Protein AF-Q0EWQ1-F1 (afdb_monomer_lite)

Organism: NCBI:txid314345

Radius of gyration: 35.32 Å; chains: 1; bounding box: 94×59×125 Å

Structure (mmCIF, N/CA/C/O backbone):
data_AF-Q0EWQ1-F1
#
_entry.id   AF-Q0EWQ1-F1
#
loop_
_atom_site.group_PDB
_atom_site.id
_atom_site.type_symbol
_atom_site.label_atom_id
_atom_site.label_alt_id
_atom_site.label_comp_id
_atom_site.label_asym_id
_atom_site.label_entity_id
_atom_site.label_seq_id
_atom_site.pdbx_PDB_ins_code
_atom_site.Cartn_x
_atom_site.Cartn_y
_atom_site.Cartn_z
_atom_site.occupancy
_atom_site.B_iso_or_equiv
_atom_site.auth_seq_id
_atom_site.auth_comp_id
_atom_site.auth_asym_id
_atom_site.auth_atom_id
_atom_site.pdbx_PDB_model_num
ATOM 1 N N . MET A 1 1 ? -8.647 29.874 -1.546 1.00 51.56 1 MET A N 1
ATOM 2 C CA . MET A 1 1 ? -9.288 28.537 -1.439 1.00 51.56 1 MET A CA 1
ATOM 3 C C . MET A 1 1 ? -9.323 27.710 -2.740 1.00 51.56 1 MET A C 1
ATOM 5 O O . MET A 1 1 ? -9.540 26.511 -2.640 1.00 51.56 1 MET A O 1
ATOM 9 N N . SER A 1 2 ? -9.053 28.265 -3.934 1.00 53.97 2 SER A N 1
ATOM 10 C CA . SER A 1 2 ? -9.123 27.515 -5.213 1.00 53.97 2 SER A CA 1
ATOM 11 C C . SER A 1 2 ? -8.018 26.447 -5.413 1.00 53.97 2 SER A C 1
ATOM 13 O O . SER A 1 2 ? -8.308 25.341 -5.858 1.00 53.97 2 SER A O 1
ATOM 15 N N . LYS A 1 3 ? -6.770 26.693 -4.974 1.00 54.12 3 LYS A N 1
ATOM 16 C CA . LYS A 1 3 ? -5.647 25.747 -5.179 1.00 54.12 3 LYS A CA 1
ATOM 17 C C . LYS A 1 3 ? -5.751 24.430 -4.383 1.00 54.12 3 LYS A C 1
ATOM 19 O O . LYS A 1 3 ? -5.321 23.396 -4.878 1.00 54.12 3 LYS A O 1
ATOM 24 N N . LYS A 1 4 ? -6.373 24.427 -3.194 1.00 54.06 4 LYS A N 1
ATOM 25 C CA . LYS A 1 4 ? -6.494 23.217 -2.344 1.00 54.06 4 LYS A CA 1
ATOM 26 C C . LYS A 1 4 ? -7.443 22.160 -2.939 1.00 54.06 4 LYS A C 1
ATOM 28 O O . LYS A 1 4 ? -7.196 20.972 -2.786 1.00 54.06 4 LYS A O 1
ATOM 33 N N . LYS A 1 5 ? 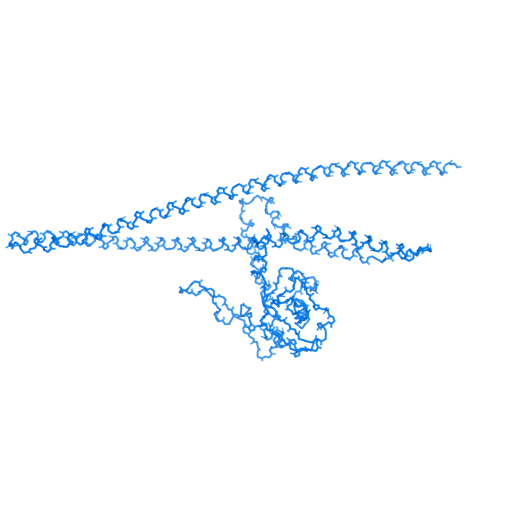-8.479 22.582 -3.682 1.00 57.12 5 LYS A N 1
ATOM 34 C CA . LYS A 1 5 ? -9.373 21.665 -4.421 1.00 57.12 5 LYS A CA 1
ATOM 35 C C . LYS A 1 5 ? -8.690 21.002 -5.630 1.00 57.12 5 LYS A C 1
ATOM 37 O O . LYS A 1 5 ? -9.175 19.977 -6.091 1.00 57.12 5 LYS A O 1
ATOM 42 N N . SER A 1 6 ? -7.586 21.570 -6.124 1.00 60.56 6 SER A N 1
ATOM 43 C CA . SER A 1 6 ? -6.833 21.045 -7.273 1.00 60.56 6 SER A CA 1
ATOM 44 C C . SER A 1 6 ? -6.014 19.805 -6.903 1.00 60.56 6 SER A C 1
ATOM 46 O O . SER A 1 6 ? -6.101 18.785 -7.577 1.00 60.56 6 SER A O 1
ATOM 48 N N . LEU A 1 7 ? -5.286 19.856 -5.782 1.00 60.41 7 LEU A N 1
ATOM 49 C CA . LEU A 1 7 ? -4.412 18.760 -5.339 1.00 60.41 7 LEU A CA 1
ATOM 50 C C . LEU A 1 7 ? -5.196 17.512 -4.918 1.00 60.41 7 LEU A C 1
ATOM 52 O O . LEU A 1 7 ? -4.836 16.410 -5.303 1.00 60.41 7 LEU A O 1
ATOM 56 N N . ILE A 1 8 ? -6.324 17.683 -4.222 1.00 63.31 8 ILE A N 1
ATOM 57 C CA . ILE A 1 8 ? -7.174 16.548 -3.826 1.00 63.31 8 ILE A CA 1
ATOM 58 C C . ILE A 1 8 ? -7.717 15.807 -5.060 1.00 63.31 8 ILE A C 1
ATOM 60 O O . ILE A 1 8 ? -7.848 14.590 -5.028 1.00 63.31 8 ILE A O 1
ATOM 64 N N . LYS A 1 9 ? -7.994 16.508 -6.170 1.00 65.06 9 LYS A N 1
ATOM 65 C CA . LYS A 1 9 ? -8.432 15.863 -7.419 1.00 65.06 9 LYS A CA 1
ATOM 66 C C . LYS A 1 9 ? -7.323 15.073 -8.116 1.00 65.06 9 LYS A C 1
ATOM 68 O O . LYS A 1 9 ? -7.643 14.094 -8.777 1.00 65.06 9 LYS A O 1
ATOM 73 N N . LEU A 1 10 ? -6.061 15.476 -7.963 1.00 64.94 10 LEU A N 1
ATOM 74 C CA . LEU A 1 10 ? -4.904 14.761 -8.517 1.00 64.94 10 LEU A CA 1
ATOM 75 C C . LEU A 1 10 ? -4.614 13.443 -7.781 1.00 64.94 10 LEU A C 1
ATOM 77 O O . LEU A 1 10 ? -4.033 12.547 -8.374 1.00 64.94 10 LEU A O 1
ATOM 81 N N . ILE A 1 11 ? -5.053 13.315 -6.525 1.00 73.62 11 ILE A N 1
ATOM 82 C CA . ILE A 1 11 ? -4.798 12.141 -5.669 1.00 73.62 11 ILE A CA 1
ATOM 83 C C . ILE A 1 11 ? -5.947 11.111 -5.749 1.00 73.62 11 ILE A C 1
ATOM 85 O O . ILE A 1 11 ? -5.833 9.988 -5.265 1.00 73.62 11 ILE A O 1
ATOM 89 N N . ARG A 1 12 ? -7.077 11.457 -6.383 1.00 82.75 12 ARG A N 1
ATOM 90 C CA . ARG A 1 12 ? -8.229 10.551 -6.501 1.00 82.75 12 ARG A CA 1
ATOM 91 C C . ARG A 1 12 ? -7.918 9.385 -7.434 1.00 82.75 12 ARG A C 1
ATOM 93 O O . ARG A 1 12 ? -7.840 9.553 -8.650 1.00 82.75 12 ARG A O 1
ATOM 100 N N . GLN A 1 13 ? -7.820 8.195 -6.855 1.00 90.25 13 GLN A N 1
ATOM 101 C CA . GLN A 1 13 ? -7.680 6.952 -7.602 1.00 90.25 13 GLN A CA 1
ATOM 102 C C . GLN A 1 13 ? -8.983 6.611 -8.327 1.00 90.25 13 GLN A C 1
ATOM 104 O O . GLN A 1 13 ? -10.076 6.775 -7.776 1.00 90.25 13 GLN A O 1
ATOM 109 N N . LYS A 1 14 ? -8.849 6.138 -9.568 1.00 94.56 14 LYS A N 1
ATOM 110 C CA . LYS A 1 14 ? -9.951 5.597 -10.369 1.00 94.56 14 LYS A CA 1
ATOM 111 C C . LYS A 1 14 ? -10.021 4.078 -10.196 1.00 94.56 14 LYS A C 1
ATOM 113 O O . LYS A 1 14 ? -8.981 3.458 -9.974 1.00 94.56 14 LYS A O 1
ATOM 118 N N . PRO A 1 15 ? -11.209 3.476 -10.329 1.00 97.12 15 PRO A N 1
ATOM 119 C CA . PRO A 1 15 ? -11.342 2.032 -10.271 1.00 97.12 15 PRO A CA 1
ATOM 120 C C . PRO A 1 15 ? -10.702 1.387 -11.504 1.00 97.12 15 PRO A C 1
ATOM 122 O O . PRO A 1 15 ? -10.788 1.923 -12.612 1.00 97.12 15 PRO A O 1
ATOM 125 N N . ILE A 1 16 ? -10.093 0.221 -11.308 1.00 97.25 16 ILE A N 1
ATOM 126 C CA . ILE A 1 16 ? -9.464 -0.587 -12.365 1.00 97.25 16 ILE A CA 1
ATOM 127 C C . ILE A 1 16 ? -10.444 -1.554 -13.021 1.00 97.25 16 ILE A C 1
ATOM 129 O O . ILE A 1 16 ? -10.228 -1.992 -14.148 1.00 97.25 16 ILE A O 1
ATOM 133 N N . GLY A 1 17 ? -11.539 -1.864 -12.331 1.00 97.00 17 GLY A N 1
ATOM 134 C CA . GLY A 1 17 ? -12.584 -2.747 -12.820 1.00 97.00 17 GLY A CA 1
ATOM 135 C C . GLY A 1 17 ? -13.820 -2.709 -11.932 1.00 97.00 17 GLY A C 1
ATOM 136 O O . GLY A 1 17 ? -13.807 -2.139 -10.837 1.00 97.00 17 GLY A O 1
ATOM 137 N N . SER A 1 18 ? -14.893 -3.320 -12.421 1.00 97.62 18 SER A N 1
ATOM 138 C CA . SER A 1 18 ? -16.099 -3.588 -11.642 1.00 97.62 18 SER A CA 1
ATOM 139 C C . SER A 1 18 ? -16.541 -5.023 -11.865 1.00 97.62 18 SER A C 1
ATOM 141 O O . SER A 1 18 ? -16.505 -5.473 -13.009 1.00 97.62 18 SER A O 1
ATOM 143 N N . ILE A 1 19 ? -16.986 -5.690 -10.807 1.00 98.25 19 ILE A N 1
ATOM 144 C CA . ILE A 1 19 ? -17.424 -7.088 -10.822 1.00 98.25 19 ILE A CA 1
ATOM 145 C C . ILE A 1 19 ? -18.820 -7.147 -10.198 1.00 98.25 19 ILE A C 1
ATOM 147 O O . ILE A 1 19 ? -19.089 -6.473 -9.198 1.00 98.25 19 ILE A O 1
ATOM 151 N N . ASP A 1 20 ? -19.721 -7.902 -10.820 1.00 98.50 20 ASP A N 1
ATOM 152 C CA . ASP A 1 20 ? -21.061 -8.145 -10.290 1.00 98.50 20 ASP A CA 1
ATOM 153 C C . ASP A 1 20 ? -20.993 -9.335 -9.325 1.00 98.50 20 ASP A C 1
ATOM 155 O O . ASP A 1 20 ? -20.603 -10.428 -9.719 1.00 98.50 20 ASP A O 1
ATOM 159 N N . THR A 1 21 ? -21.341 -9.110 -8.057 1.00 98.25 21 THR A N 1
ATOM 160 C CA . THR A 1 21 ? -21.242 -10.117 -6.985 1.00 98.25 21 THR A CA 1
ATOM 161 C C . THR A 1 21 ? -22.573 -10.292 -6.251 1.00 98.25 21 THR A C 1
ATOM 163 O O . THR A 1 21 ? -23.506 -9.502 -6.430 1.00 98.25 21 THR A O 1
ATOM 166 N N . ALA A 1 22 ? -22.653 -11.269 -5.350 1.00 97.50 22 ALA A N 1
ATOM 167 C CA . ALA A 1 22 ? -23.784 -11.526 -4.466 1.00 97.50 22 ALA A CA 1
ATOM 168 C C . ALA A 1 22 ? -24.154 -10.310 -3.598 1.00 97.50 22 ALA A C 1
ATOM 170 O O . ALA A 1 22 ? -25.318 -10.129 -3.238 1.00 97.50 22 ALA A O 1
ATOM 171 N N . ILE A 1 23 ? -23.186 -9.434 -3.306 1.00 97.75 23 ILE A N 1
ATOM 172 C CA . ILE A 1 23 ? -23.389 -8.191 -2.548 1.00 97.75 23 ILE A CA 1
ATOM 173 C C . ILE A 1 23 ? -23.643 -6.960 -3.435 1.00 97.75 23 ILE A C 1
ATOM 175 O O . ILE A 1 23 ? -23.589 -5.821 -2.950 1.00 97.75 23 ILE A O 1
ATOM 179 N N . GLY A 1 24 ? -23.915 -7.185 -4.722 1.00 97.94 24 GLY A N 1
ATOM 180 C CA . GLY A 1 24 ? -24.105 -6.170 -5.751 1.00 97.94 24 GLY A CA 1
ATOM 181 C C . GLY A 1 24 ? -22.832 -5.873 -6.542 1.00 97.94 24 GLY A C 1
ATOM 182 O O . GLY A 1 24 ? -21.837 -6.596 -6.486 1.00 97.94 24 GLY A O 1
ATOM 183 N N . LYS A 1 25 ? -22.862 -4.780 -7.305 1.00 98.31 25 LYS A N 1
ATOM 184 C CA . LYS A 1 25 ? -21.727 -4.354 -8.122 1.00 98.31 25 LYS A CA 1
ATOM 185 C C . LYS A 1 25 ? -20.640 -3.709 -7.265 1.00 98.31 25 LYS A C 1
ATOM 187 O O . LYS A 1 25 ? -20.869 -2.669 -6.634 1.00 98.31 25 LYS A O 1
ATOM 192 N N . VAL A 1 26 ? -19.454 -4.309 -7.271 1.00 98.44 26 VAL A N 1
ATOM 193 C CA . VAL A 1 26 ? -18.268 -3.821 -6.559 1.00 98.44 26 VAL A CA 1
ATOM 194 C C . VAL A 1 26 ? -17.242 -3.264 -7.538 1.00 98.44 26 VAL A C 1
ATOM 196 O O . VAL A 1 26 ? -17.013 -3.815 -8.610 1.00 98.44 26 VAL A O 1
ATOM 199 N N . PHE A 1 27 ? -16.635 -2.141 -7.172 1.00 98.44 27 PHE A N 1
ATOM 200 C CA . PHE A 1 27 ? -15.555 -1.483 -7.897 1.00 98.44 27 PHE A CA 1
ATOM 201 C C . PHE A 1 27 ? -14.236 -1.744 -7.182 1.00 98.44 27 PHE A C 1
ATOM 203 O O . PHE A 1 27 ? -14.143 -1.538 -5.972 1.00 98.44 27 PHE A O 1
ATOM 210 N N . LEU A 1 28 ? -13.232 -2.167 -7.944 1.00 98.31 28 LEU A N 1
ATOM 211 C CA . LEU A 1 28 ? -11.899 -2.496 -7.454 1.00 98.31 28 LEU A CA 1
ATOM 212 C C . LEU A 1 28 ? -10.933 -1.345 -7.739 1.00 98.31 28 LEU A C 1
ATOM 214 O O . LEU A 1 28 ? -10.933 -0.801 -8.845 1.00 98.31 28 LEU A O 1
ATOM 218 N N . PHE A 1 29 ? -10.095 -0.998 -6.767 1.00 97.69 29 PHE A N 1
ATOM 219 C CA . PHE A 1 29 ? -9.086 0.058 -6.879 1.00 97.69 29 PHE A CA 1
ATOM 220 C C . PHE A 1 29 ? -7.662 -0.519 -6.913 1.00 97.69 29 PHE A C 1
ATOM 222 O O . PHE A 1 29 ? -7.441 -1.614 -6.395 1.00 97.69 29 PHE A O 1
ATOM 229 N N . PRO A 1 30 ? -6.705 0.180 -7.557 1.00 92.94 30 PRO A N 1
ATOM 230 C CA . PRO A 1 30 ? -5.382 -0.375 -7.842 1.00 92.94 30 PRO A CA 1
ATOM 231 C C . PRO A 1 30 ? -4.503 -0.498 -6.602 1.00 92.94 30 PRO A C 1
ATOM 233 O O . PRO A 1 30 ? -3.767 -1.471 -6.478 1.00 92.94 30 PRO A O 1
ATOM 236 N N . ASP A 1 31 ? -4.591 0.478 -5.699 1.00 90.06 31 ASP A N 1
ATOM 237 C CA . ASP A 1 31 ? -3.613 0.667 -4.639 1.00 90.06 31 ASP A CA 1
ATOM 238 C C . ASP A 1 31 ? -4.257 0.661 -3.255 1.00 90.06 31 ASP A C 1
ATOM 240 O O . ASP A 1 31 ? -5.392 1.103 -3.041 1.00 90.06 31 ASP A O 1
ATOM 244 N N . VAL A 1 32 ? -3.467 0.204 -2.291 1.00 89.94 32 VAL A N 1
ATOM 245 C CA . VAL A 1 32 ? -3.754 0.251 -0.859 1.00 89.94 32 VAL A CA 1
ATOM 246 C C . VAL A 1 32 ? -3.089 1.512 -0.304 1.00 89.94 32 VAL A C 1
ATOM 248 O O . VAL A 1 32 ? -1.883 1.687 -0.473 1.00 89.94 32 VAL A O 1
ATOM 251 N N . SER A 1 33 ? -3.850 2.415 0.322 1.00 86.81 33 SER A N 1
ATOM 252 C CA . SER A 1 33 ? -3.253 3.597 0.960 1.00 86.81 33 SER A CA 1
ATOM 253 C C . SER A 1 33 ? -2.526 3.214 2.257 1.00 86.81 33 SER A C 1
ATOM 255 O O . SER A 1 33 ? -2.712 2.121 2.790 1.00 86.81 33 SER A O 1
ATOM 257 N N . VAL A 1 34 ? -1.730 4.125 2.825 1.00 77.19 34 VAL A N 1
ATOM 258 C CA . VAL A 1 34 ? -1.089 3.908 4.139 1.00 77.19 34 VAL A CA 1
ATOM 259 C C . VAL A 1 34 ? -2.132 3.678 5.243 1.00 77.19 34 VAL A C 1
ATOM 261 O O . VAL A 1 34 ? -1.977 2.779 6.076 1.00 77.19 34 VAL A O 1
ATOM 264 N N . SER A 1 35 ? -3.243 4.424 5.212 1.00 82.12 35 SER A N 1
ATOM 265 C CA . SER A 1 35 ? -4.357 4.221 6.144 1.00 82.12 35 SER A CA 1
ATOM 266 C C . SER A 1 35 ? -4.991 2.837 5.987 1.00 82.12 35 SER A C 1
ATOM 268 O O . SER A 1 35 ? -5.333 2.198 6.982 1.00 82.12 35 SER A O 1
ATOM 270 N N . ASP A 1 36 ? -5.118 2.349 4.750 1.00 91.62 36 ASP A N 1
ATOM 271 C CA . ASP A 1 36 ? -5.643 1.013 4.477 1.00 91.62 36 ASP A CA 1
ATOM 272 C C . ASP A 1 36 ? -4.673 -0.071 4.951 1.00 91.62 36 ASP A C 1
ATOM 274 O O . ASP A 1 36 ? -5.105 -1.025 5.585 1.00 91.62 36 ASP A O 1
ATOM 278 N N . LEU A 1 37 ? -3.364 0.086 4.716 1.00 87.38 37 LEU A N 1
ATOM 279 C CA . LEU A 1 37 ? -2.338 -0.838 5.218 1.00 87.38 37 LEU A CA 1
ATOM 280 C C . LEU A 1 37 ? -2.385 -0.956 6.743 1.00 87.38 37 LEU A C 1
ATOM 282 O O . LEU A 1 37 ? -2.246 -2.056 7.279 1.00 87.38 37 LEU A O 1
ATOM 286 N N . THR A 1 38 ? -2.613 0.162 7.434 1.00 83.69 38 THR A N 1
ATOM 287 C CA . THR A 1 38 ? -2.768 0.180 8.893 1.00 83.69 38 THR A CA 1
ATOM 288 C C . THR A 1 38 ? -4.006 -0.611 9.308 1.00 83.69 38 THR A C 1
ATOM 290 O O . THR A 1 38 ? -3.903 -1.508 10.140 1.00 83.69 38 THR A O 1
ATOM 293 N N . GLY A 1 39 ? -5.150 -0.367 8.660 1.00 90.00 39 GLY A N 1
ATOM 294 C CA . GLY A 1 39 ? -6.378 -1.121 8.914 1.00 90.00 39 GLY A CA 1
ATOM 295 C C . GLY A 1 39 ? -6.245 -2.620 8.617 1.00 90.00 39 GLY A C 1
ATOM 296 O O . GLY A 1 39 ? -6.660 -3.441 9.427 1.00 90.00 39 GLY A O 1
ATOM 297 N N . ILE A 1 40 ? -5.602 -2.988 7.507 1.00 93.75 40 ILE A N 1
ATOM 298 C CA . ILE A 1 40 ? -5.303 -4.385 7.162 1.00 93.75 40 ILE A CA 1
ATOM 299 C C . ILE A 1 40 ? -4.429 -5.017 8.250 1.00 93.75 40 ILE A C 1
ATOM 301 O O . ILE A 1 40 ? -4.700 -6.126 8.689 1.00 93.75 40 ILE A O 1
ATOM 305 N N . SER A 1 41 ? -3.401 -4.311 8.722 1.00 88.56 41 SER A N 1
ATOM 306 C CA . SER A 1 41 ? -2.509 -4.789 9.785 1.00 88.56 41 SER A CA 1
ATOM 307 C C . SER A 1 41 ? -3.226 -4.972 11.130 1.00 88.56 41 SER A C 1
ATOM 309 O O . SER A 1 41 ? -2.856 -5.853 11.907 1.00 88.56 41 SER A O 1
ATOM 311 N N . GLU A 1 42 ? -4.233 -4.149 11.428 1.00 88.62 42 GLU A N 1
ATOM 312 C CA . GLU A 1 42 ? -5.097 -4.294 12.609 1.00 88.62 42 GLU A CA 1
ATOM 313 C C . GLU A 1 42 ? -6.048 -5.493 12.482 1.00 88.62 42 GLU A C 1
ATOM 315 O O . GLU A 1 42 ? -6.209 -6.253 13.438 1.00 88.62 42 GLU A O 1
ATOM 320 N N . ASP A 1 43 ? -6.639 -5.694 11.302 1.00 93.31 43 ASP A N 1
ATOM 321 C CA . ASP A 1 43 ? -7.527 -6.826 11.020 1.00 93.31 43 ASP A CA 1
ATOM 322 C C . ASP A 1 43 ? -6.758 -8.169 10.954 1.00 93.31 43 ASP A C 1
ATOM 324 O O . ASP A 1 43 ? -7.315 -9.216 11.290 1.00 93.31 43 ASP A O 1
ATOM 328 N N . LEU A 1 44 ? -5.471 -8.149 10.579 1.00 92.69 44 LEU A N 1
ATOM 329 C CA . LEU A 1 44 ? -4.552 -9.298 10.541 1.00 92.69 44 LEU A CA 1
ATOM 330 C C . LEU A 1 44 ? -3.770 -9.452 11.859 1.00 92.69 44 LEU A C 1
ATOM 332 O O . LEU A 1 44 ? -2.545 -9.311 11.888 1.00 92.69 44 LEU A O 1
ATOM 336 N N . ALA A 1 45 ? -4.470 -9.736 12.960 1.00 85.25 45 ALA A N 1
ATOM 337 C CA . ALA A 1 45 ? -3.891 -9.780 14.310 1.00 85.25 45 ALA A CA 1
ATOM 338 C C . ALA A 1 45 ? -2.600 -10.626 14.444 1.00 85.25 45 ALA A C 1
ATOM 340 O O . ALA A 1 45 ? -1.698 -10.229 15.183 1.00 85.25 45 ALA A O 1
ATOM 341 N N . ASP A 1 46 ? -2.491 -11.736 13.706 1.00 86.69 46 ASP A N 1
ATOM 342 C CA . ASP A 1 46 ? -1.371 -12.693 13.777 1.00 86.69 46 ASP A CA 1
ATOM 343 C C . ASP A 1 46 ? -0.284 -12.470 12.703 1.00 86.69 46 ASP A C 1
ATOM 345 O O . ASP A 1 46 ? 0.655 -13.262 12.570 1.00 86.69 46 ASP A O 1
ATOM 349 N N . GLY A 1 47 ? -0.388 -11.374 11.944 1.00 89.25 47 GLY A N 1
ATOM 350 C CA . GLY A 1 47 ? 0.493 -11.062 10.822 1.00 89.25 47 GLY A CA 1
ATOM 351 C C . GLY A 1 47 ? 0.118 -11.796 9.531 1.00 89.25 47 GLY A C 1
ATOM 352 O O . GLY A 1 47 ? -0.669 -12.741 9.522 1.00 89.25 47 GLY A O 1
ATOM 353 N N . ILE A 1 48 ? 0.687 -11.338 8.413 1.00 93.69 48 ILE A N 1
ATOM 354 C CA . ILE A 1 48 ? 0.388 -11.893 7.084 1.00 93.69 48 ILE A CA 1
ATOM 355 C C . ILE A 1 48 ? 0.926 -13.317 6.898 1.00 93.69 48 ILE A C 1
ATOM 357 O O . ILE A 1 48 ? 0.380 -14.060 6.106 1.00 93.69 48 ILE A O 1
ATOM 361 N N . GLU A 1 49 ? 1.967 -13.717 7.625 1.00 92.81 49 GLU A N 1
ATOM 362 C CA . GLU A 1 49 ? 2.641 -15.012 7.438 1.00 92.81 49 GLU A CA 1
ATOM 363 C C . GLU A 1 49 ? 1.860 -16.196 8.038 1.00 92.81 49 GLU A C 1
ATOM 365 O O . GLU A 1 49 ? 2.071 -17.340 7.640 1.00 92.81 49 GLU A O 1
ATOM 370 N N . ASN A 1 50 ? 0.952 -15.927 8.984 1.00 93.62 50 ASN A N 1
ATOM 371 C CA . ASN A 1 50 ? 0.259 -16.948 9.779 1.00 93.62 50 ASN A CA 1
ATOM 372 C C . ASN A 1 50 ? -1.240 -17.066 9.459 1.00 93.62 50 ASN A C 1
ATOM 374 O O . ASN A 1 50 ? -1.981 -17.678 10.227 1.00 93.62 50 ASN A O 1
ATOM 378 N N . ILE A 1 51 ? -1.705 -16.466 8.361 1.00 96.62 51 ILE A N 1
ATOM 379 C CA . ILE A 1 51 ? -3.118 -16.466 7.972 1.00 96.62 51 ILE A CA 1
ATOM 380 C C . ILE A 1 51 ? -3.347 -17.302 6.708 1.00 96.62 51 ILE A C 1
ATOM 382 O O . ILE A 1 51 ? -2.502 -17.377 5.820 1.00 96.62 51 ILE A O 1
ATOM 386 N N . GLU A 1 52 ? -4.513 -17.937 6.606 1.00 97.69 52 GLU A N 1
ATOM 387 C CA . GLU A 1 52 ? -4.913 -18.627 5.380 1.00 97.69 52 GLU A CA 1
ATOM 388 C C . GLU A 1 52 ? -5.130 -17.640 4.222 1.00 97.69 52 GLU A C 1
ATOM 390 O O . GLU A 1 52 ? -5.640 -16.532 4.411 1.00 97.69 52 GLU A O 1
ATOM 395 N N . SER A 1 53 ? -4.788 -18.064 2.999 1.00 97.88 53 SER A N 1
ATOM 396 C CA . SER A 1 53 ? -4.840 -17.199 1.809 1.00 97.88 53 SER A CA 1
ATOM 397 C C . SER A 1 53 ? -6.217 -16.571 1.558 1.00 97.88 53 SER A C 1
ATOM 399 O O . SER A 1 53 ? -6.302 -15.384 1.247 1.00 97.88 53 SER A O 1
ATOM 401 N N . GLU A 1 54 ? -7.300 -17.327 1.758 1.00 98.06 54 GLU A N 1
ATOM 402 C CA . GLU A 1 54 ? -8.665 -16.819 1.605 1.00 98.06 54 GLU A CA 1
ATOM 403 C C . GLU A 1 54 ? -8.986 -15.738 2.644 1.00 98.06 54 GLU A C 1
ATOM 405 O O . GLU A 1 54 ? -9.481 -14.665 2.296 1.00 98.06 54 GLU A O 1
ATOM 410 N N . ALA A 1 55 ? -8.657 -15.986 3.913 1.00 97.62 55 ALA A N 1
ATOM 411 C CA . ALA A 1 55 ? -8.892 -15.033 4.990 1.00 97.62 55 ALA A CA 1
ATOM 412 C C . ALA A 1 55 ? -8.090 -13.737 4.778 1.00 97.62 55 ALA A C 1
ATOM 414 O O . ALA A 1 55 ? -8.629 -12.645 4.972 1.00 97.62 55 ALA A O 1
ATOM 415 N N . TYR A 1 56 ? -6.847 -13.837 4.295 1.00 97.94 56 TYR A N 1
ATOM 416 C CA . TYR A 1 56 ? -6.057 -12.673 3.897 1.00 97.94 56 TYR A CA 1
ATOM 417 C C . TYR A 1 56 ? -6.731 -11.867 2.782 1.00 97.94 56 TYR A C 1
ATOM 419 O O . TYR A 1 56 ? -6.905 -10.655 2.912 1.00 97.94 56 TYR A O 1
ATOM 427 N N . VAL A 1 57 ? -7.130 -12.526 1.690 1.00 98.19 57 VAL A N 1
ATOM 428 C CA . VAL A 1 57 ? -7.724 -11.844 0.532 1.00 98.19 57 VAL A CA 1
ATOM 429 C C . VAL A 1 57 ? -9.068 -11.205 0.886 1.00 98.19 57 VAL A C 1
ATOM 431 O O . VAL A 1 57 ? -9.345 -10.091 0.445 1.00 98.19 57 VAL A O 1
ATOM 434 N N . ARG A 1 58 ? -9.865 -11.837 1.752 1.00 98.25 58 ARG A N 1
ATOM 435 C CA . ARG A 1 58 ? -11.089 -11.246 2.312 1.00 98.25 58 ARG A CA 1
ATOM 436 C C . ARG A 1 58 ? -10.797 -9.937 3.053 1.00 98.25 58 ARG A C 1
ATOM 438 O O . ARG A 1 58 ? -11.449 -8.926 2.786 1.00 98.25 58 ARG A O 1
AT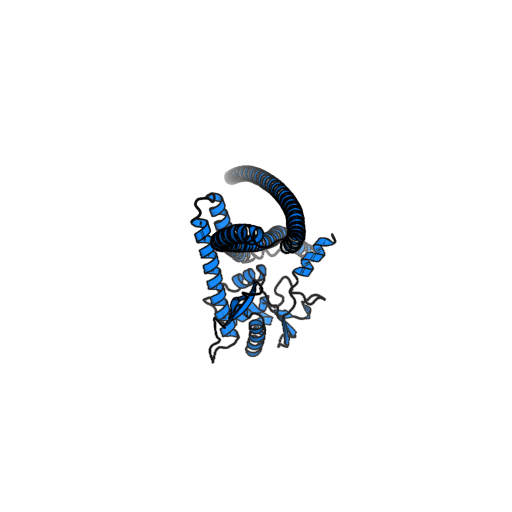OM 445 N N . VAL A 1 59 ? -9.789 -9.922 3.932 1.00 97.94 59 VAL A N 1
ATOM 446 C CA . VAL A 1 59 ? -9.361 -8.687 4.611 1.00 97.94 59 VAL A CA 1
ATOM 447 C C . VAL A 1 59 ? -8.888 -7.656 3.590 1.00 97.94 59 VAL A C 1
ATOM 449 O O . VAL A 1 59 ? -9.363 -6.528 3.614 1.00 97.94 59 VAL A O 1
ATOM 452 N N . LEU A 1 60 ? -8.027 -8.033 2.644 1.00 97.88 60 LEU A N 1
ATOM 453 C CA . LEU A 1 60 ? -7.504 -7.127 1.621 1.00 97.88 60 LEU A CA 1
ATOM 454 C C . LEU A 1 60 ? -8.625 -6.484 0.780 1.00 97.88 60 LEU A C 1
ATOM 456 O O . LEU A 1 60 ? -8.652 -5.266 0.589 1.00 97.88 60 LEU A O 1
ATOM 460 N N . PHE A 1 61 ? -9.590 -7.274 0.307 1.00 98.31 61 PHE A N 1
ATOM 461 C CA . PHE A 1 61 ? -10.685 -6.783 -0.533 1.00 98.31 61 PHE A CA 1
ATOM 462 C C . PHE A 1 61 ? -11.669 -5.890 0.203 1.00 98.31 61 PHE A C 1
ATOM 464 O O . PHE A 1 61 ? -12.289 -5.040 -0.431 1.00 98.31 61 PHE A O 1
ATOM 471 N N . ARG A 1 62 ? -11.740 -5.969 1.532 1.00 98.12 62 ARG A N 1
ATOM 472 C CA . ARG A 1 62 ? -12.477 -4.991 2.338 1.00 98.12 62 ARG A CA 1
ATOM 473 C C . ARG A 1 62 ? -11.996 -3.551 2.110 1.00 98.12 62 ARG A C 1
ATOM 475 O O . ARG A 1 62 ? -12.804 -2.625 2.184 1.00 98.12 62 ARG A O 1
ATOM 482 N N . TYR A 1 63 ? -10.702 -3.374 1.837 1.00 97.75 63 TYR A N 1
ATOM 483 C CA . TYR A 1 63 ? -10.059 -2.069 1.637 1.00 97.75 63 TYR A CA 1
ATOM 484 C C . TYR A 1 63 ? -9.897 -1.686 0.162 1.00 97.75 63 TYR A C 1
ATOM 486 O O . TYR A 1 63 ? -9.755 -0.507 -0.155 1.00 97.75 63 TYR A O 1
ATOM 494 N N . LEU A 1 64 ? -9.915 -2.666 -0.744 1.00 97.75 64 LEU A N 1
ATOM 495 C CA . LEU A 1 64 ? -9.762 -2.430 -2.182 1.00 97.75 64 LEU A CA 1
ATOM 496 C C . LEU A 1 64 ? -11.087 -2.350 -2.943 1.00 97.75 64 LEU A C 1
ATOM 498 O O . LEU A 1 64 ? -11.138 -1.728 -4.006 1.00 97.75 64 LEU A O 1
ATOM 502 N N . CYS A 1 65 ? -12.137 -2.997 -2.435 1.00 98.38 65 CYS A N 1
ATOM 503 C CA . CYS A 1 65 ? -13.433 -3.075 -3.093 1.00 98.38 65 CYS A CA 1
ATOM 504 C C . CYS A 1 65 ? -14.453 -2.158 -2.421 1.00 98.38 65 CYS A C 1
ATOM 506 O O . CYS A 1 65 ? -14.585 -2.114 -1.198 1.00 98.38 65 CYS A O 1
ATOM 508 N N . HIS A 1 66 ? -15.232 -1.460 -3.244 1.00 98.19 66 HIS A N 1
ATOM 509 C CA . HIS A 1 66 ? -16.270 -0.542 -2.787 1.00 98.19 66 HIS A CA 1
ATOM 510 C C . HIS A 1 66 ? -17.553 -0.733 -3.593 1.00 98.19 66 HIS A C 1
ATOM 512 O O . HIS A 1 66 ? -17.509 -0.944 -4.805 1.00 98.19 66 HIS A O 1
ATOM 518 N N . ARG A 1 67 ? -18.718 -0.644 -2.941 1.00 97.94 67 ARG A N 1
ATOM 519 C CA . ARG A 1 67 ? -20.012 -0.722 -3.639 1.00 97.94 67 ARG A CA 1
ATOM 520 C C . ARG A 1 67 ? -20.231 0.521 -4.491 1.00 97.94 67 ARG A C 1
ATOM 522 O O . ARG A 1 67 ? -19.843 1.616 -4.086 1.00 97.94 67 ARG A O 1
ATOM 529 N N . GLU A 1 68 ? -20.934 0.376 -5.612 1.00 97.12 68 GLU A N 1
ATOM 530 C CA . GLU A 1 68 ? -21.241 1.498 -6.515 1.00 97.12 68 GLU A CA 1
ATOM 531 C C . GLU A 1 68 ? -21.872 2.700 -5.794 1.00 97.12 68 GLU A C 1
ATOM 533 O O . GLU A 1 68 ? -21.466 3.840 -6.003 1.00 97.12 68 GLU A O 1
ATOM 538 N N . ASN A 1 69 ? -22.817 2.441 -4.888 1.00 96.75 69 ASN A N 1
ATOM 539 C CA . ASN A 1 69 ? -23.536 3.472 -4.135 1.00 96.75 69 ASN A CA 1
ATOM 540 C C . ASN A 1 69 ? -22.696 4.186 -3.061 1.00 96.75 69 ASN A C 1
ATOM 542 O O . ASN A 1 69 ? -23.170 5.150 -2.464 1.00 96.75 69 ASN A O 1
ATOM 546 N N . SER A 1 70 ? -21.486 3.699 -2.787 1.00 96.81 70 SER A N 1
ATOM 547 C CA . SER A 1 70 ? -20.565 4.278 -1.806 1.00 96.81 70 SER A CA 1
ATOM 548 C C . SER A 1 70 ? -19.511 5.194 -2.432 1.00 96.81 70 SER A C 1
ATOM 550 O O . SER A 1 70 ? -18.779 5.873 -1.711 1.00 96.81 70 SER A O 1
ATOM 552 N N . LEU A 1 71 ? -19.441 5.223 -3.766 1.00 95.94 71 LEU A N 1
ATOM 553 C CA . LEU A 1 71 ? -18.535 6.084 -4.511 1.00 95.94 71 LEU A CA 1
ATOM 554 C C . LEU A 1 71 ? -19.134 7.480 -4.699 1.00 95.94 71 LEU A C 1
ATOM 556 O O . LEU A 1 71 ? -20.351 7.658 -4.737 1.00 95.94 71 LEU A O 1
ATOM 560 N N . ASP A 1 72 ? -18.271 8.484 -4.851 1.00 93.69 72 ASP A N 1
ATOM 561 C CA . ASP A 1 72 ? -18.720 9.816 -5.246 1.00 93.69 72 ASP A CA 1
ATOM 562 C C . ASP A 1 72 ? -19.043 9.894 -6.751 1.00 93.69 72 ASP A C 1
ATOM 564 O O . ASP A 1 72 ? -18.836 8.944 -7.508 1.00 93.69 72 ASP A O 1
ATOM 568 N N . ASN A 1 73 ? -19.546 11.045 -7.210 1.00 91.81 73 ASN A N 1
ATOM 569 C CA . ASN A 1 73 ? -19.940 11.244 -8.614 1.00 91.81 73 ASN A CA 1
ATOM 570 C C . ASN A 1 73 ? -18.796 10.993 -9.619 1.00 91.81 73 ASN A C 1
ATOM 572 O O . ASN A 1 73 ? -19.062 10.664 -10.773 1.00 91.81 73 ASN A O 1
ATOM 576 N N . ASP A 1 74 ? -17.540 11.134 -9.185 1.00 91.88 74 ASP A N 1
ATOM 577 C CA . ASP A 1 74 ? -16.347 10.902 -10.007 1.00 91.88 74 ASP A CA 1
ATOM 578 C C . ASP A 1 74 ? -15.868 9.435 -9.945 1.00 91.88 74 ASP A C 1
ATOM 580 O O . ASP A 1 74 ? -14.833 9.100 -10.526 1.00 91.88 74 ASP A O 1
ATOM 584 N N . LYS A 1 75 ? -16.603 8.559 -9.243 1.00 94.19 75 LYS A N 1
ATOM 585 C CA . LYS A 1 75 ? -16.234 7.171 -8.932 1.00 94.19 75 LYS A CA 1
ATOM 586 C C . LYS A 1 75 ? -14.881 7.054 -8.223 1.00 94.19 75 LYS A C 1
ATOM 588 O O . LYS A 1 75 ? -14.136 6.110 -8.468 1.00 94.19 75 LYS A O 1
ATOM 593 N N . SER A 1 76 ? -14.535 8.019 -7.376 1.00 93.88 76 SER A N 1
ATOM 594 C CA . SER A 1 76 ? -13.252 8.015 -6.672 1.00 93.88 76 SER A CA 1
ATOM 595 C C . SER A 1 76 ? -13.265 7.127 -5.429 1.00 93.88 76 SER A C 1
ATOM 597 O O . SER A 1 76 ? -14.312 6.920 -4.810 1.00 93.88 76 SER A O 1
ATOM 599 N N . LYS A 1 77 ? -12.084 6.605 -5.074 1.00 95.00 77 LYS A N 1
ATOM 600 C CA . LYS A 1 77 ? -11.896 5.744 -3.902 1.00 95.00 77 LYS A CA 1
ATOM 601 C C . LYS A 1 77 ? -12.308 6.473 -2.611 1.00 95.00 77 LYS A C 1
ATOM 603 O O . LYS A 1 77 ? -11.790 7.562 -2.348 1.00 95.00 77 LYS A O 1
ATOM 608 N N . PRO A 1 78 ? -13.204 5.902 -1.789 1.00 94.62 78 PRO A N 1
ATOM 609 C CA . PRO A 1 78 ? -13.503 6.424 -0.461 1.00 94.62 78 PRO A CA 1
ATOM 610 C C . PRO A 1 78 ? -12.283 6.356 0.471 1.00 94.62 78 PRO A C 1
ATOM 612 O O . PRO A 1 78 ? -11.508 5.410 0.422 1.00 94.62 78 PRO A O 1
ATOM 615 N N . ASN A 1 79 ? -12.154 7.312 1.397 1.00 90.38 79 ASN A N 1
ATOM 616 C CA . ASN A 1 79 ? -11.046 7.339 2.373 1.00 90.38 79 ASN A CA 1
ATOM 617 C C . ASN A 1 79 ? -11.126 6.236 3.448 1.00 90.38 79 ASN A C 1
ATOM 619 O O . ASN A 1 79 ? -10.266 6.162 4.320 1.00 90.38 79 ASN A O 1
ATOM 623 N N . LYS A 1 80 ? -12.216 5.466 3.483 1.00 93.62 80 LYS A N 1
ATOM 624 C CA . LYS A 1 80 ? -12.452 4.402 4.460 1.00 93.62 80 LYS A CA 1
ATOM 625 C C . LYS A 1 80 ? -13.058 3.192 3.754 1.00 93.62 80 LYS A C 1
ATOM 627 O O . LYS A 1 80 ? -13.838 3.393 2.819 1.00 93.62 80 LYS A O 1
ATOM 632 N N . PRO A 1 81 ? -12.784 1.965 4.228 1.00 96.62 81 PRO A N 1
ATOM 633 C CA . PRO A 1 81 ? -13.428 0.770 3.704 1.00 96.62 81 PRO A CA 1
ATOM 634 C C . PRO A 1 81 ? -14.945 0.883 3.864 1.00 96.62 81 PRO A C 1
ATOM 636 O O . PRO A 1 81 ? -15.454 1.240 4.929 1.00 96.62 81 PRO A O 1
ATOM 639 N N . THR A 1 82 ? -15.668 0.597 2.787 1.00 97.44 82 THR A N 1
ATOM 640 C CA . THR A 1 82 ? -17.138 0.679 2.755 1.00 97.44 82 THR A CA 1
ATOM 641 C C . THR A 1 82 ? -17.794 -0.683 2.926 1.00 97.44 82 THR A C 1
ATOM 643 O O . THR A 1 82 ? -18.975 -0.748 3.252 1.00 97.44 82 THR A O 1
ATOM 646 N N . LEU A 1 83 ? -17.044 -1.762 2.689 1.00 97.88 83 LEU A N 1
ATOM 647 C CA . LEU A 1 83 ? -17.506 -3.128 2.894 1.00 97.88 83 LEU A CA 1
ATOM 648 C C . LEU A 1 83 ? -17.340 -3.519 4.365 1.00 97.88 83 LEU A C 1
ATOM 650 O O . LEU A 1 83 ? -16.290 -3.312 4.986 1.00 97.88 83 LEU A O 1
ATOM 654 N N . THR A 1 84 ? -18.400 -4.076 4.941 1.00 97.56 84 THR A N 1
ATOM 655 C CA . THR A 1 84 ? -18.361 -4.663 6.281 1.00 97.56 84 THR A CA 1
ATOM 656 C C . THR A 1 84 ? -17.796 -6.081 6.223 1.00 97.56 84 THR A C 1
ATOM 658 O O . THR A 1 84 ? -17.742 -6.698 5.160 1.00 97.56 84 THR A O 1
ATOM 661 N N . LYS A 1 85 ? -17.408 -6.637 7.377 1.00 96.56 85 LYS A N 1
ATOM 662 C CA . LYS A 1 85 ? -16.968 -8.037 7.460 1.00 96.56 85 LYS A CA 1
ATOM 663 C C . LYS A 1 85 ? -18.047 -9.002 6.949 1.00 96.56 85 LYS A C 1
ATOM 665 O O . LYS A 1 85 ? -17.746 -9.887 6.165 1.00 96.56 85 LYS A O 1
ATOM 670 N N . SER A 1 86 ? -19.309 -8.742 7.299 1.00 97.75 86 SER A N 1
ATOM 671 C CA . SER A 1 86 ? -20.441 -9.539 6.817 1.00 97.75 86 SER A CA 1
ATOM 672 C C . SER A 1 86 ? -20.615 -9.471 5.301 1.00 97.75 86 SER A C 1
ATOM 674 O O . SER A 1 86 ? -21.028 -10.464 4.719 1.00 97.75 86 SER A O 1
ATOM 676 N N . ASP A 1 87 ? -20.338 -8.327 4.666 1.00 98.06 87 ASP A N 1
ATOM 677 C CA . ASP A 1 87 ? -20.428 -8.218 3.205 1.00 98.06 87 ASP A CA 1
ATOM 678 C C . ASP A 1 87 ? -19.341 -9.064 2.537 1.00 98.06 87 ASP A C 1
ATOM 680 O O . ASP A 1 87 ? -19.599 -9.758 1.561 1.00 98.06 87 ASP A O 1
ATOM 684 N N . ILE A 1 88 ? -18.125 -9.026 3.083 1.00 97.62 88 ILE A N 1
ATOM 685 C CA . ILE A 1 88 ? -17.009 -9.822 2.579 1.00 97.62 88 ILE A CA 1
ATOM 686 C C . ILE A 1 88 ? -17.258 -11.315 2.786 1.00 97.62 88 ILE A C 1
ATOM 688 O O . ILE A 1 88 ? -16.979 -12.083 1.875 1.00 97.62 88 ILE A O 1
ATOM 692 N N . ASP A 1 89 ? -17.809 -11.735 3.925 1.00 97.69 89 ASP A N 1
ATOM 693 C CA . ASP A 1 89 ? -18.121 -13.143 4.211 1.00 97.69 89 ASP A CA 1
ATOM 694 C C . ASP A 1 89 ? -19.217 -13.709 3.281 1.00 97.69 89 ASP A C 1
ATOM 696 O O . ASP A 1 89 ? -19.298 -14.920 3.092 1.00 97.69 89 ASP A O 1
ATOM 700 N N . MET A 1 90 ? -20.042 -12.847 2.667 1.00 98.12 90 MET A N 1
ATOM 701 C CA . MET A 1 90 ? -21.036 -13.245 1.658 1.00 98.12 90 MET A CA 1
ATOM 702 C C . MET A 1 90 ? -20.433 -13.516 0.274 1.00 98.12 90 MET A C 1
ATOM 704 O O . MET A 1 90 ? -21.118 -14.107 -0.559 1.00 98.12 90 MET A O 1
ATOM 708 N N . LEU A 1 91 ? -19.193 -13.088 0.012 1.00 98.06 91 LEU A N 1
ATOM 709 C CA . LEU A 1 91 ? -18.524 -13.366 -1.258 1.00 98.06 91 LEU A CA 1
ATOM 710 C C . LEU A 1 91 ? -18.156 -14.849 -1.349 1.00 98.06 91 LEU A C 1
ATOM 712 O O . LEU A 1 91 ? -17.489 -15.400 -0.464 1.00 98.06 91 LEU A O 1
ATOM 716 N N . SER A 1 92 ? -18.578 -15.473 -2.441 1.00 98.31 92 SER A N 1
ATOM 717 C CA . SER A 1 92 ? -18.199 -16.831 -2.825 1.00 98.31 92 SER A CA 1
ATOM 718 C C . SER A 1 92 ? -16.720 -16.918 -3.210 1.00 98.31 92 SER A C 1
ATOM 720 O O . SER A 1 92 ? -16.066 -15.913 -3.497 1.00 98.31 92 SER A O 1
ATOM 722 N N . VAL A 1 93 ? -16.178 -18.136 -3.220 1.00 98.06 93 VAL A N 1
ATOM 723 C CA . VAL A 1 93 ? -14.773 -18.376 -3.585 1.00 98.06 93 VAL A CA 1
ATOM 724 C C . VAL A 1 93 ? -14.527 -17.983 -5.043 1.00 98.06 93 VAL A C 1
ATOM 726 O O . VAL A 1 93 ? -13.506 -17.377 -5.356 1.00 98.06 93 VAL A O 1
ATOM 729 N N . GLU A 1 94 ? -15.485 -18.253 -5.927 1.00 98.56 94 GLU A N 1
ATOM 730 C CA . GLU A 1 94 ? -15.425 -17.904 -7.346 1.00 98.56 94 GLU A CA 1
ATOM 731 C C . GLU A 1 94 ? -15.367 -16.383 -7.562 1.00 98.56 94 GLU A C 1
ATOM 733 O O . GLU A 1 94 ? -14.593 -15.902 -8.391 1.00 98.56 94 GLU A O 1
ATOM 738 N N . GLU A 1 95 ? -16.125 -15.610 -6.779 1.00 98.56 95 GLU A N 1
ATOM 739 C CA . GLU A 1 95 ? -16.079 -14.143 -6.824 1.00 98.56 95 GLU A CA 1
ATOM 740 C C . GLU A 1 95 ? -14.740 -13.605 -6.311 1.00 98.56 95 GLU A C 1
ATOM 742 O O . GLU A 1 95 ? -14.174 -12.687 -6.907 1.00 98.56 95 GLU A O 1
ATOM 747 N N . LEU A 1 96 ? -14.191 -14.185 -5.236 1.00 98.56 96 LEU A N 1
ATOM 748 C CA . LEU A 1 96 ? -12.856 -13.820 -4.750 1.00 98.56 96 LEU A CA 1
ATOM 749 C C . LEU A 1 96 ? -11.775 -14.109 -5.800 1.00 98.56 96 LEU A C 1
ATOM 751 O O . LEU A 1 96 ? -10.871 -13.294 -5.992 1.00 98.56 96 LEU A O 1
ATOM 755 N N . GLU A 1 97 ? -11.881 -15.233 -6.507 1.00 98.56 97 GLU A N 1
ATOM 756 C CA . GLU A 1 97 ? -10.986 -15.608 -7.604 1.00 98.56 97 GLU A CA 1
ATOM 757 C C . GLU A 1 97 ? -11.046 -14.624 -8.778 1.00 98.56 97 GLU A C 1
ATOM 759 O O . GLU A 1 97 ? -10.005 -14.267 -9.346 1.00 98.56 97 GLU A O 1
ATOM 764 N N . GLU A 1 98 ? -12.243 -14.152 -9.128 1.00 98.56 98 GLU A N 1
ATOM 765 C CA . GLU A 1 98 ? -12.437 -13.152 -10.176 1.00 98.56 98 GLU A CA 1
ATOM 766 C C . GLU A 1 98 ? -11.842 -11.797 -9.774 1.00 98.56 98 GLU A C 1
ATOM 768 O O . GLU A 1 98 ? -11.058 -11.215 -10.534 1.00 98.56 98 GLU A O 1
ATOM 773 N N . ILE A 1 99 ? -12.130 -11.326 -8.554 1.00 98.50 99 ILE A N 1
ATOM 774 C CA . ILE A 1 99 ? -11.575 -10.072 -8.024 1.00 98.50 99 ILE A CA 1
ATOM 775 C C . ILE A 1 99 ? -10.043 -10.147 -7.974 1.00 98.50 99 ILE A C 1
ATOM 777 O O . ILE A 1 99 ? -9.366 -9.228 -8.447 1.00 98.50 99 ILE A O 1
ATOM 781 N N . ALA A 1 100 ? -9.480 -11.258 -7.486 1.00 98.50 100 ALA A N 1
ATOM 782 C CA . ALA A 1 100 ? -8.035 -11.477 -7.452 1.00 98.50 100 ALA A CA 1
ATOM 783 C C . ALA A 1 100 ? -7.425 -11.470 -8.859 1.00 98.50 100 ALA A C 1
ATOM 785 O O . ALA A 1 100 ? -6.378 -10.858 -9.072 1.00 98.50 100 ALA A O 1
ATOM 786 N N . SER A 1 101 ? -8.094 -12.083 -9.842 1.00 98.44 101 SER A N 1
ATOM 787 C CA . SER A 1 101 ? -7.642 -12.081 -11.237 1.00 98.44 101 SER A CA 1
ATOM 788 C C . SER A 1 101 ? -7.543 -10.668 -11.814 1.00 98.44 101 SER A C 1
ATOM 790 O O . SER A 1 101 ? -6.535 -10.323 -12.436 1.00 98.44 101 SER A O 1
ATOM 792 N N . VAL A 1 102 ? -8.570 -9.834 -11.604 1.00 98.25 102 VAL A N 1
ATOM 793 C CA . VAL A 1 102 ? -8.575 -8.441 -12.081 1.00 98.25 102 VAL A CA 1
ATOM 794 C C . VAL A 1 102 ? -7.487 -7.630 -11.380 1.00 98.25 102 VAL A C 1
ATOM 796 O O . VAL A 1 102 ? -6.764 -6.881 -12.040 1.00 98.25 102 VAL A O 1
ATOM 799 N N . TYR A 1 103 ? -7.320 -7.821 -10.069 1.00 98.00 103 TYR A N 1
ATOM 800 C CA . TYR A 1 103 ? -6.292 -7.131 -9.296 1.00 98.00 103 TYR A CA 1
ATOM 801 C C . TYR A 1 103 ? -4.877 -7.467 -9.778 1.00 98.00 103 TYR A C 1
ATOM 803 O O . TYR A 1 103 ? -4.076 -6.560 -10.013 1.00 98.00 103 TYR A O 1
ATOM 811 N N . LEU A 1 104 ? -4.582 -8.756 -9.974 1.00 97.75 104 LEU A N 1
ATOM 812 C CA . LEU A 1 104 ? -3.281 -9.236 -10.439 1.00 97.75 104 LEU A CA 1
ATOM 813 C C . LEU A 1 104 ? -2.952 -8.715 -11.838 1.00 97.75 104 LEU A C 1
ATOM 815 O O . LEU A 1 104 ? -1.853 -8.219 -12.052 1.00 97.75 104 LEU A O 1
ATOM 819 N N . LYS A 1 105 ? -3.908 -8.755 -12.776 1.00 96.94 105 LYS A N 1
ATOM 820 C CA . LYS A 1 105 ? -3.704 -8.240 -14.143 1.00 96.94 105 LYS A CA 1
ATOM 821 C C . LYS A 1 105 ? -3.328 -6.761 -14.173 1.00 96.94 105 LYS A C 1
ATOM 823 O O . LYS A 1 105 ? -2.593 -6.344 -15.059 1.00 96.94 105 LYS A O 1
ATOM 828 N N . HIS A 1 106 ? -3.858 -5.969 -13.244 1.00 96.88 106 HIS A N 1
ATOM 829 C CA . HIS A 1 106 ? -3.523 -4.553 -13.157 1.00 96.88 106 HIS A CA 1
ATOM 830 C C . HIS A 1 106 ? -2.186 -4.314 -12.445 1.00 96.88 106 HIS A C 1
ATOM 832 O O . HIS A 1 106 ? -1.405 -3.456 -12.849 1.00 96.88 106 HIS A O 1
ATOM 838 N N . ASN A 1 107 ? -1.907 -5.080 -11.391 1.00 95.31 107 ASN A N 1
ATOM 839 C CA . ASN A 1 107 ? -0.742 -4.899 -10.533 1.00 95.31 107 ASN A CA 1
ATOM 840 C C . ASN A 1 107 ? 0.430 -5.795 -10.952 1.00 95.31 107 ASN A C 1
ATOM 842 O O . ASN A 1 107 ? 0.936 -6.592 -10.160 1.00 95.31 107 ASN A O 1
ATOM 846 N N . GLU A 1 108 ? 0.906 -5.626 -12.190 1.00 96.00 108 GLU A N 1
ATOM 847 C CA . GLU A 1 108 ? 2.000 -6.442 -12.740 1.00 96.00 108 GLU A CA 1
ATOM 848 C C . GLU A 1 108 ? 3.285 -6.379 -11.901 1.00 96.00 108 GLU A C 1
ATOM 850 O O . GLU A 1 108 ? 4.022 -7.362 -11.827 1.00 96.00 108 GLU A O 1
ATOM 855 N N . ARG A 1 109 ? 3.511 -5.257 -11.202 1.00 94.06 109 ARG A N 1
ATOM 856 C CA . ARG A 1 109 ? 4.632 -5.043 -10.271 1.00 94.06 109 ARG A CA 1
ATOM 857 C C . ARG A 1 109 ? 4.782 -6.116 -9.194 1.00 94.06 109 ARG A C 1
ATOM 859 O O . ARG A 1 109 ? 5.864 -6.268 -8.642 1.00 94.06 109 ARG A O 1
ATOM 866 N N . LEU A 1 110 ? 3.701 -6.825 -8.861 1.00 94.69 110 LEU A N 1
ATOM 867 C CA . LEU A 1 110 ? 3.732 -7.857 -7.827 1.00 94.69 110 LEU A CA 1
ATOM 868 C C . LEU A 1 110 ? 4.504 -9.098 -8.283 1.00 94.69 110 LEU A C 1
ATOM 870 O O . LEU A 1 110 ? 5.128 -9.759 -7.459 1.00 94.69 110 LEU A O 1
ATOM 874 N N . TYR A 1 111 ? 4.479 -9.413 -9.581 1.00 97.06 111 TYR A N 1
ATOM 875 C CA . TYR A 1 111 ? 5.065 -10.647 -10.112 1.00 97.06 111 TYR A CA 1
ATOM 876 C C . TYR A 1 111 ? 6.040 -10.447 -11.270 1.00 97.06 111 TYR A C 1
ATOM 878 O O . TYR A 1 111 ? 6.752 -11.389 -11.612 1.00 97.06 111 TYR A O 1
ATOM 886 N N . LYS A 1 112 ? 6.095 -9.267 -11.889 1.00 96.56 112 LYS A N 1
ATOM 887 C CA . LYS A 1 112 ? 7.111 -8.917 -12.884 1.00 96.56 112 LYS A CA 1
ATOM 888 C C . LYS A 1 112 ? 8.209 -8.089 -12.247 1.00 96.56 112 LYS A C 1
ATOM 890 O O . LYS A 1 112 ? 7.955 -7.235 -11.400 1.00 96.56 112 LYS A O 1
ATOM 895 N N . LYS A 1 113 ? 9.432 -8.311 -12.715 1.00 94.19 113 LYS A N 1
ATOM 896 C CA . LYS A 1 113 ? 10.576 -7.505 -12.317 1.00 94.19 113 LYS A CA 1
ATOM 897 C C . LYS A 1 113 ? 10.438 -6.095 -12.891 1.00 94.19 113 LYS A C 1
ATOM 899 O O . LYS A 1 113 ? 10.200 -5.928 -14.087 1.00 94.19 113 LYS A O 1
ATOM 904 N N . GLU A 1 114 ? 10.606 -5.092 -12.040 1.00 90.94 114 GLU A N 1
ATOM 905 C CA . GLU A 1 114 ? 10.722 -3.703 -12.472 1.00 90.94 114 GLU A CA 1
ATOM 906 C C . GLU A 1 114 ? 12.109 -3.487 -13.092 1.00 90.94 114 GLU A C 1
ATOM 908 O O . GLU A 1 114 ? 13.140 -3.781 -12.478 1.00 90.94 114 GLU A O 1
ATOM 913 N N . GLU A 1 115 ? 12.135 -3.018 -14.333 1.00 93.12 115 GLU A N 1
ATOM 914 C CA . GLU A 1 115 ? 13.347 -2.721 -15.087 1.00 93.12 115 GLU A CA 1
ATOM 915 C C . GLU A 1 115 ? 13.292 -1.268 -15.561 1.00 93.12 115 GLU A C 1
ATOM 917 O O . GLU A 1 115 ? 12.227 -0.728 -15.852 1.00 93.12 115 GLU A O 1
ATOM 922 N N . THR A 1 116 ? 14.440 -0.601 -15.610 1.00 90.62 116 THR A N 1
ATOM 923 C CA . THR A 1 116 ? 14.534 0.726 -16.219 1.00 90.62 116 THR A CA 1
ATOM 924 C C . THR A 1 116 ? 14.817 0.537 -17.697 1.00 90.62 116 THR A C 1
ATOM 926 O O . THR A 1 116 ? 15.846 -0.033 -18.065 1.00 90.62 116 THR A O 1
ATOM 929 N N . ASP A 1 117 ? 13.902 1.003 -18.538 1.00 89.44 117 ASP A N 1
ATOM 930 C CA . ASP A 1 117 ? 14.088 1.035 -19.979 1.00 89.44 117 ASP A CA 1
ATOM 931 C C . ASP A 1 117 ? 15.308 1.907 -20.307 1.00 89.44 117 ASP A C 1
ATOM 933 O O . ASP A 1 117 ? 15.399 3.065 -19.893 1.00 89.44 117 ASP A O 1
ATOM 937 N N . ALA A 1 118 ? 16.281 1.329 -21.012 1.00 91.06 118 ALA A N 1
ATOM 938 C CA . ALA A 1 118 ? 17.565 1.976 -21.256 1.00 91.06 118 ALA A CA 1
ATOM 939 C C . ALA A 1 118 ? 17.468 3.180 -22.210 1.00 91.06 118 ALA A C 1
ATOM 941 O O . ALA A 1 118 ? 18.350 4.037 -22.187 1.00 91.06 118 ALA A O 1
ATOM 942 N N . GLU A 1 119 ? 16.431 3.246 -23.049 1.00 89.12 119 GLU A N 1
ATOM 943 C CA . GLU A 1 119 ? 16.248 4.320 -24.028 1.00 89.12 119 GLU A CA 1
ATOM 944 C C . GLU A 1 119 ? 15.469 5.495 -23.433 1.00 89.12 119 GLU A C 1
ATOM 946 O O . GLU A 1 119 ? 15.813 6.656 -23.652 1.00 89.12 119 GLU A O 1
ATOM 951 N N . THR A 1 120 ? 14.415 5.197 -22.675 1.00 90.00 120 THR A N 1
ATOM 952 C CA . THR A 1 120 ? 13.487 6.203 -22.141 1.00 90.00 120 THR A CA 1
ATOM 953 C C . THR A 1 120 ? 13.775 6.587 -20.694 1.00 90.00 120 THR A C 1
ATOM 955 O O . THR A 1 120 ? 13.283 7.615 -20.230 1.00 90.00 120 THR A O 1
ATOM 958 N N . GLY A 1 121 ? 14.527 5.763 -19.957 1.00 86.12 121 GLY A N 1
ATOM 959 C CA . GLY A 1 121 ? 14.692 5.889 -18.509 1.00 86.12 121 GLY A CA 1
ATOM 960 C C . GLY A 1 121 ? 13.415 5.586 -17.715 1.00 86.12 121 GLY A C 1
ATOM 961 O O . GLY A 1 121 ? 13.401 5.748 -16.495 1.00 86.12 121 GLY A O 1
ATOM 962 N N . MET A 1 122 ? 12.329 5.163 -18.374 1.00 82.75 122 MET A N 1
ATOM 963 C CA . MET A 1 122 ? 11.061 4.860 -17.713 1.00 82.75 122 MET A CA 1
ATOM 964 C C . MET A 1 122 ? 11.086 3.468 -17.082 1.00 82.75 122 MET A C 1
ATOM 966 O O . MET A 1 122 ? 11.724 2.543 -17.579 1.00 82.75 122 MET A O 1
ATOM 970 N N . ARG A 1 123 ? 10.356 3.308 -15.976 1.00 81.19 123 ARG A N 1
ATOM 971 C CA . ARG A 1 123 ? 10.128 2.001 -15.353 1.00 81.19 123 ARG A CA 1
ATOM 972 C C . ARG A 1 123 ? 9.194 1.183 -16.245 1.00 81.19 123 ARG A C 1
ATOM 974 O O . ARG A 1 123 ? 8.069 1.599 -16.514 1.00 81.19 123 ARG A O 1
ATOM 981 N N . VAL A 1 124 ? 9.669 0.030 -16.695 1.00 90.12 124 VAL A N 1
ATOM 982 C CA . VAL A 1 124 ? 8.923 -0.965 -17.468 1.00 90.12 124 VAL A CA 1
ATOM 983 C C . VAL A 1 124 ? 8.907 -2.289 -16.710 1.00 90.12 124 VAL A C 1
ATOM 985 O O . VAL A 1 124 ? 9.817 -2.599 -15.941 1.00 90.12 124 VAL A O 1
ATOM 988 N N . PHE A 1 125 ? 7.858 -3.085 -16.903 1.00 90.62 125 PHE A N 1
ATOM 989 C CA . PHE A 1 125 ? 7.762 -4.409 -16.291 1.00 90.62 125 PHE A CA 1
ATOM 990 C C . PHE A 1 125 ? 8.316 -5.462 -17.248 1.00 90.62 125 PHE A C 1
ATOM 992 O O . PHE A 1 125 ? 7.733 -5.718 -18.303 1.00 90.62 125 PHE A O 1
ATOM 999 N N . GLY A 1 126 ? 9.455 -6.045 -16.875 1.00 91.69 126 GLY A N 1
ATOM 1000 C CA . GLY A 1 126 ? 10.181 -7.030 -17.668 1.00 91.69 126 GLY A CA 1
ATOM 1001 C C . GLY A 1 126 ? 9.660 -8.455 -17.468 1.00 91.69 126 GLY A C 1
ATOM 1002 O O . GLY A 1 126 ? 8.457 -8.725 -17.468 1.00 91.69 126 GLY A O 1
ATOM 1003 N N . ASN A 1 127 ? 10.589 -9.397 -17.306 1.00 95.62 127 ASN A N 1
ATOM 1004 C CA . ASN A 1 127 ? 10.260 -10.812 -17.143 1.00 95.62 127 ASN A CA 1
ATOM 1005 C C . ASN A 1 127 ? 9.482 -11.092 -15.844 1.00 95.62 127 ASN A C 1
ATOM 1007 O O . ASN A 1 127 ? 9.631 -10.398 -14.835 1.00 95.62 127 ASN A O 1
ATOM 1011 N N . VAL A 1 128 ? 8.672 -12.156 -15.871 1.00 96.94 128 VAL A N 1
ATOM 1012 C CA . VAL A 1 128 ? 7.969 -12.676 -14.690 1.00 96.94 128 VAL A CA 1
ATOM 1013 C C . VAL A 1 128 ? 9.002 -13.196 -13.684 1.00 96.94 128 VAL A C 1
ATOM 1015 O O . VAL A 1 128 ? 9.738 -14.134 -13.977 1.00 96.94 128 VAL A O 1
ATOM 1018 N N . GLU A 1 129 ? 9.065 -12.564 -12.513 1.00 96.75 129 GLU A N 1
ATOM 1019 C CA . GLU A 1 129 ? 9.948 -12.916 -11.393 1.00 96.75 129 GLU A CA 1
ATOM 1020 C C . GLU A 1 129 ? 9.334 -14.032 -10.539 1.00 96.75 129 GLU A C 1
ATOM 1022 O O . GLU A 1 129 ? 10.033 -14.955 -10.128 1.00 96.75 129 GLU A O 1
ATOM 1027 N N . HIS A 1 130 ? 8.018 -13.968 -10.314 1.00 97.38 130 HIS A N 1
ATOM 1028 C CA . HIS A 1 130 ? 7.283 -14.890 -9.447 1.00 97.38 130 HIS A CA 1
ATOM 1029 C C . HIS A 1 130 ? 6.165 -15.564 -10.239 1.00 97.38 130 HIS A C 1
ATOM 1031 O O . HIS A 1 130 ? 5.036 -15.102 -10.155 1.00 97.38 130 HIS A O 1
ATOM 1037 N N . PRO A 1 131 ? 6.431 -16.607 -11.045 1.00 97.69 131 PRO A N 1
ATOM 1038 C CA . PRO A 1 131 ? 5.389 -17.247 -11.844 1.00 97.69 131 PRO A CA 1
ATOM 1039 C C . PRO A 1 131 ? 4.325 -17.914 -10.963 1.00 97.69 131 PRO A C 1
ATOM 1041 O O . PRO A 1 131 ? 4.612 -18.362 -9.850 1.00 97.69 131 PRO A O 1
ATOM 1044 N N . LYS A 1 132 ? 3.096 -17.979 -11.481 1.00 98.19 132 LYS A N 1
ATOM 1045 C CA . LYS A 1 132 ? 1.976 -18.710 -10.879 1.00 98.19 132 LYS A CA 1
ATOM 1046 C C . LYS A 1 132 ? 2.177 -20.218 -11.060 1.00 98.19 132 LYS A C 1
ATOM 1048 O O . LYS A 1 132 ? 2.548 -20.636 -12.156 1.00 98.19 132 LYS A O 1
ATOM 1053 N N . GLU A 1 133 ? 1.925 -21.018 -10.027 1.00 98.19 133 GLU A N 1
ATOM 1054 C CA . GLU A 1 133 ? 2.029 -22.482 -10.134 1.00 98.19 133 GLU A CA 1
ATOM 1055 C C . GLU A 1 133 ? 0.790 -23.087 -10.827 1.00 98.19 133 GLU A C 1
ATOM 1057 O O . GLU A 1 133 ? -0.306 -22.526 -10.758 1.00 98.19 133 GLU A O 1
ATOM 1062 N N . ASP A 1 134 ? 0.940 -24.246 -11.483 1.00 96.50 134 ASP A N 1
ATOM 1063 C CA . ASP A 1 134 ? -0.077 -24.824 -12.387 1.00 96.50 134 ASP A CA 1
ATOM 1064 C C . ASP A 1 134 ? -1.453 -25.075 -11.736 1.00 96.50 134 ASP A C 1
ATOM 1066 O O . ASP A 1 134 ? -2.475 -25.026 -12.416 1.00 96.50 134 ASP A O 1
ATOM 1070 N N . ASN A 1 135 ? -1.494 -25.310 -10.421 1.00 96.94 135 ASN A N 1
ATOM 1071 C CA . ASN A 1 135 ? -2.727 -25.551 -9.657 1.00 96.94 135 ASN A CA 1
ATOM 1072 C C . ASN A 1 135 ? -2.989 -24.476 -8.593 1.00 96.94 135 ASN A C 1
ATOM 1074 O O . ASN A 1 135 ? -3.816 -24.664 -7.703 1.00 96.94 135 ASN A O 1
ATOM 1078 N N . GLU A 1 136 ? -2.264 -23.361 -8.653 1.00 98.19 136 GLU A N 1
ATOM 1079 C CA . GLU A 1 136 ? -2.449 -22.263 -7.718 1.00 98.19 136 GLU A CA 1
ATOM 1080 C C . GLU A 1 136 ? -3.730 -21.502 -8.076 1.00 98.19 136 GLU A C 1
ATOM 1082 O O . GLU A 1 136 ? -4.004 -21.192 -9.239 1.00 98.19 136 GLU A O 1
ATOM 1087 N N . SER A 1 137 ? -4.543 -21.174 -7.080 1.00 98.56 137 SER A N 1
ATOM 1088 C CA . SER A 1 137 ? -5.684 -20.283 -7.283 1.00 98.56 137 SER A CA 1
ATOM 1089 C C . SER A 1 137 ? -5.192 -18.825 -7.381 1.00 98.56 137 SER A C 1
ATOM 1091 O O . SER A 1 137 ? -4.071 -18.515 -6.974 1.00 98.56 137 SER A O 1
ATOM 1093 N N . ASN A 1 138 ? -5.959 -17.896 -7.958 1.00 98.62 138 ASN A N 1
ATOM 1094 C CA . ASN A 1 138 ? -5.562 -16.479 -7.975 1.00 98.62 138 ASN A CA 1
ATOM 1095 C C . ASN A 1 138 ? -5.537 -15.888 -6.561 1.00 98.62 138 ASN A C 1
ATOM 1097 O O . ASN A 1 138 ? -4.702 -15.029 -6.289 1.00 98.62 138 ASN A O 1
ATOM 1101 N N . VAL A 1 139 ? -6.409 -16.362 -5.666 1.00 98.56 139 VAL A N 1
ATOM 1102 C CA . VAL A 1 139 ? -6.406 -16.003 -4.240 1.00 98.56 139 VAL A CA 1
ATOM 1103 C C . VAL A 1 139 ? -5.100 -16.445 -3.575 1.00 98.56 139 VAL A C 1
ATOM 1105 O O . VAL A 1 139 ? -4.416 -15.620 -2.967 1.00 98.56 139 VAL A O 1
ATOM 1108 N N . SER A 1 140 ? -4.707 -17.714 -3.736 1.00 98.56 140 SER A N 1
ATOM 1109 C CA . SER A 1 140 ? -3.448 -18.229 -3.181 1.00 98.56 140 SER A CA 1
ATOM 1110 C C . SER A 1 140 ? -2.225 -17.539 -3.786 1.00 98.56 140 SER A C 1
ATOM 1112 O O . SER A 1 140 ? -1.314 -17.159 -3.050 1.00 98.56 140 SER A O 1
ATOM 1114 N N . TYR A 1 141 ? -2.245 -17.289 -5.097 1.00 98.62 141 TYR A N 1
ATOM 1115 C CA . TYR A 1 141 ? -1.169 -16.589 -5.791 1.00 98.62 141 TYR A CA 1
ATOM 1116 C C . TYR A 1 141 ? -1.017 -15.145 -5.310 1.00 98.62 141 TYR A C 1
ATOM 1118 O O . TYR A 1 141 ? 0.087 -14.722 -4.973 1.00 98.62 141 TYR A O 1
ATOM 1126 N N . LEU A 1 142 ? -2.120 -14.398 -5.191 1.00 98.44 142 LEU A N 1
ATOM 1127 C CA . LEU A 1 142 ? -2.102 -13.038 -4.653 1.00 98.44 142 LEU A CA 1
ATOM 1128 C C . LEU A 1 142 ? -1.571 -13.010 -3.216 1.00 98.44 142 LEU A C 1
ATOM 1130 O O . LEU A 1 142 ? -0.726 -12.175 -2.903 1.00 98.44 142 LEU A O 1
ATOM 1134 N N . TYR A 1 143 ? -2.010 -13.938 -2.363 1.00 98.38 143 TYR A N 1
ATOM 1135 C CA . TYR A 1 143 ? -1.489 -14.068 -1.002 1.00 98.38 143 TYR A CA 1
ATOM 1136 C C . TYR A 1 143 ? 0.028 -14.302 -0.987 1.00 98.38 143 TYR A C 1
ATOM 1138 O O . TYR A 1 143 ? 0.753 -13.563 -0.319 1.00 98.38 143 TYR A O 1
ATOM 1146 N N . ARG A 1 144 ? 0.528 -15.269 -1.768 1.00 98.31 144 ARG A N 1
ATOM 1147 C CA . ARG A 1 144 ? 1.965 -15.565 -1.860 1.00 98.31 144 ARG A CA 1
ATOM 1148 C C . ARG A 1 144 ? 2.769 -14.348 -2.318 1.00 98.31 144 ARG A C 1
ATOM 1150 O O . ARG A 1 144 ? 3.799 -14.040 -1.719 1.00 98.31 144 ARG A O 1
ATOM 1157 N N . LEU A 1 145 ? 2.295 -13.629 -3.338 1.00 97.75 145 LEU A N 1
ATOM 1158 C CA . LEU A 1 145 ? 2.936 -12.395 -3.801 1.00 97.75 145 LEU A CA 1
ATOM 1159 C C . LEU A 1 145 ? 2.933 -11.306 -2.723 1.00 97.75 145 LEU A C 1
ATOM 1161 O O . LEU A 1 145 ? 3.942 -10.626 -2.547 1.00 97.75 145 LEU A O 1
ATOM 1165 N N . SER A 1 146 ? 1.843 -11.161 -1.969 1.00 96.19 146 SER A N 1
ATOM 1166 C CA . SER A 1 146 ? 1.764 -10.204 -0.865 1.00 96.19 146 SER A CA 1
ATOM 1167 C C . SER A 1 146 ? 2.731 -10.522 0.276 1.00 96.19 146 SER A C 1
ATOM 1169 O O . SER A 1 146 ? 3.313 -9.597 0.842 1.00 96.19 146 SER A O 1
ATOM 1171 N N . VAL A 1 147 ? 2.941 -11.802 0.602 1.00 96.38 147 VAL A N 1
ATOM 1172 C CA . VAL A 1 147 ? 3.956 -12.227 1.585 1.00 96.38 147 VAL A CA 1
ATOM 1173 C C . VAL A 1 147 ? 5.358 -11.860 1.092 1.00 96.38 147 VAL A C 1
ATOM 1175 O O . VAL A 1 147 ? 6.125 -11.234 1.823 1.00 96.38 147 VAL A O 1
ATOM 1178 N N . ILE A 1 148 ? 5.673 -12.156 -0.174 1.00 95.94 148 ILE A N 1
ATOM 1179 C CA . ILE A 1 148 ? 6.966 -11.807 -0.788 1.00 95.94 148 ILE A CA 1
ATOM 1180 C C . ILE A 1 148 ? 7.189 -10.288 -0.784 1.00 95.94 148 ILE A C 1
ATOM 1182 O O . ILE A 1 148 ? 8.276 -9.821 -0.439 1.00 95.94 148 ILE A O 1
ATOM 1186 N N . ASP A 1 149 ? 6.178 -9.505 -1.161 1.00 92.38 149 ASP A N 1
ATOM 1187 C CA . ASP A 1 149 ? 6.249 -8.042 -1.163 1.00 92.38 149 ASP A CA 1
ATOM 1188 C C . ASP A 1 149 ? 6.443 -7.474 0.252 1.00 92.38 149 ASP A C 1
ATOM 1190 O O . ASP A 1 149 ? 7.275 -6.588 0.464 1.00 92.38 149 ASP A O 1
ATOM 1194 N N . HIS A 1 150 ? 5.736 -8.024 1.241 1.00 88.62 150 HIS A N 1
ATOM 1195 C CA . HIS A 1 150 ? 5.898 -7.659 2.646 1.00 88.62 150 HIS A CA 1
ATOM 1196 C C . HIS A 1 150 ? 7.328 -7.931 3.142 1.00 88.62 150 HIS A C 1
ATOM 1198 O O . HIS A 1 150 ? 7.964 -7.050 3.724 1.00 88.62 150 HIS A O 1
ATOM 1204 N N . GLU A 1 151 ? 7.891 -9.103 2.837 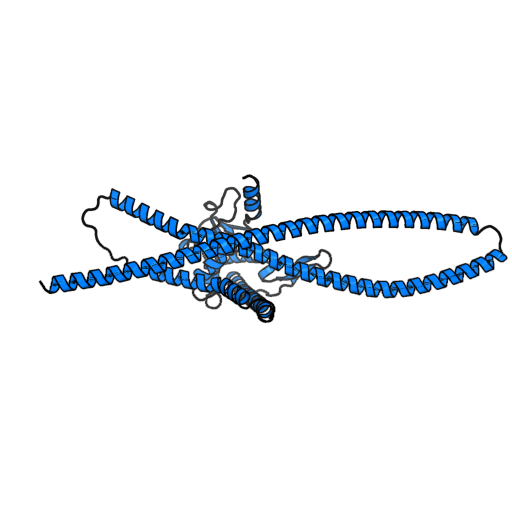1.00 92.06 151 GLU A N 1
ATOM 1205 C CA . GLU A 1 151 ? 9.285 -9.413 3.162 1.00 92.06 151 GLU A CA 1
ATOM 1206 C C . GLU A 1 151 ? 10.281 -8.479 2.462 1.00 92.06 151 GLU A C 1
ATOM 1208 O O . GLU A 1 151 ? 11.258 -8.040 3.078 1.00 92.06 151 GLU A O 1
ATOM 1213 N N . LYS A 1 152 ? 10.065 -8.177 1.173 1.00 89.44 152 LYS A N 1
ATOM 1214 C CA . LYS A 1 152 ? 10.912 -7.249 0.407 1.00 89.44 152 LYS A CA 1
ATOM 1215 C C . LYS A 1 152 ? 10.913 -5.867 1.058 1.00 89.44 152 LYS A C 1
ATOM 1217 O O . LYS A 1 152 ? 11.991 -5.305 1.263 1.00 89.44 152 LYS A O 1
ATOM 1222 N N . ARG A 1 153 ? 9.741 -5.350 1.443 1.00 82.62 153 ARG A N 1
ATOM 1223 C CA . ARG A 1 153 ? 9.612 -4.072 2.161 1.00 82.62 153 ARG A CA 1
ATOM 1224 C C . ARG A 1 153 ? 10.327 -4.099 3.508 1.00 82.62 153 ARG A C 1
ATOM 1226 O O . ARG A 1 153 ? 11.103 -3.189 3.790 1.00 82.62 153 ARG A O 1
ATOM 1233 N N . ASN A 1 154 ? 10.172 -5.165 4.289 1.00 82.56 154 ASN A N 1
ATOM 1234 C CA . ASN A 1 154 ? 10.867 -5.299 5.572 1.00 82.56 154 ASN A CA 1
ATOM 1235 C C . ASN A 1 154 ? 12.392 -5.323 5.402 1.00 82.56 154 ASN A C 1
ATOM 1237 O O . ASN A 1 154 ? 13.100 -4.609 6.109 1.00 82.56 154 ASN A O 1
ATOM 1241 N N . LYS A 1 155 ? 12.908 -6.053 4.404 1.00 86.62 155 LYS A N 1
ATOM 1242 C CA . LYS A 1 155 ? 14.343 -6.066 4.063 1.00 86.62 155 LYS A CA 1
ATOM 1243 C C . LYS A 1 155 ? 14.843 -4.690 3.615 1.00 86.62 155 LYS A C 1
ATOM 1245 O O . LYS A 1 155 ? 15.955 -4.301 3.971 1.00 86.62 155 LYS A O 1
ATOM 1250 N N . GLN A 1 156 ? 14.050 -3.940 2.848 1.00 80.06 156 GLN A N 1
ATOM 1251 C CA . GLN A 1 156 ? 14.392 -2.573 2.440 1.00 80.06 156 GLN A CA 1
ATOM 1252 C C . GLN A 1 156 ? 14.435 -1.619 3.636 1.00 80.06 156 GLN A C 1
ATOM 1254 O O . GLN A 1 156 ? 15.411 -0.883 3.776 1.00 80.06 156 GLN A O 1
ATOM 1259 N N . ILE A 1 157 ? 13.435 -1.670 4.519 1.00 75.75 157 ILE A N 1
ATOM 1260 C CA . ILE A 1 157 ? 13.399 -0.884 5.759 1.00 75.75 157 ILE A CA 1
ATOM 1261 C C . ILE A 1 157 ? 14.611 -1.224 6.631 1.00 75.75 157 ILE A C 1
ATOM 1263 O O . ILE A 1 157 ? 15.309 -0.321 7.087 1.00 75.75 157 ILE A O 1
ATOM 1267 N N . GLU A 1 158 ? 14.935 -2.508 6.796 1.00 79.06 158 GLU A N 1
ATOM 1268 C CA . GLU A 1 158 ? 16.107 -2.951 7.554 1.00 79.06 158 GLU A CA 1
ATOM 1269 C C . GLU A 1 158 ? 17.422 -2.472 6.912 1.00 79.06 158 GLU A C 1
ATOM 1271 O O . GLU A 1 158 ? 18.335 -2.029 7.608 1.00 79.06 158 GLU A O 1
ATOM 1276 N N . ALA A 1 159 ? 17.538 -2.516 5.582 1.00 79.06 159 ALA A N 1
ATOM 1277 C CA . ALA A 1 159 ? 18.718 -2.036 4.864 1.00 79.06 159 ALA A CA 1
ATOM 1278 C C . ALA A 1 159 ? 18.888 -0.515 4.979 1.00 79.06 159 ALA A C 1
ATOM 1280 O O . ALA A 1 159 ? 20.007 -0.034 5.176 1.00 79.06 159 ALA A O 1
ATOM 1281 N N . ILE A 1 160 ? 17.790 0.241 4.883 1.00 72.56 160 ILE A N 1
ATOM 1282 C CA . ILE A 1 160 ? 17.763 1.680 5.154 1.00 72.56 160 ILE A CA 1
ATOM 1283 C C . ILE A 1 160 ? 18.226 1.916 6.593 1.00 72.56 160 ILE A C 1
ATOM 1285 O O . ILE A 1 160 ? 19.159 2.683 6.820 1.00 72.56 160 ILE A O 1
ATOM 1289 N N . TRP A 1 161 ? 17.671 1.179 7.554 1.00 68.75 161 TRP A N 1
ATOM 1290 C CA . TRP A 1 161 ? 18.022 1.308 8.963 1.00 68.75 161 TRP A CA 1
ATOM 1291 C C . TRP A 1 161 ? 19.494 0.994 9.240 1.00 68.75 161 TRP A C 1
ATOM 1293 O O . TRP A 1 161 ? 20.150 1.755 9.941 1.00 68.75 161 TRP A O 1
ATOM 1303 N N . LYS A 1 162 ? 20.062 -0.055 8.633 1.00 78.00 162 LYS A N 1
ATOM 1304 C CA . LYS A 1 162 ? 21.500 -0.377 8.723 1.00 78.00 162 LYS A CA 1
ATOM 1305 C C . LYS A 1 162 ? 22.384 0.742 8.172 1.00 78.00 162 LYS A C 1
ATOM 1307 O O . LYS A 1 162 ? 23.430 1.036 8.746 1.00 78.00 162 LYS A O 1
ATOM 1312 N N . LYS A 1 163 ? 21.972 1.387 7.076 1.00 75.44 163 LYS A N 1
ATOM 1313 C CA . LYS A 1 163 ? 22.684 2.554 6.529 1.00 75.44 163 LYS A CA 1
ATOM 1314 C C . LYS A 1 163 ? 22.604 3.756 7.472 1.00 75.44 163 LYS A C 1
ATOM 1316 O O . LYS A 1 163 ? 23.597 4.459 7.629 1.00 75.44 163 LYS A O 1
ATOM 1321 N N . PHE A 1 164 ? 21.458 3.966 8.121 1.00 66.38 164 PHE A N 1
ATOM 1322 C CA . PHE A 1 164 ? 21.275 5.040 9.099 1.00 66.38 164 PHE A CA 1
ATOM 1323 C C . PHE A 1 164 ? 22.020 4.785 10.418 1.00 66.38 164 PHE A C 1
ATOM 1325 O O . PHE A 1 164 ? 22.662 5.697 10.929 1.00 66.38 164 PHE A O 1
ATOM 1332 N N . SER A 1 165 ? 21.997 3.564 10.954 1.00 64.50 165 SER A N 1
ATOM 1333 C CA . SER A 1 165 ? 22.671 3.212 12.212 1.00 64.50 165 SER A CA 1
ATOM 1334 C C . SER A 1 165 ? 24.195 3.138 12.075 1.00 64.50 165 SER A C 1
ATOM 1336 O O . SER A 1 165 ? 24.909 3.439 13.029 1.00 64.50 165 SER A O 1
ATOM 1338 N N . GLY A 1 166 ? 24.707 2.809 10.883 1.00 62.22 166 GLY A N 1
ATOM 1339 C CA . GLY A 1 166 ? 26.136 2.878 10.558 1.00 62.22 166 GLY A CA 1
ATOM 1340 C C . GLY A 1 166 ? 26.662 4.298 10.316 1.00 62.22 166 GLY A C 1
ATOM 1341 O O . GLY A 1 166 ? 27.873 4.519 10.340 1.00 62.22 166 GLY A O 1
ATOM 1342 N N . ALA A 1 167 ? 25.780 5.278 10.106 1.00 54.34 167 ALA A N 1
ATOM 1343 C CA . ALA A 1 167 ? 26.164 6.673 9.973 1.00 54.34 167 ALA A CA 1
ATOM 1344 C C . ALA A 1 167 ? 26.354 7.291 11.367 1.00 54.34 167 ALA A C 1
ATOM 1346 O O . ALA A 1 167 ? 25.458 7.932 11.914 1.00 54.34 167 ALA A O 1
ATOM 1347 N N . SER A 1 168 ? 27.571 7.180 11.908 1.00 49.44 168 SER A N 1
ATOM 1348 C CA . SER A 1 168 ? 28.046 7.850 13.138 1.00 49.44 168 SER A CA 1
ATOM 1349 C C . SER A 1 168 ? 27.902 9.385 13.145 1.00 49.44 168 SER A C 1
ATOM 1351 O O . SER A 1 168 ? 28.323 10.042 14.092 1.00 49.44 168 SER A O 1
ATOM 1353 N N . ASN A 1 169 ? 27.347 9.961 12.077 1.00 50.19 169 ASN A N 1
ATOM 1354 C CA . ASN A 1 169 ? 27.193 11.390 11.840 1.00 50.19 169 ASN A CA 1
ATOM 1355 C C . ASN A 1 169 ? 25.780 11.907 12.155 1.00 50.19 169 ASN A C 1
ATOM 1357 O O . ASN A 1 169 ? 25.578 13.120 12.180 1.00 50.19 169 ASN A O 1
ATOM 1361 N N . PHE A 1 170 ? 24.800 11.032 12.403 1.00 54.34 170 PHE A N 1
ATOM 1362 C CA . PHE A 1 170 ? 23.516 11.464 12.951 1.00 54.34 170 PHE A CA 1
ATOM 1363 C C . PHE A 1 170 ? 23.609 11.535 14.474 1.00 54.34 170 PHE A C 1
ATOM 1365 O O . PHE A 1 170 ? 24.187 10.658 15.115 1.00 54.34 170 PHE A O 1
ATOM 1372 N N . SER A 1 171 ? 23.058 12.600 15.070 1.00 58.12 171 SER A N 1
ATOM 1373 C CA . SER A 1 171 ? 23.011 12.686 16.532 1.00 58.12 171 SER A CA 1
ATOM 1374 C C . SER A 1 171 ? 22.257 11.473 17.075 1.00 58.12 171 SER A C 1
ATOM 1376 O O . SER A 1 171 ? 21.220 11.104 16.519 1.00 58.12 171 SER A O 1
ATOM 1378 N N . SER A 1 172 ? 22.745 10.887 18.170 1.00 58.66 172 SER A N 1
ATOM 1379 C CA . SER A 1 172 ? 22.098 9.746 18.833 1.00 58.66 172 SER A CA 1
ATOM 1380 C C . SER A 1 172 ? 20.602 9.980 19.052 1.00 58.66 172 SER A C 1
ATOM 1382 O O . SER A 1 172 ? 19.812 9.062 18.891 1.00 58.66 172 SER A O 1
ATOM 1384 N N . LYS A 1 173 ? 20.214 11.234 19.305 1.00 57.34 173 LYS A N 1
ATOM 1385 C CA . LYS A 1 173 ? 18.834 11.670 19.502 1.00 57.34 173 LYS A CA 1
ATOM 1386 C C . LYS A 1 173 ? 17.980 11.658 18.232 1.00 57.34 173 LYS A C 1
ATOM 1388 O O . LYS A 1 173 ? 16.811 11.324 18.307 1.00 57.34 173 LYS A O 1
ATOM 1393 N N . LEU A 1 174 ? 18.537 11.997 17.068 1.00 50.12 174 LEU A N 1
ATOM 1394 C CA . LEU A 1 174 ? 17.817 11.902 15.791 1.00 50.12 174 LEU A CA 1
ATOM 1395 C C . LEU A 1 174 ? 17.659 10.440 15.368 1.00 50.12 174 LEU A C 1
ATOM 1397 O O . LEU A 1 174 ? 16.591 10.064 14.901 1.00 50.12 174 LEU A O 1
ATOM 1401 N N . THR A 1 175 ? 18.686 9.615 15.583 1.00 57.16 175 THR A N 1
ATOM 1402 C CA . THR A 1 175 ? 18.602 8.162 15.381 1.00 57.16 175 THR A CA 1
ATOM 1403 C C . THR A 1 175 ? 17.564 7.540 16.313 1.00 57.16 175 THR A C 1
ATOM 1405 O O . THR A 1 175 ? 16.758 6.734 15.863 1.00 57.16 175 THR A O 1
ATOM 1408 N N . GLU A 1 176 ? 17.525 7.962 17.579 1.00 55.75 176 GLU A N 1
ATOM 1409 C CA . GLU A 1 176 ? 16.517 7.555 18.562 1.00 55.75 176 GLU A CA 1
ATOM 1410 C C . GLU A 1 176 ? 15.118 8.016 18.142 1.00 55.75 176 GLU A C 1
ATOM 1412 O O . GLU A 1 176 ? 14.223 7.193 18.089 1.00 55.75 176 GLU A O 1
ATOM 1417 N N . THR A 1 177 ? 14.931 9.268 17.711 1.00 53.88 177 THR A N 1
ATOM 1418 C CA . THR A 1 177 ? 13.627 9.777 17.247 1.00 53.88 177 THR A CA 1
ATOM 1419 C C . THR A 1 177 ? 13.165 9.142 15.930 1.00 53.88 177 THR A C 1
ATOM 1421 O O . THR A 1 177 ? 11.979 8.880 15.778 1.00 53.88 177 THR A O 1
ATOM 1424 N N . LEU A 1 178 ? 14.054 8.853 14.972 1.00 53.00 178 LEU A N 1
ATOM 1425 C CA . LEU A 1 178 ? 13.717 8.098 13.753 1.00 53.00 178 LEU A CA 1
ATOM 1426 C C . LEU A 1 178 ? 13.351 6.653 14.089 1.00 53.00 178 LEU A C 1
ATOM 1428 O O . LEU A 1 178 ? 12.361 6.140 13.576 1.00 53.00 178 LEU A O 1
ATOM 1432 N N . SER A 1 179 ? 14.116 6.027 14.984 1.00 55.66 179 SER A N 1
ATOM 1433 C CA . SER A 1 179 ? 13.823 4.696 15.512 1.00 55.66 179 SER A CA 1
ATOM 1434 C C . SER A 1 179 ? 12.481 4.682 16.244 1.00 55.66 179 SER A C 1
ATOM 1436 O O . SER A 1 179 ? 11.670 3.803 15.993 1.00 55.66 179 SER A O 1
ATOM 1438 N N . GLU A 1 180 ? 12.206 5.672 17.092 1.00 53.34 180 GLU A N 1
ATOM 1439 C CA . GLU A 1 180 ? 10.946 5.846 17.814 1.00 53.34 180 GLU A CA 1
ATOM 1440 C C . GLU A 1 180 ? 9.789 6.200 16.886 1.00 53.34 180 GLU A C 1
ATOM 1442 O O . GLU A 1 180 ? 8.696 5.740 17.149 1.00 53.34 180 GLU A O 1
ATOM 1447 N N . THR A 1 181 ? 9.991 6.960 15.805 1.00 53.09 181 THR A N 1
ATOM 1448 C CA . THR A 1 181 ? 8.929 7.327 14.846 1.00 53.09 181 THR A CA 1
ATOM 1449 C C . THR A 1 181 ? 8.561 6.142 13.952 1.00 53.09 181 THR A C 1
ATOM 1451 O O . THR A 1 181 ? 7.387 5.907 13.677 1.00 53.09 181 THR A O 1
ATOM 1454 N N . LEU A 1 182 ? 9.551 5.348 13.539 1.00 54.12 182 LEU A N 1
ATOM 1455 C CA . LEU A 1 182 ? 9.333 4.127 12.762 1.00 54.12 182 LEU A CA 1
ATOM 1456 C C . LEU A 1 182 ? 8.757 3.007 13.641 1.00 54.12 182 LEU A C 1
ATOM 1458 O O . LEU A 1 182 ? 7.756 2.401 13.269 1.00 54.12 182 LEU A O 1
ATOM 1462 N N . HIS A 1 183 ? 9.287 2.807 14.853 1.00 51.50 183 HIS A N 1
ATOM 1463 C CA . HIS A 1 183 ? 8.669 1.928 15.852 1.00 51.50 183 HIS A CA 1
ATOM 1464 C C . HIS A 1 183 ? 7.396 2.515 16.466 1.00 51.50 183 HIS A C 1
ATOM 1466 O O . HIS A 1 183 ? 6.651 1.783 17.107 1.00 51.50 183 HIS A O 1
ATOM 1472 N N . MET A 1 184 ? 7.092 3.803 16.287 1.00 47.97 184 MET A N 1
ATOM 1473 C CA . MET A 1 184 ? 5.788 4.375 16.625 1.00 47.97 184 MET A CA 1
ATOM 1474 C C . MET A 1 184 ? 4.712 3.795 15.728 1.00 47.97 184 MET A C 1
ATOM 1476 O O . MET A 1 184 ? 3.606 3.657 16.214 1.00 47.97 184 MET A O 1
ATOM 1480 N N . GLY A 1 185 ? 5.006 3.340 14.508 1.00 54.19 185 GLY A N 1
ATOM 1481 C CA . GLY A 1 185 ? 4.052 2.515 13.759 1.00 54.19 185 GLY A CA 1
ATOM 1482 C C . GLY A 1 185 ? 3.583 1.306 14.583 1.00 54.19 185 GLY A C 1
ATOM 1483 O O . GLY A 1 185 ? 2.386 1.108 14.787 1.00 54.19 185 GLY A O 1
ATOM 1484 N N . ASP A 1 186 ? 4.528 0.576 15.179 1.00 45.97 186 ASP A N 1
ATOM 1485 C CA . ASP A 1 186 ? 4.252 -0.620 15.987 1.00 45.97 186 ASP A CA 1
ATOM 1486 C C . ASP A 1 186 ? 3.771 -0.302 17.414 1.00 45.97 186 ASP A C 1
ATOM 1488 O O . ASP A 1 186 ? 2.931 -1.008 17.975 1.00 45.97 186 ASP A O 1
ATOM 1492 N N . SER A 1 187 ? 4.281 0.765 18.035 1.00 39.56 187 SER A N 1
ATOM 1493 C CA . SER A 1 187 ? 3.967 1.145 19.417 1.00 39.56 187 SER A CA 1
ATOM 1494 C C . SER A 1 187 ? 2.689 1.974 19.530 1.00 39.56 187 SER A C 1
ATOM 1496 O O . SER A 1 187 ? 1.991 1.865 20.541 1.00 39.56 187 SER A O 1
ATOM 1498 N N . LEU A 1 188 ? 2.324 2.732 18.490 1.00 39.38 188 LEU A N 1
ATOM 1499 C CA . LEU A 1 188 ? 1.009 3.352 18.338 1.00 39.38 188 LEU A CA 1
ATOM 1500 C C . LEU A 1 188 ? -0.029 2.258 18.084 1.00 39.38 188 LEU A C 1
ATOM 1502 O O . LEU A 1 188 ? -1.031 2.246 18.791 1.00 39.38 188 LEU A O 1
ATOM 1506 N N . LYS A 1 189 ? 0.258 1.268 17.220 1.00 43.47 189 LYS A N 1
ATOM 1507 C CA . LYS A 1 189 ? -0.563 0.051 17.075 1.00 43.47 189 LYS A CA 1
ATOM 1508 C C . LYS A 1 189 ? -0.744 -0.659 18.422 1.00 43.47 189 LYS A C 1
ATOM 1510 O O . LYS A 1 189 ? -1.868 -0.886 18.861 1.00 43.47 189 LYS A O 1
ATOM 1515 N N . ALA A 1 190 ? 0.338 -0.918 19.159 1.00 45.69 190 ALA A N 1
ATOM 1516 C CA . ALA A 1 190 ? 0.267 -1.559 20.474 1.00 45.69 190 ALA A CA 1
ATOM 1517 C C . ALA A 1 190 ? -0.451 -0.705 21.541 1.00 45.69 190 ALA A C 1
ATOM 1519 O O . ALA A 1 190 ? -1.118 -1.254 22.420 1.00 45.69 190 ALA A O 1
ATOM 1520 N N . SER A 1 191 ? -0.329 0.624 21.494 1.00 39.00 191 SER A N 1
ATOM 1521 C CA . SER A 1 191 ? -0.987 1.541 22.437 1.00 39.00 191 SER A CA 1
ATOM 1522 C C . SER A 1 191 ? -2.474 1.702 22.134 1.00 39.00 191 SER A C 1
ATOM 1524 O O . SER A 1 191 ? -3.281 1.691 23.062 1.00 39.00 191 SER A O 1
ATOM 1526 N N . VAL A 1 192 ? -2.854 1.768 20.857 1.00 43.94 192 VAL A N 1
ATOM 1527 C CA . VAL A 1 192 ? -4.249 1.733 20.402 1.00 43.94 192 VAL A CA 1
ATOM 1528 C C . VAL A 1 192 ? -4.890 0.402 20.793 1.00 43.94 192 VAL A C 1
ATOM 1530 O O . VAL A 1 192 ? -5.974 0.413 21.371 1.00 43.94 192 VAL A O 1
ATOM 1533 N N . GLU A 1 193 ? -4.194 -0.728 20.635 1.00 47.59 193 GLU A N 1
ATOM 1534 C CA . GLU A 1 193 ? -4.715 -2.040 21.037 1.00 47.59 193 GLU A CA 1
ATOM 1535 C C . GLU A 1 193 ? -4.873 -2.164 22.563 1.00 47.59 193 GLU A C 1
ATOM 1537 O O . GLU A 1 193 ? -5.846 -2.742 23.052 1.00 47.59 193 GLU A O 1
ATOM 1542 N N . ARG A 1 194 ? -3.966 -1.565 23.351 1.00 45.03 194 ARG A N 1
ATOM 1543 C CA . ARG A 1 194 ? -4.105 -1.479 24.818 1.00 45.03 194 ARG A CA 1
ATOM 1544 C C . ARG A 1 194 ? -5.278 -0.592 25.235 1.00 45.03 194 ARG A C 1
ATOM 1546 O O . ARG A 1 194 ? -6.013 -0.970 26.145 1.00 45.03 194 ARG A O 1
ATOM 1553 N N . ILE A 1 195 ? -5.489 0.545 24.569 1.00 45.84 195 ILE A N 1
ATOM 1554 C CA . ILE A 1 195 ? -6.629 1.439 24.826 1.00 45.84 195 ILE A CA 1
ATOM 1555 C C . ILE A 1 195 ? -7.945 0.764 24.417 1.00 45.84 195 ILE A C 1
ATOM 1557 O O . ILE A 1 195 ? -8.923 0.855 25.154 1.00 45.84 195 ILE A O 1
ATOM 1561 N N . ARG A 1 196 ? -7.962 0.017 23.307 1.00 44.28 196 ARG A N 1
ATOM 1562 C CA . ARG A 1 196 ? -9.119 -0.760 22.837 1.00 44.28 196 ARG A CA 1
ATOM 1563 C C . ARG A 1 196 ? -9.489 -1.889 23.798 1.00 44.28 196 ARG A C 1
ATOM 1565 O O . ARG A 1 196 ? -10.664 -2.108 24.070 1.00 44.28 196 ARG A O 1
ATOM 1572 N N . ARG A 1 197 ? -8.498 -2.577 24.373 1.00 49.56 197 ARG A N 1
ATOM 1573 C CA . ARG A 1 197 ? -8.726 -3.568 25.441 1.00 49.56 197 ARG A CA 1
ATOM 1574 C C . ARG A 1 197 ? -9.213 -2.912 26.735 1.00 49.56 197 ARG A C 1
ATOM 1576 O O . ARG A 1 197 ? -10.072 -3.469 27.409 1.00 49.56 197 ARG A O 1
ATOM 1583 N N . ALA A 1 198 ? -8.717 -1.719 27.064 1.00 46.22 198 ALA A N 1
ATOM 1584 C CA . ALA A 1 198 ? -9.168 -0.965 28.234 1.00 46.22 198 ALA A CA 1
ATOM 1585 C C . ALA A 1 198 ? -10.587 -0.383 28.068 1.00 46.22 198 ALA A C 1
ATOM 1587 O O . ALA A 1 198 ? -11.323 -0.284 29.046 1.00 46.22 198 ALA A O 1
ATOM 1588 N N . SER A 1 199 ? -11.014 -0.043 26.847 1.00 42.00 199 SER A N 1
ATOM 1589 C CA . SER A 1 199 ? -12.375 0.437 26.560 1.00 42.00 199 SER A CA 1
ATOM 1590 C C . SER A 1 199 ? -13.421 -0.682 26.450 1.00 42.00 199 SER A C 1
ATOM 1592 O O . SER A 1 199 ? -14.617 -0.403 26.490 1.00 42.00 199 SER A O 1
ATOM 1594 N N . GLN A 1 200 ? -12.990 -1.947 26.390 1.00 42.62 200 GLN A N 1
ATOM 1595 C CA . GLN A 1 200 ? -13.844 -3.140 26.489 1.00 42.62 200 GLN A CA 1
ATOM 1596 C C . GLN A 1 200 ? -14.132 -3.574 27.937 1.00 42.62 200 GLN A C 1
ATOM 1598 O O . GLN A 1 200 ? -14.720 -4.636 28.154 1.00 42.62 200 GLN A O 1
ATOM 1603 N N . LEU A 1 201 ? -13.752 -2.774 28.942 1.00 42.75 201 LEU A N 1
ATOM 1604 C CA . LEU A 1 201 ? -14.160 -3.033 30.320 1.00 42.75 201 LEU A CA 1
ATOM 1605 C C . LEU A 1 201 ? -15.697 -3.111 30.408 1.00 42.75 201 LEU A C 1
ATOM 1607 O O . LEU A 1 201 ? -16.391 -2.283 29.807 1.00 42.75 201 LEU A O 1
ATOM 1611 N N . PRO A 1 202 ? -16.249 -4.098 31.141 1.00 39.94 202 PRO A N 1
ATOM 1612 C CA . PRO A 1 202 ? -17.688 -4.280 31.250 1.00 39.94 202 PRO A CA 1
ATOM 1613 C C . PRO A 1 202 ? -18.313 -2.991 31.779 1.00 39.94 202 PRO A C 1
ATOM 1615 O O . PRO A 1 202 ? -17.980 -2.534 32.873 1.00 39.94 202 PRO A O 1
ATOM 1618 N N . LYS A 1 203 ? -19.209 -2.392 30.981 1.00 43.28 203 LYS A N 1
ATOM 1619 C CA . LYS A 1 203 ? -20.004 -1.233 31.390 1.00 43.28 203 LYS A CA 1
ATOM 1620 C C . LYS A 1 203 ? -20.704 -1.593 32.696 1.00 43.28 203 LYS A C 1
ATOM 1622 O O . LYS A 1 203 ? -21.634 -2.398 32.699 1.00 43.28 203 LYS A O 1
ATOM 1627 N N . ILE A 1 204 ? -20.243 -1.012 33.801 1.00 43.66 204 ILE A N 1
ATOM 1628 C CA . ILE A 1 204 ? -20.921 -1.104 35.089 1.00 43.66 204 ILE A CA 1
ATOM 1629 C C . ILE A 1 204 ? -22.264 -0.409 34.886 1.00 43.66 204 ILE A C 1
ATOM 1631 O O . ILE A 1 204 ? -22.341 0.815 34.790 1.00 43.66 204 ILE A O 1
ATOM 1635 N N . ALA A 1 205 ? -23.311 -1.214 34.723 1.00 39.25 205 ALA A N 1
ATOM 1636 C CA . ALA A 1 205 ? -24.672 -0.752 34.546 1.00 39.25 205 ALA A CA 1
ATOM 1637 C C . ALA A 1 205 ? -25.160 -0.150 35.866 1.00 39.25 205 ALA A C 1
ATOM 1639 O O . ALA A 1 205 ? -25.781 -0.817 36.690 1.00 39.25 205 ALA A O 1
ATOM 1640 N N . VAL A 1 206 ? -24.859 1.127 36.084 1.00 49.03 206 VAL A N 1
ATOM 1641 C CA . VAL A 1 206 ? -25.557 1.922 37.088 1.00 49.03 206 VAL A CA 1
ATOM 1642 C C . VAL A 1 206 ? -26.921 2.228 36.486 1.00 49.03 206 VAL A C 1
ATOM 1644 O O . VAL A 1 206 ? -27.018 3.072 35.603 1.00 49.03 206 VAL A O 1
ATOM 1647 N N . GLN A 1 207 ? -27.960 1.494 36.895 1.00 42.22 207 GLN A N 1
ATOM 1648 C CA . GLN A 1 207 ? -29.336 1.827 36.528 1.00 42.22 207 GLN A CA 1
ATOM 1649 C C . GLN A 1 207 ? -29.719 3.152 37.202 1.00 42.22 207 GLN A C 1
ATOM 1651 O O . GLN A 1 207 ? -29.857 3.177 38.430 1.00 42.22 207 GLN A O 1
ATOM 1656 N N . PRO A 1 208 ? -29.920 4.251 36.455 1.00 47.75 208 PRO A N 1
ATOM 1657 C CA . PRO A 1 208 ? -30.498 5.453 37.018 1.00 47.75 208 PRO A CA 1
ATOM 1658 C C . PRO A 1 208 ? -32.011 5.234 37.069 1.00 47.75 208 PRO A C 1
ATOM 1660 O O . PRO A 1 208 ? -32.679 5.160 36.038 1.00 47.75 208 PRO A O 1
ATOM 1663 N N . LYS A 1 209 ? -32.558 5.094 38.277 1.00 50.72 209 LYS A N 1
ATOM 1664 C CA . LYS A 1 209 ? -34.001 5.217 38.494 1.00 50.72 209 LYS A CA 1
ATOM 1665 C C . LYS A 1 209 ? -34.398 6.673 38.211 1.00 50.72 209 LYS A C 1
ATOM 1667 O O . LYS A 1 209 ? -33.846 7.577 38.829 1.00 50.72 209 LYS A O 1
ATOM 1672 N N . ASP A 1 210 ? -35.337 6.851 37.284 1.00 54.19 210 ASP A N 1
ATOM 1673 C CA . ASP A 1 210 ? -36.045 8.098 36.957 1.00 54.19 210 ASP A CA 1
ATOM 1674 C C . ASP A 1 210 ? -35.216 9.275 36.413 1.00 54.19 210 ASP A C 1
ATOM 1676 O O . ASP A 1 210 ? -35.284 10.393 36.921 1.00 54.19 210 ASP A O 1
ATOM 1680 N N . LEU A 1 211 ? -34.506 9.069 35.297 1.00 56.25 211 LEU A N 1
ATOM 1681 C CA . LEU A 1 211 ? -34.156 10.181 34.402 1.00 56.25 211 LEU A CA 1
ATOM 1682 C C . LEU A 1 211 ? -35.077 10.173 33.177 1.00 56.25 211 LEU A C 1
ATOM 1684 O O . LEU A 1 211 ? -35.211 9.158 32.497 1.00 56.25 211 LEU A O 1
ATOM 1688 N N . SER A 1 212 ? -35.709 11.317 32.898 1.00 63.34 212 SER A N 1
ATOM 1689 C CA . SER A 1 212 ? -36.553 11.516 31.718 1.00 63.34 212 SER A CA 1
ATOM 1690 C C . SER A 1 212 ? -35.780 11.193 30.431 1.00 63.34 212 SER A C 1
ATOM 1692 O O . SER A 1 212 ? -34.591 11.492 30.316 1.00 63.34 212 SER A O 1
ATOM 1694 N N . ASN A 1 213 ? -36.461 10.607 29.439 1.00 65.94 213 ASN A N 1
ATOM 1695 C CA . ASN A 1 213 ? -35.869 10.190 28.156 1.00 65.94 213 ASN A CA 1
ATOM 1696 C C . ASN A 1 213 ? -35.057 11.302 27.456 1.00 65.94 213 ASN A C 1
ATOM 1698 O O . ASN A 1 213 ? -34.112 11.020 26.726 1.00 65.94 213 ASN A O 1
ATOM 1702 N N . GLU A 1 214 ? -35.389 12.567 27.716 1.00 62.91 214 GLU A N 1
ATOM 1703 C CA . GLU A 1 214 ? -34.699 13.744 27.185 1.00 62.91 214 GLU A CA 1
ATOM 1704 C C . GLU A 1 214 ? -33.302 13.957 27.802 1.00 62.91 214 GLU A C 1
ATOM 1706 O O . GLU A 1 214 ? -32.364 14.335 27.103 1.00 62.91 214 GLU A O 1
ATOM 1711 N N . LEU A 1 215 ? -33.121 13.651 29.093 1.00 66.88 215 LEU A N 1
ATOM 1712 C CA . LEU A 1 215 ? -31.815 13.718 29.757 1.00 66.88 215 LEU A CA 1
ATOM 1713 C C . LEU A 1 215 ? -30.887 12.588 29.306 1.00 66.88 215 LEU A C 1
ATOM 1715 O O . LEU A 1 215 ? -29.691 12.823 29.147 1.00 66.88 215 LEU A O 1
ATOM 1719 N N . ILE A 1 216 ? -31.432 11.396 29.047 1.00 69.25 216 ILE A N 1
ATOM 1720 C CA . ILE A 1 216 ? -30.668 10.259 28.514 1.00 69.25 216 ILE A CA 1
ATOM 1721 C C . ILE A 1 216 ? -30.140 10.594 27.115 1.00 69.25 216 ILE A C 1
ATOM 1723 O O . ILE A 1 216 ? -28.950 10.420 26.860 1.00 69.25 216 ILE A O 1
ATOM 1727 N N . LEU A 1 217 ? -30.990 11.148 26.242 1.00 72.44 217 LEU A N 1
ATOM 1728 C CA . LEU A 1 217 ? -30.601 11.543 24.886 1.00 72.44 217 LEU A CA 1
ATOM 1729 C C . LEU A 1 217 ? -29.502 12.618 24.905 1.00 72.44 217 LEU A C 1
ATOM 1731 O O . LEU A 1 217 ? -28.476 12.486 24.241 1.00 72.44 217 LEU A O 1
ATOM 1735 N N . ARG A 1 218 ? -29.672 13.644 25.745 1.00 69.25 218 ARG A N 1
ATOM 1736 C CA . ARG A 1 218 ? -28.722 14.757 25.875 1.00 69.25 218 ARG A CA 1
ATOM 1737 C C . ARG A 1 218 ? -27.384 14.325 26.477 1.00 69.25 218 ARG A C 1
ATOM 1739 O O . ARG A 1 218 ? -26.335 14.852 26.115 1.00 69.25 218 ARG A O 1
ATOM 1746 N N . GLN A 1 219 ? -27.403 13.353 27.387 1.00 69.56 219 GLN A N 1
ATOM 1747 C CA . GLN A 1 219 ? -26.189 12.762 27.942 1.00 69.56 219 GLN A CA 1
ATOM 1748 C C . GLN A 1 219 ? -25.458 11.921 26.887 1.00 69.56 219 GLN A C 1
ATOM 1750 O O . GLN A 1 219 ? -24.235 11.982 26.797 1.00 69.56 219 GLN A O 1
ATOM 1755 N N . GLN A 1 220 ? -26.196 11.199 26.042 1.00 71.75 220 GLN A N 1
ATOM 1756 C CA . GLN A 1 220 ? -25.638 10.434 24.928 1.00 71.75 220 GLN A CA 1
ATOM 1757 C C . GLN A 1 220 ? -24.986 11.343 23.874 1.00 71.75 220 GLN A C 1
ATOM 1759 O O . GLN A 1 220 ? -23.880 11.051 23.422 1.00 71.75 220 GLN A O 1
ATOM 1764 N N . GLU A 1 221 ? -25.617 12.474 23.545 1.00 74.88 221 GLU A N 1
ATOM 1765 C CA . GLU A 1 221 ? -25.044 13.504 22.667 1.00 74.88 221 GLU A CA 1
ATOM 1766 C C . GLU A 1 221 ? -23.764 14.108 23.253 1.00 74.88 221 GLU A C 1
ATOM 1768 O O . GLU A 1 221 ? -22.776 14.264 22.540 1.00 74.88 221 GLU A O 1
ATOM 1773 N N . LEU A 1 222 ? -23.741 14.402 24.558 1.00 71.25 222 LEU A N 1
ATOM 1774 C CA . LEU A 1 222 ? -22.538 14.902 25.227 1.00 71.25 222 LEU A CA 1
ATOM 1775 C C . LEU A 1 222 ? -21.399 13.881 25.193 1.00 71.25 222 LEU A C 1
ATOM 1777 O O . LEU A 1 222 ? -20.272 14.272 24.902 1.00 71.25 222 LEU A O 1
ATOM 1781 N N . TYR A 1 223 ? -21.683 12.594 25.417 1.00 68.50 223 TYR A N 1
ATOM 1782 C CA . TYR A 1 223 ? -20.678 11.534 25.311 1.00 68.50 223 TYR A CA 1
ATOM 1783 C C . TYR A 1 223 ? -20.110 11.412 23.894 1.00 68.50 223 TYR A C 1
ATOM 1785 O O . TYR A 1 223 ? -18.893 11.334 23.741 1.00 68.50 223 TYR A O 1
ATOM 1793 N N . GLN A 1 224 ? -20.956 11.464 22.860 1.00 70.19 224 GLN A N 1
ATOM 1794 C CA . GLN A 1 224 ? -20.492 11.440 21.468 1.00 70.19 224 GLN A CA 1
ATOM 1795 C C . GLN A 1 224 ? -19.666 12.681 21.117 1.00 70.19 224 GLN A C 1
ATOM 1797 O O . GLN A 1 224 ? -18.634 12.573 20.461 1.00 70.19 224 GLN A O 1
ATOM 1802 N N . LEU A 1 225 ? -20.074 13.858 21.595 1.00 73.25 225 LEU A N 1
ATOM 1803 C CA . LEU A 1 225 ? -19.363 15.111 21.352 1.00 73.25 225 LEU A CA 1
ATOM 1804 C C . LEU A 1 225 ? -18.015 15.157 22.087 1.00 73.25 225 LEU A C 1
ATOM 1806 O O . LEU A 1 225 ? -17.058 15.767 21.607 1.00 73.25 225 LEU A O 1
ATOM 1810 N N . GLU A 1 226 ? -17.923 14.525 23.257 1.00 68.56 226 GLU A N 1
ATOM 1811 C CA . GLU A 1 226 ? -16.677 14.381 24.006 1.00 68.56 226 GLU A CA 1
ATOM 1812 C C . GLU A 1 226 ? -15.742 13.352 23.357 1.00 68.56 226 GLU A C 1
ATOM 1814 O O . GLU A 1 226 ? -14.549 13.626 23.227 1.00 68.56 226 GLU A O 1
ATOM 1819 N N . GLU A 1 227 ? -16.269 12.220 22.878 1.00 65.25 227 GLU A N 1
ATOM 1820 C CA . GLU A 1 227 ? -15.513 11.253 22.070 1.00 65.25 227 GLU A CA 1
ATOM 1821 C C . GLU A 1 227 ? -14.997 11.887 20.777 1.00 65.25 227 GLU A C 1
ATOM 1823 O O . GLU A 1 227 ? -13.820 11.740 20.454 1.00 65.25 227 GLU A O 1
ATOM 1828 N N . GLU A 1 228 ? -15.822 12.661 20.072 1.00 63.72 228 GLU A N 1
ATOM 1829 C CA . GLU A 1 228 ? -15.418 13.343 18.844 1.00 63.72 228 GLU A CA 1
ATOM 1830 C C . GLU A 1 228 ? -14.349 14.411 19.124 1.00 63.72 228 GLU A C 1
ATOM 1832 O O . GLU A 1 228 ? -13.352 14.495 18.405 1.00 63.72 228 GLU A O 1
ATOM 1837 N N . LYS A 1 229 ? -14.480 15.179 20.217 1.00 66.12 229 LYS A N 1
ATOM 1838 C CA . LYS A 1 229 ? -13.451 16.137 20.661 1.00 66.12 229 LYS A CA 1
ATOM 1839 C C . LYS A 1 229 ? -12.144 15.460 21.062 1.00 66.12 229 LYS A C 1
ATOM 1841 O O . LYS A 1 229 ? -11.086 16.023 20.791 1.00 66.12 229 LYS A O 1
ATOM 1846 N N . ARG A 1 230 ? -12.203 14.278 21.682 1.00 58.66 230 ARG A N 1
ATOM 1847 C CA . ARG A 1 230 ? -11.016 13.483 22.028 1.00 58.66 230 ARG A CA 1
ATOM 1848 C C . ARG A 1 230 ? -10.377 12.862 20.791 1.00 58.66 230 ARG A C 1
ATOM 1850 O O . ARG A 1 230 ? -9.159 12.868 20.701 1.00 58.66 230 ARG A O 1
ATOM 1857 N N . ALA A 1 231 ? -11.164 12.390 19.825 1.00 53.56 231 ALA A N 1
ATOM 1858 C CA . ALA A 1 231 ? -10.676 11.737 18.610 1.00 53.56 231 ALA A CA 1
ATOM 1859 C C . ALA A 1 231 ? -10.119 12.723 17.569 1.00 53.56 231 ALA A C 1
ATOM 1861 O O . ALA A 1 231 ? -9.192 12.390 16.833 1.00 53.56 231 ALA A O 1
ATOM 1862 N N . LYS A 1 232 ? -10.653 13.949 17.507 1.00 59.44 232 LYS A N 1
ATOM 1863 C CA . LYS A 1 232 ? -10.259 14.973 16.529 1.00 59.44 232 LYS A CA 1
ATOM 1864 C C . LYS A 1 232 ? -8.753 15.291 16.499 1.00 59.44 232 LYS A C 1
ATOM 1866 O O . LYS A 1 232 ? -8.212 15.292 15.398 1.00 59.44 232 LYS A O 1
ATOM 1871 N N . PRO A 1 233 ? -8.050 15.526 17.626 1.00 47.66 233 PRO A N 1
ATOM 1872 C CA . PRO A 1 233 ? -6.606 15.765 17.598 1.00 47.66 233 PRO A CA 1
ATOM 1873 C C . PRO A 1 233 ? -5.802 14.543 17.134 1.00 47.66 233 PRO A C 1
ATOM 1875 O O . PRO A 1 233 ? -4.805 14.721 16.445 1.00 47.66 233 PRO A O 1
ATOM 1878 N N . PHE A 1 234 ? -6.243 13.314 17.427 1.00 53.16 234 PHE A N 1
ATOM 1879 C CA . PHE A 1 234 ? -5.580 12.104 16.918 1.00 53.16 234 PHE A CA 1
ATOM 1880 C C . PHE A 1 234 ? -5.809 11.905 15.423 1.00 53.16 234 PHE A C 1
ATOM 1882 O O . PHE A 1 234 ? -4.896 11.505 14.712 1.00 53.16 234 PHE A O 1
ATOM 1889 N N . LYS A 1 235 ? -7.006 12.237 14.930 1.00 54.62 235 LYS A N 1
ATOM 1890 C CA . LYS A 1 235 ? -7.313 12.194 13.501 1.00 54.62 235 LYS A CA 1
ATOM 1891 C C . LYS A 1 235 ? -6.523 13.249 12.717 1.00 54.62 235 LYS A C 1
ATOM 1893 O O . LYS A 1 235 ? -5.978 12.932 11.669 1.00 54.62 235 LYS A O 1
ATOM 1898 N N . ASP A 1 236 ? -6.413 14.467 13.250 1.00 55.84 236 ASP A N 1
ATOM 1899 C CA . ASP A 1 236 ? -5.600 15.537 12.649 1.00 55.84 236 ASP A CA 1
ATOM 1900 C C . ASP A 1 236 ? -4.100 15.190 12.691 1.00 55.84 236 ASP A C 1
ATOM 1902 O O . ASP A 1 236 ? -3.362 15.506 11.763 1.00 55.84 236 ASP A O 1
ATOM 1906 N N . LEU A 1 237 ? -3.644 14.500 13.744 1.00 50.16 237 LEU A N 1
ATOM 1907 C CA . LEU A 1 237 ? -2.274 13.996 13.840 1.00 50.16 237 LEU A CA 1
ATOM 1908 C C . LEU A 1 237 ? -2.003 12.874 12.829 1.00 50.16 237 LEU A C 1
ATOM 1910 O O . LEU A 1 237 ? -0.958 12.904 12.187 1.00 50.16 237 LEU A O 1
ATOM 1914 N N . ALA A 1 238 ? -2.934 11.933 12.653 1.00 54.91 238 ALA A N 1
ATOM 1915 C CA . ALA A 1 238 ? -2.827 10.866 11.660 1.00 54.91 238 ALA A CA 1
ATOM 1916 C C . ALA A 1 238 ? -2.755 11.433 10.233 1.00 54.91 238 ALA A C 1
ATOM 1918 O O . ALA A 1 238 ? -1.823 11.120 9.505 1.00 54.91 238 ALA A O 1
ATOM 1919 N N . GLU A 1 239 ? -3.645 12.367 9.873 1.00 55.25 239 GLU A N 1
ATOM 1920 C CA . GLU A 1 239 ? -3.621 13.021 8.553 1.00 55.25 239 GLU A CA 1
ATOM 1921 C C . GLU A 1 239 ? -2.316 13.810 8.308 1.00 55.25 239 GLU A C 1
ATOM 1923 O O . GLU A 1 239 ? -1.822 13.879 7.181 1.00 55.25 239 GLU A O 1
ATOM 1928 N N . ARG A 1 240 ? -1.723 14.407 9.352 1.00 56.47 240 ARG A N 1
ATOM 1929 C CA . ARG A 1 240 ? -0.423 15.097 9.249 1.00 56.47 240 ARG A CA 1
ATOM 1930 C C . ARG A 1 240 ? 0.756 14.137 9.169 1.00 56.47 240 ARG A C 1
ATOM 1932 O O . ARG A 1 240 ? 1.717 14.459 8.479 1.00 56.47 240 ARG A O 1
ATOM 1939 N N . LEU A 1 241 ? 0.703 13.008 9.873 1.00 49.03 241 LEU A N 1
ATOM 1940 C CA . LEU A 1 241 ? 1.707 11.951 9.779 1.00 49.03 241 LEU A CA 1
ATOM 1941 C C . LEU A 1 241 ? 1.686 11.316 8.392 1.00 49.03 241 LEU A C 1
ATOM 1943 O O . LEU A 1 241 ? 2.753 11.162 7.816 1.00 49.03 241 LEU A O 1
ATOM 1947 N N . ASP A 1 242 ? 0.507 11.064 7.823 1.00 49.88 242 ASP A N 1
ATOM 1948 C CA . ASP A 1 242 ? 0.365 10.587 6.443 1.00 49.88 242 ASP A CA 1
ATOM 1949 C C . ASP A 1 242 ? 0.999 11.574 5.459 1.00 49.88 242 ASP A C 1
ATOM 1951 O O . ASP A 1 242 ? 1.844 11.198 4.651 1.00 49.88 242 ASP A O 1
ATOM 1955 N N . LEU A 1 243 ? 0.691 12.869 5.589 1.00 55.72 243 LEU A N 1
ATOM 1956 C CA . LEU A 1 243 ? 1.321 13.904 4.767 1.00 55.72 243 LEU A CA 1
ATOM 1957 C C . LEU A 1 243 ? 2.848 13.947 4.959 1.00 55.72 243 LEU A C 1
ATOM 1959 O O . LEU A 1 243 ? 3.592 14.174 4.005 1.00 55.72 243 LEU A O 1
ATOM 1963 N N . LEU A 1 244 ? 3.334 13.753 6.185 1.00 46.53 244 LEU A N 1
ATOM 1964 C CA . LEU A 1 244 ? 4.761 13.767 6.496 1.00 46.53 244 LEU A CA 1
ATOM 1965 C C . LEU A 1 244 ? 5.479 12.518 5.965 1.00 46.53 244 LEU A C 1
ATOM 1967 O O . LEU A 1 244 ? 6.601 12.620 5.484 1.00 46.53 244 LEU A O 1
ATOM 1971 N N . ILE A 1 245 ? 4.831 11.356 5.999 1.00 51.25 245 ILE A N 1
ATOM 1972 C CA . ILE A 1 245 ? 5.334 10.107 5.424 1.00 51.25 245 ILE A CA 1
ATOM 1973 C C . ILE A 1 245 ? 5.343 10.197 3.901 1.00 51.25 245 ILE A C 1
ATOM 1975 O O . ILE A 1 245 ? 6.355 9.848 3.303 1.00 51.25 245 ILE A O 1
ATOM 1979 N N . ASP A 1 246 ? 4.292 10.721 3.271 1.00 53.09 246 ASP A N 1
ATOM 1980 C CA . ASP A 1 246 ? 4.246 10.922 1.818 1.00 53.09 246 ASP A CA 1
ATOM 1981 C C . ASP A 1 246 ? 5.338 11.896 1.367 1.00 53.09 246 ASP A C 1
ATOM 1983 O O . ASP A 1 246 ? 6.099 11.607 0.444 1.00 53.09 246 ASP A O 1
ATOM 1987 N N . THR A 1 247 ? 5.479 13.034 2.055 1.00 49.50 247 THR A N 1
ATOM 1988 C CA . THR A 1 247 ? 6.543 14.008 1.754 1.00 49.50 247 THR A CA 1
ATOM 1989 C C . THR A 1 247 ? 7.939 13.460 2.046 1.00 49.50 247 THR A C 1
ATOM 1991 O O . THR A 1 247 ? 8.872 13.753 1.299 1.00 49.50 247 THR A O 1
ATOM 1994 N N . SER A 1 248 ? 8.104 12.635 3.083 1.00 43.97 248 SER A N 1
ATOM 1995 C CA . SER A 1 248 ? 9.363 11.949 3.396 1.00 43.97 248 SER A CA 1
ATOM 1996 C C . SER A 1 248 ? 9.694 10.870 2.364 1.00 43.97 248 SER A C 1
ATOM 1998 O O . SER A 1 248 ? 10.836 10.782 1.927 1.00 43.97 248 SER A O 1
ATOM 2000 N N . THR A 1 249 ? 8.700 10.109 1.902 1.00 52.25 249 THR A N 1
ATOM 2001 C CA . THR A 1 249 ? 8.841 9.091 0.849 1.00 52.25 249 THR A CA 1
ATOM 2002 C C . THR A 1 249 ? 9.222 9.751 -0.469 1.00 52.25 249 THR A C 1
ATOM 2004 O O . THR A 1 249 ? 10.228 9.374 -1.058 1.00 52.25 249 THR A O 1
ATOM 2007 N N . GLN A 1 250 ? 8.526 10.823 -0.863 1.00 53.38 250 GLN A N 1
ATOM 2008 C CA . GLN A 1 250 ? 8.900 11.633 -2.027 1.00 53.38 250 GLN A CA 1
ATOM 2009 C C . GLN A 1 250 ? 10.300 12.240 -1.884 1.00 53.38 250 GLN A C 1
ATOM 2011 O O . GLN A 1 250 ? 11.055 12.281 -2.849 1.00 53.38 250 GLN A O 1
ATOM 2016 N N . SER A 1 251 ? 10.680 12.690 -0.685 1.00 44.53 251 SER A N 1
ATOM 2017 C CA . SER A 1 251 ? 12.026 13.220 -0.433 1.00 44.53 251 SER A CA 1
ATOM 2018 C C . SER A 1 251 ? 13.096 12.128 -0.502 1.00 44.53 251 SER A C 1
ATOM 2020 O O . SER A 1 251 ? 14.185 12.373 -1.013 1.00 44.53 251 SER A O 1
ATOM 2022 N N . ALA A 1 252 ? 12.802 10.921 -0.016 1.00 46.97 252 ALA A N 1
ATOM 2023 C CA . ALA A 1 252 ? 13.695 9.770 -0.072 1.00 46.97 252 ALA A CA 1
ATOM 2024 C C . ALA A 1 252 ? 13.858 9.256 -1.508 1.00 46.97 252 ALA A C 1
ATOM 2026 O O . ALA A 1 252 ? 14.980 8.972 -1.922 1.00 46.97 252 ALA A O 1
ATOM 2027 N N . GLU A 1 253 ? 12.771 9.200 -2.279 1.00 53.19 253 GLU A N 1
ATOM 2028 C CA . GLU A 1 253 ? 12.791 8.914 -3.715 1.00 53.19 253 GLU A CA 1
ATOM 2029 C C . GLU A 1 253 ? 13.596 9.972 -4.468 1.00 53.19 253 GLU A C 1
ATOM 2031 O O . GLU A 1 253 ? 14.511 9.617 -5.206 1.00 53.19 253 GLU A O 1
ATOM 2036 N N . PHE A 1 254 ? 13.360 11.259 -4.196 1.00 55.12 254 PHE A N 1
ATOM 2037 C CA . PHE A 1 254 ? 14.137 12.352 -4.776 1.00 55.12 254 PHE A CA 1
ATOM 2038 C C . PHE A 1 254 ? 15.621 12.263 -4.409 1.00 55.12 254 PHE A C 1
ATOM 2040 O O . PHE A 1 254 ? 16.474 12.488 -5.258 1.00 55.12 254 PHE A O 1
ATOM 2047 N N . MET A 1 255 ? 15.973 11.907 -3.169 1.00 48.81 255 MET A N 1
ATOM 2048 C CA . MET A 1 255 ? 17.373 11.718 -2.770 1.00 48.81 255 MET A CA 1
ATOM 2049 C C . MET A 1 255 ? 18.005 10.477 -3.406 1.00 48.81 255 MET A C 1
ATOM 2051 O O . MET A 1 255 ? 19.186 10.506 -3.757 1.00 48.81 255 MET A O 1
ATOM 2055 N N . ALA A 1 256 ? 17.250 9.390 -3.568 1.00 53.81 256 ALA A N 1
ATOM 2056 C CA . ALA A 1 256 ? 17.708 8.198 -4.271 1.00 53.81 256 ALA A CA 1
ATOM 2057 C C . ALA A 1 256 ? 17.941 8.496 -5.760 1.00 53.81 256 ALA A C 1
ATOM 2059 O O . ALA A 1 256 ? 18.981 8.123 -6.303 1.00 53.81 256 ALA A O 1
ATOM 2060 N N . GLU A 1 257 ? 17.027 9.231 -6.389 1.00 56.25 257 GLU A N 1
ATOM 2061 C CA . GLU A 1 257 ? 17.133 9.696 -7.770 1.00 56.25 257 GLU A CA 1
ATOM 2062 C C . GLU A 1 257 ? 18.271 10.709 -7.934 1.00 56.25 257 GLU A C 1
ATOM 2064 O O . GLU A 1 257 ? 19.082 10.572 -8.842 1.00 56.25 257 GLU A O 1
ATOM 2069 N N . ALA A 1 258 ? 18.428 11.662 -7.013 1.00 53.28 258 ALA A N 1
ATOM 2070 C CA . ALA A 1 258 ? 19.535 12.612 -7.011 1.00 53.28 258 ALA A CA 1
ATOM 2071 C C . ALA A 1 258 ? 20.890 11.910 -6.853 1.00 53.28 258 ALA A C 1
ATOM 2073 O O . ALA A 1 258 ? 21.834 12.259 -7.556 1.00 53.28 258 ALA A O 1
ATOM 2074 N N . ASN A 1 259 ? 20.993 10.893 -5.991 1.00 52.16 259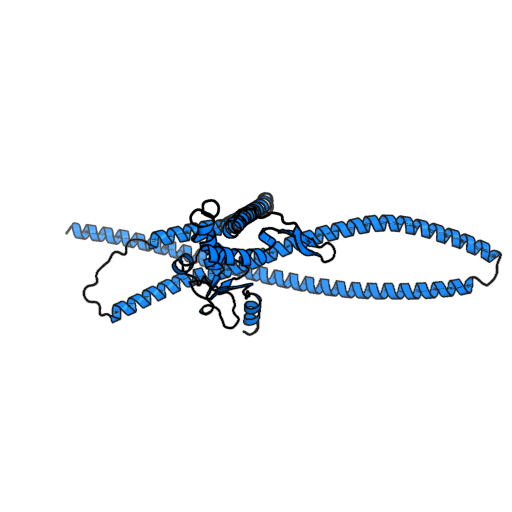 ASN A N 1
ATOM 2075 C CA . ASN A 1 259 ? 22.199 10.071 -5.876 1.00 52.16 259 ASN A CA 1
ATOM 2076 C C . ASN A 1 259 ? 22.454 9.256 -7.149 1.00 52.16 259 ASN A C 1
ATOM 2078 O O . ASN A 1 259 ? 23.595 9.183 -7.600 1.00 52.16 259 ASN A O 1
ATOM 2082 N N . SER A 1 260 ? 21.415 8.669 -7.750 1.00 62.19 260 SER A N 1
ATOM 2083 C CA . SER A 1 260 ? 21.530 7.955 -9.027 1.00 62.19 260 SER A CA 1
ATOM 2084 C C . SER A 1 260 ? 22.010 8.888 -10.140 1.00 62.19 260 SER A C 1
ATOM 2086 O O . SER A 1 260 ? 22.983 8.581 -10.824 1.00 62.19 260 SER A O 1
ATOM 2088 N N . ASN A 1 261 ? 21.408 10.072 -10.250 1.00 59.25 261 ASN A N 1
ATOM 2089 C CA . ASN A 1 261 ? 21.788 11.110 -11.201 1.00 59.25 261 ASN A CA 1
ATOM 2090 C C . ASN A 1 261 ? 23.206 11.620 -10.929 1.00 59.25 261 ASN A C 1
ATOM 2092 O O . ASN A 1 261 ? 23.967 11.798 -11.869 1.00 59.25 261 ASN A O 1
ATOM 2096 N N . GLN A 1 262 ? 23.622 11.795 -9.671 1.00 51.56 262 GLN A N 1
ATOM 2097 C CA . GLN A 1 262 ? 25.007 12.143 -9.336 1.00 51.56 262 GLN A CA 1
ATOM 2098 C C . GLN A 1 262 ? 25.995 11.047 -9.744 1.00 51.56 262 GLN A C 1
ATOM 2100 O O . GLN A 1 262 ? 27.062 11.363 -10.263 1.00 51.56 262 GLN A O 1
ATOM 2105 N N . VAL A 1 263 ? 25.654 9.771 -9.548 1.00 65.00 263 VAL A N 1
ATOM 2106 C CA . VAL A 1 263 ? 26.482 8.639 -9.992 1.00 65.00 263 VAL A CA 1
ATOM 2107 C C . VAL A 1 263 ? 26.541 8.578 -11.517 1.00 65.00 263 VAL A C 1
ATOM 2109 O O . VAL A 1 263 ? 27.619 8.374 -12.075 1.00 65.00 263 VAL A O 1
ATOM 2112 N N . GLN A 1 264 ? 25.419 8.800 -12.203 1.00 63.75 264 GLN A N 1
ATOM 2113 C CA . GLN A 1 264 ? 25.366 8.856 -13.659 1.00 63.75 264 GLN A CA 1
ATOM 2114 C C . GLN A 1 264 ? 26.184 10.031 -14.195 1.00 63.75 264 GLN A C 1
ATOM 2116 O O . GLN A 1 264 ? 27.038 9.814 -15.044 1.00 63.75 264 GLN A O 1
ATOM 2121 N N . ILE A 1 265 ? 26.026 11.234 -13.640 1.00 56.88 265 ILE A N 1
ATOM 2122 C CA . ILE A 1 265 ? 26.826 12.417 -13.979 1.00 56.88 265 ILE A CA 1
ATOM 2123 C C . ILE A 1 265 ? 28.306 12.159 -13.691 1.00 56.88 265 ILE A C 1
ATOM 2125 O O . ILE A 1 265 ? 29.148 12.496 -14.510 1.00 56.88 265 ILE A O 1
ATOM 2129 N N . ALA A 1 266 ? 28.663 11.525 -12.573 1.00 59.69 266 ALA A N 1
ATOM 2130 C CA . ALA A 1 266 ? 30.052 11.178 -12.278 1.00 59.69 266 ALA A CA 1
ATOM 2131 C C . ALA A 1 266 ? 30.620 10.171 -13.294 1.00 59.69 266 ALA A C 1
ATOM 2133 O O . ALA A 1 266 ? 31.764 10.314 -13.729 1.00 59.69 266 ALA A O 1
ATOM 2134 N N . ASN A 1 267 ? 29.824 9.186 -13.717 1.00 61.91 267 ASN A N 1
ATOM 2135 C CA . ASN A 1 267 ? 30.193 8.225 -14.757 1.00 61.91 267 ASN A CA 1
ATOM 2136 C C . ASN A 1 267 ? 30.262 8.872 -16.149 1.00 61.91 267 ASN A C 1
ATOM 2138 O O . ASN A 1 267 ? 31.155 8.547 -16.932 1.00 61.91 267 ASN A O 1
ATOM 2142 N N . GLU A 1 268 ? 29.377 9.815 -16.461 1.00 62.81 268 GLU A N 1
ATOM 2143 C CA . GLU A 1 268 ? 29.390 10.610 -17.689 1.00 62.81 268 GLU A CA 1
ATOM 2144 C C . GLU A 1 268 ? 30.569 11.581 -17.708 1.00 62.81 268 GLU A C 1
ATOM 2146 O O . GLU A 1 268 ? 31.248 11.674 -18.721 1.00 62.81 268 GLU A O 1
ATOM 2151 N N . ILE A 1 269 ? 30.905 12.234 -16.594 1.00 60.66 269 ILE A N 1
ATOM 2152 C CA . ILE A 1 269 ? 32.101 13.075 -16.449 1.00 60.66 269 ILE A CA 1
ATOM 2153 C C . ILE A 1 269 ? 33.360 12.222 -16.575 1.00 60.66 269 ILE A C 1
ATOM 2155 O O . ILE A 1 269 ? 34.303 12.625 -17.250 1.00 60.66 269 ILE A O 1
ATOM 2159 N N . LYS A 1 270 ? 33.388 11.031 -15.970 1.00 70.81 270 LYS A N 1
ATOM 2160 C CA . LYS A 1 270 ? 34.521 10.108 -16.078 1.00 70.81 270 LYS A CA 1
ATOM 2161 C C . LYS A 1 270 ? 34.685 9.588 -17.504 1.00 70.81 270 LYS A C 1
ATOM 2163 O O . LYS A 1 270 ? 35.781 9.664 -18.042 1.00 70.81 270 LYS A O 1
ATOM 2168 N N . SER A 1 271 ? 33.612 9.126 -18.143 1.00 66.75 271 SER A N 1
ATOM 2169 C CA . SER A 1 271 ? 33.645 8.650 -19.533 1.00 66.75 271 SER A CA 1
ATOM 2170 C C . SER A 1 271 ? 33.889 9.780 -20.536 1.00 66.75 271 SER A C 1
ATOM 2172 O O . SER A 1 271 ? 34.583 9.567 -21.531 1.00 66.75 271 SER A O 1
ATOM 2174 N N . SER A 1 272 ? 33.411 10.995 -20.256 1.00 57.94 272 SER A N 1
ATOM 2175 C CA . SER A 1 272 ? 33.738 12.215 -21.004 1.00 57.94 272 SER A CA 1
ATOM 2176 C C . SER A 1 272 ? 35.181 12.633 -20.776 1.00 57.94 272 SER A C 1
ATOM 2178 O O . SER A 1 272 ? 35.819 13.073 -21.718 1.00 57.94 272 SER A O 1
ATOM 2180 N N . GLY A 1 273 ? 35.737 12.444 -19.579 1.00 60.84 273 GLY A N 1
ATOM 2181 C CA . GLY A 1 273 ? 37.155 12.640 -19.280 1.00 60.84 273 GLY A CA 1
ATOM 2182 C C . GLY A 1 273 ? 38.037 11.622 -20.005 1.00 60.84 273 GLY A C 1
ATOM 2183 O O . GLY A 1 273 ? 39.017 11.993 -20.651 1.00 60.84 273 GLY A O 1
ATOM 2184 N N . ASP A 1 274 ? 37.641 10.350 -20.001 1.00 63.25 274 ASP A N 1
ATOM 2185 C CA . ASP A 1 274 ? 38.320 9.274 -20.723 1.00 63.25 274 ASP A CA 1
ATOM 2186 C C . ASP A 1 274 ? 38.236 9.492 -22.242 1.00 63.25 274 ASP A C 1
ATOM 2188 O O . ASP A 1 274 ? 39.234 9.339 -22.953 1.00 63.25 274 ASP A O 1
ATOM 2192 N N . SER A 1 275 ? 37.082 9.933 -22.749 1.00 58.28 275 SER A N 1
ATOM 2193 C CA . SER A 1 275 ? 36.880 10.280 -24.159 1.00 58.28 275 SER A CA 1
ATOM 2194 C C . SER A 1 275 ? 37.626 11.555 -24.537 1.00 58.28 275 SER A C 1
ATOM 2196 O O . SER A 1 275 ? 38.315 11.563 -25.550 1.00 58.28 275 SER A O 1
ATOM 2198 N N . ALA A 1 276 ? 37.600 12.600 -23.710 1.00 55.19 276 ALA A N 1
ATOM 2199 C CA . ALA A 1 276 ? 38.363 13.830 -23.906 1.00 55.19 276 ALA A CA 1
ATOM 2200 C C . ALA A 1 276 ? 39.872 13.566 -23.873 1.00 55.19 276 ALA A C 1
ATOM 2202 O O . ALA A 1 276 ? 40.606 14.187 -24.631 1.00 55.19 276 ALA A O 1
ATOM 2203 N N . SER A 1 277 ? 40.353 12.599 -23.085 1.00 54.84 277 SER A N 1
ATOM 2204 C CA . SER A 1 277 ? 41.760 12.183 -23.113 1.00 54.84 277 SER A CA 1
ATOM 2205 C C . SER A 1 277 ? 42.136 11.486 -24.431 1.00 54.84 277 SER A C 1
ATOM 2207 O O . SER A 1 277 ? 43.219 11.719 -24.974 1.00 54.84 277 SER A O 1
ATOM 2209 N N . LYS A 1 278 ? 41.230 10.674 -24.998 1.00 63.88 278 LYS A N 1
ATOM 2210 C CA . LYS A 1 278 ? 41.410 10.026 -26.308 1.00 63.88 278 LYS A CA 1
ATOM 2211 C C . LYS A 1 278 ? 41.310 11.032 -27.456 1.00 63.88 278 LYS A C 1
ATOM 2213 O O . LYS A 1 278 ? 42.161 11.018 -28.345 1.00 63.88 278 LYS A O 1
ATOM 2218 N N . PHE A 1 279 ? 40.334 11.938 -27.408 1.00 56.28 279 PHE A N 1
ATOM 2219 C CA . PHE A 1 279 ? 40.175 13.029 -28.368 1.00 56.28 279 PHE A CA 1
ATOM 2220 C C . PHE A 1 279 ? 41.295 14.061 -28.257 1.00 56.28 279 PHE A C 1
ATOM 2222 O O . PHE A 1 279 ? 41.716 14.576 -29.278 1.00 56.28 279 PHE A O 1
ATOM 2229 N N . SER A 1 280 ? 41.856 14.306 -27.072 1.00 47.19 280 SER A N 1
ATOM 2230 C CA . SER A 1 280 ? 43.044 15.148 -26.884 1.00 47.19 280 SER A CA 1
ATOM 2231 C C . SER A 1 280 ? 44.260 14.548 -27.589 1.00 47.19 280 SER A C 1
ATOM 2233 O O . SER A 1 280 ? 44.932 15.241 -28.347 1.00 47.19 280 SER A O 1
ATOM 2235 N N . LYS A 1 281 ? 44.488 13.232 -27.466 1.00 63.66 281 LYS A N 1
ATOM 2236 C CA . LYS A 1 281 ? 45.556 12.544 -28.214 1.00 63.66 281 LYS A CA 1
ATOM 2237 C C . LYS A 1 281 ? 45.346 12.611 -29.729 1.00 63.66 281 LYS A C 1
ATOM 2239 O O . LYS A 1 281 ? 46.298 12.874 -30.457 1.00 63.66 281 LYS A O 1
ATOM 2244 N N . TRP A 1 282 ? 44.113 12.422 -30.200 1.00 61.91 282 TRP A N 1
ATOM 2245 C CA . TRP A 1 282 ? 43.775 12.570 -31.621 1.00 61.91 282 TRP A CA 1
ATOM 2246 C C . TRP A 1 282 ? 43.869 14.019 -32.108 1.00 61.91 282 TRP A C 1
ATOM 2248 O O . TRP A 1 282 ? 44.321 14.253 -33.221 1.00 61.91 282 TRP A O 1
ATOM 2258 N N . SER A 1 283 ? 43.508 14.995 -31.279 1.00 59.59 283 SER A N 1
ATOM 2259 C CA . SER A 1 283 ? 43.599 16.421 -31.594 1.00 59.59 283 SER A CA 1
ATOM 2260 C C . SER A 1 283 ? 45.057 16.879 -31.643 1.00 59.59 283 SER A C 1
ATOM 2262 O O . SER A 1 283 ? 45.437 17.595 -32.561 1.00 59.59 283 SER A O 1
ATOM 2264 N N . ILE A 1 284 ? 45.918 16.383 -30.746 1.00 65.56 284 ILE A N 1
ATOM 2265 C CA . ILE A 1 284 ? 47.375 16.580 -30.819 1.00 65.56 284 ILE A CA 1
ATOM 2266 C C . ILE A 1 284 ? 47.932 15.935 -32.093 1.00 65.56 284 ILE A C 1
ATOM 2268 O O . ILE A 1 284 ? 48.682 16.582 -32.818 1.00 65.56 284 ILE A O 1
ATOM 2272 N N . PHE A 1 285 ? 47.533 14.698 -32.410 1.00 69.06 285 PHE A N 1
ATOM 2273 C CA . PHE A 1 285 ? 47.944 14.026 -33.646 1.00 69.06 285 PHE A CA 1
ATOM 2274 C C . PHE A 1 285 ? 47.524 14.818 -34.892 1.00 69.06 285 PHE A C 1
ATOM 2276 O O . PHE A 1 285 ? 48.361 15.105 -35.745 1.00 69.06 285 PHE A O 1
ATOM 2283 N N . PHE A 1 286 ? 46.265 15.253 -34.971 1.00 64.00 286 PHE A N 1
ATOM 2284 C CA . PHE A 1 286 ? 45.782 16.091 -36.064 1.00 64.00 286 PHE A CA 1
ATOM 2285 C C . PHE A 1 286 ? 46.467 17.451 -36.103 1.00 64.00 286 PHE A C 1
ATOM 2287 O O . PHE A 1 286 ? 46.774 17.921 -37.187 1.00 64.00 286 PHE A O 1
ATOM 2294 N N . THR A 1 287 ? 46.768 18.063 -34.959 1.00 64.69 287 THR A N 1
ATOM 2295 C CA . THR A 1 287 ? 47.511 19.329 -34.902 1.00 64.69 287 THR A CA 1
ATOM 2296 C C . THR A 1 287 ? 48.912 19.152 -35.483 1.00 64.69 287 THR A C 1
ATOM 2298 O O . THR A 1 287 ? 49.340 19.960 -36.298 1.00 64.69 287 THR A O 1
ATOM 2301 N N . VAL A 1 288 ? 49.606 18.058 -35.155 1.00 72.69 288 VAL A N 1
ATOM 2302 C CA . VAL A 1 288 ? 50.915 17.726 -35.744 1.00 72.69 288 VAL A CA 1
ATOM 2303 C C . VAL A 1 288 ? 50.796 17.458 -37.246 1.00 72.69 288 VAL A C 1
ATOM 2305 O O . VAL A 1 288 ? 51.626 17.940 -38.016 1.00 72.69 288 VAL A O 1
ATOM 2308 N N . VAL A 1 289 ? 49.756 16.743 -37.682 1.00 75.31 289 VAL A N 1
ATOM 2309 C CA . VAL A 1 289 ? 49.481 16.483 -39.105 1.00 75.31 289 VAL A CA 1
ATOM 2310 C C . VAL A 1 289 ? 49.178 17.781 -39.853 1.00 75.31 289 VAL A C 1
ATOM 2312 O O . VAL A 1 289 ? 49.743 17.993 -40.918 1.00 75.31 289 VAL A O 1
ATOM 2315 N N . VAL A 1 290 ? 48.366 18.678 -39.292 1.00 69.56 290 VAL A N 1
ATOM 2316 C CA . VAL A 1 290 ? 48.032 19.989 -39.869 1.00 69.56 290 VAL A CA 1
ATOM 2317 C C . VAL A 1 290 ? 49.257 20.893 -39.914 1.00 69.56 290 VAL A C 1
ATOM 2319 O O . VAL A 1 290 ? 49.474 21.538 -40.932 1.00 69.56 290 VAL A O 1
ATOM 2322 N N . ILE A 1 291 ? 50.097 20.912 -38.875 1.00 71.19 291 ILE A N 1
ATOM 2323 C CA . ILE A 1 291 ? 51.364 21.662 -38.882 1.00 71.19 291 ILE A CA 1
ATOM 2324 C C . ILE A 1 291 ? 52.301 21.102 -39.958 1.00 71.19 291 ILE A C 1
ATOM 2326 O O . ILE A 1 291 ? 52.884 21.867 -40.719 1.00 71.19 291 ILE A O 1
ATOM 2330 N N . SER A 1 292 ? 52.399 19.776 -40.080 1.00 74.00 292 SER A N 1
ATOM 2331 C CA . SER A 1 292 ? 53.223 19.116 -41.102 1.00 74.00 292 SER A CA 1
ATOM 2332 C C . SER A 1 292 ? 52.706 19.397 -42.516 1.00 74.00 292 SER A C 1
ATOM 2334 O O . SER A 1 292 ? 53.491 19.724 -43.402 1.00 74.00 292 SER A O 1
ATOM 2336 N N . LEU A 1 293 ? 51.385 19.344 -42.716 1.00 71.75 293 LEU A N 1
ATOM 2337 C CA . LEU A 1 293 ? 50.718 19.732 -43.959 1.00 71.75 293 LEU A CA 1
ATOM 2338 C C . LEU A 1 293 ? 50.898 21.214 -44.258 1.00 71.75 293 LEU A C 1
ATOM 2340 O O . LEU A 1 293 ? 51.121 21.539 -45.408 1.00 71.75 293 LEU A O 1
ATOM 2344 N N . SER A 1 294 ? 50.867 22.091 -43.255 1.00 68.12 294 SER A N 1
ATOM 2345 C CA . SER A 1 294 ? 51.076 23.533 -43.431 1.00 68.12 294 SER A CA 1
ATOM 2346 C C . SER A 1 294 ? 52.521 23.843 -43.824 1.00 68.12 294 SER A C 1
ATOM 2348 O O . SER A 1 294 ? 52.767 24.664 -44.698 1.00 68.12 294 SER A O 1
ATOM 2350 N N . ILE A 1 295 ? 53.498 23.153 -43.228 1.00 73.62 295 ILE A N 1
ATOM 2351 C CA . ILE A 1 295 ? 54.907 23.245 -43.638 1.00 73.62 295 ILE A CA 1
ATOM 2352 C C . ILE A 1 295 ? 55.068 22.717 -45.069 1.00 73.62 295 ILE A C 1
ATOM 2354 O O . ILE A 1 295 ? 55.748 23.343 -45.879 1.00 73.62 295 ILE A O 1
ATOM 2358 N N . TYR A 1 296 ? 54.412 21.600 -45.397 1.00 75.38 296 TYR A N 1
ATOM 2359 C CA . TYR A 1 296 ? 54.412 21.031 -46.743 1.00 75.38 296 TYR A CA 1
ATOM 2360 C C . TYR A 1 296 ? 53.731 21.948 -47.765 1.00 75.38 296 TYR A C 1
ATOM 2362 O O . TYR A 1 296 ? 54.263 22.119 -48.855 1.00 75.38 296 TYR A O 1
ATOM 2370 N N . THR A 1 297 ? 52.605 22.579 -47.423 1.00 65.00 297 THR A N 1
ATOM 2371 C CA . THR A 1 297 ? 51.889 23.495 -48.314 1.00 65.00 297 THR A CA 1
ATOM 2372 C C . THR A 1 297 ? 52.692 24.761 -48.520 1.00 65.00 297 THR A C 1
ATOM 2374 O O . THR A 1 297 ? 52.838 25.149 -49.663 1.00 65.00 297 THR A O 1
ATOM 2377 N N . ILE A 1 298 ? 53.311 25.336 -47.479 1.00 63.12 298 ILE A N 1
ATOM 2378 C CA . ILE A 1 298 ? 54.236 26.477 -47.607 1.00 63.12 298 ILE A CA 1
ATOM 2379 C C . ILE A 1 298 ? 55.432 26.104 -48.496 1.00 63.12 298 ILE A C 1
ATOM 2381 O O . ILE A 1 298 ? 55.819 26.877 -49.369 1.00 63.12 298 ILE A O 1
ATOM 2385 N N . TRP A 1 299 ? 55.998 24.907 -48.323 1.00 64.75 299 TRP A N 1
ATOM 2386 C CA . TRP A 1 299 ? 57.079 24.406 -49.176 1.00 64.75 299 TRP A CA 1
ATOM 2387 C C . TRP A 1 299 ? 56.620 24.174 -50.627 1.00 64.75 299 TRP A C 1
ATOM 2389 O O . TRP A 1 299 ? 57.368 24.466 -51.559 1.00 64.75 299 TRP A O 1
ATOM 2399 N N . SER A 1 300 ? 55.378 23.722 -50.832 1.00 58.75 300 SER A N 1
ATOM 2400 C CA . SER A 1 300 ? 54.771 23.540 -52.155 1.00 58.75 300 SER A CA 1
ATOM 2401 C C . SER A 1 300 ? 54.323 24.856 -52.809 1.00 58.75 300 SER A C 1
ATOM 2403 O O . SER A 1 300 ? 54.433 24.985 -54.022 1.00 58.75 300 SER A O 1
ATOM 2405 N N . ASP A 1 301 ? 53.904 25.857 -52.028 1.00 44.44 301 ASP A N 1
ATOM 2406 C CA . ASP A 1 301 ? 53.493 27.201 -52.471 1.00 44.44 301 ASP A CA 1
ATOM 2407 C C . ASP A 1 301 ? 54.707 28.030 -52.906 1.00 44.44 301 ASP A C 1
ATOM 2409 O O . ASP A 1 301 ? 54.607 28.848 -53.818 1.00 44.44 301 ASP A O 1
ATOM 2413 N N . ILE A 1 302 ? 55.891 27.769 -52.334 1.00 54.19 302 ILE A N 1
ATOM 2414 C CA . ILE A 1 302 ? 57.163 28.294 -52.858 1.00 54.19 302 ILE A CA 1
ATOM 2415 C C . ILE A 1 302 ? 57.437 27.760 -54.284 1.00 54.19 302 ILE A C 1
ATOM 2417 O O . ILE A 1 302 ? 58.183 28.387 -55.035 1.00 54.19 302 ILE A O 1
ATOM 2421 N N . GLN A 1 303 ? 56.803 26.652 -54.697 1.00 51.38 303 GLN A N 1
ATOM 2422 C CA . GLN A 1 303 ? 56.883 26.111 -56.061 1.00 51.38 303 GLN A CA 1
ATOM 2423 C C . GLN A 1 303 ? 55.642 26.341 -56.943 1.00 51.38 303 GLN A C 1
ATOM 2425 O O . GLN A 1 303 ? 55.775 26.287 -58.165 1.00 51.38 303 GLN A O 1
ATOM 2430 N N . ALA A 1 304 ? 54.459 26.613 -56.392 1.00 46.25 304 ALA A N 1
ATOM 2431 C CA . ALA A 1 304 ? 53.221 26.705 -57.165 1.00 46.25 304 ALA A CA 1
ATOM 2432 C C . ALA A 1 304 ? 52.400 27.939 -56.765 1.00 46.25 304 ALA A C 1
ATOM 2434 O O . ALA A 1 304 ? 51.711 27.960 -55.754 1.00 46.25 304 ALA A O 1
ATOM 2435 N N . GLY A 1 305 ? 52.471 28.982 -57.592 1.00 50.03 305 GLY A N 1
ATOM 2436 C CA . GLY A 1 305 ? 51.808 30.257 -57.339 1.00 50.03 305 GLY A CA 1
ATOM 2437 C C . GLY A 1 305 ? 50.270 30.233 -57.396 1.00 50.03 305 GLY A C 1
ATOM 2438 O O . GLY A 1 305 ? 49.650 29.576 -58.231 1.00 50.03 305 GLY A O 1
ATOM 2439 N N . ASN A 1 306 ? 49.694 31.084 -56.541 1.00 52.97 306 ASN A N 1
ATOM 2440 C CA . ASN A 1 306 ? 48.413 31.806 -56.619 1.00 52.97 306 ASN A CA 1
ATOM 2441 C C . ASN A 1 306 ? 47.065 31.060 -56.579 1.00 52.97 306 ASN A C 1
ATOM 2443 O O . ASN A 1 306 ? 46.051 31.741 -56.453 1.00 52.97 306 ASN A O 1
ATOM 2447 N N . ILE A 1 307 ? 46.992 29.725 -56.597 1.00 51.50 307 ILE A N 1
ATOM 2448 C CA . ILE A 1 307 ? 45.682 29.025 -56.564 1.00 51.50 307 ILE A CA 1
ATOM 2449 C C . ILE A 1 307 ? 45.226 28.646 -55.133 1.00 51.50 307 ILE A C 1
ATOM 2451 O O . ILE A 1 307 ? 44.026 28.551 -54.876 1.00 51.50 307 ILE A O 1
ATOM 2455 N N . GLN A 1 308 ? 46.131 28.500 -54.154 1.00 52.38 308 GLN A N 1
ATOM 2456 C CA . GLN A 1 308 ? 45.759 28.067 -52.791 1.00 52.38 308 GLN A CA 1
ATOM 2457 C C . GLN A 1 308 ? 45.203 29.177 -51.878 1.00 52.38 308 GLN A C 1
ATOM 2459 O O . GLN A 1 308 ? 44.429 28.880 -50.965 1.00 52.38 308 GLN A O 1
ATOM 2464 N N . GLN A 1 309 ? 45.521 30.453 -52.126 1.00 51.91 309 GLN A N 1
ATOM 2465 C CA . GLN A 1 309 ? 45.107 31.555 -51.241 1.00 51.91 309 GLN A CA 1
ATOM 2466 C C . GLN A 1 309 ? 43.588 31.791 -51.217 1.00 51.91 309 GLN A C 1
ATOM 2468 O O . GLN A 1 309 ? 43.040 32.160 -50.178 1.00 51.91 309 GLN A O 1
ATOM 2473 N N . GLU A 1 310 ? 42.889 31.546 -52.327 1.00 54.84 310 GLU A N 1
ATOM 2474 C CA . GLU A 1 310 ? 41.443 31.782 -52.420 1.00 54.84 310 GLU A CA 1
ATOM 2475 C C . GLU A 1 310 ? 40.629 30.694 -51.696 1.00 54.84 310 GLU A C 1
ATOM 2477 O O . GLU A 1 310 ? 39.660 30.993 -50.996 1.00 54.84 310 GLU A O 1
ATOM 2482 N N . LEU A 1 311 ? 41.082 29.436 -51.762 1.00 54.09 311 LEU A N 1
ATOM 2483 C CA . LEU A 1 311 ? 40.495 28.325 -51.005 1.00 54.09 311 LEU A CA 1
ATOM 2484 C C . LEU A 1 311 ? 40.740 28.471 -49.497 1.00 54.09 311 LEU A C 1
ATOM 2486 O O . LEU A 1 311 ? 39.812 28.284 -48.711 1.00 54.09 311 LEU A O 1
ATOM 2490 N N . LEU A 1 312 ? 41.950 28.864 -49.088 1.00 51.16 312 LEU A N 1
ATOM 2491 C CA . LEU A 1 312 ? 42.286 29.121 -47.680 1.00 51.16 312 LEU A CA 1
ATOM 2492 C C . LEU A 1 312 ? 41.450 30.254 -47.081 1.00 51.16 312 LEU A C 1
ATOM 2494 O O . LEU A 1 312 ? 40.972 30.131 -45.953 1.00 51.16 312 LEU A O 1
ATOM 2498 N N . LYS A 1 313 ? 41.213 31.326 -47.844 1.00 61.00 313 LYS A N 1
ATOM 2499 C CA . LYS A 1 313 ? 40.363 32.434 -47.401 1.00 61.00 313 LYS A CA 1
ATOM 2500 C C . LYS A 1 313 ? 38.91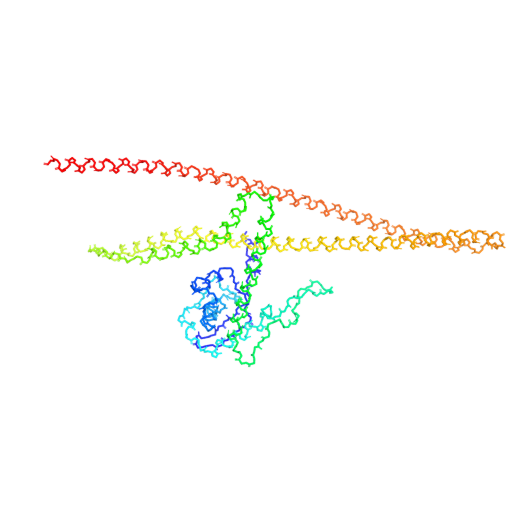8 31.981 -47.182 1.00 61.00 313 LYS A C 1
ATOM 2502 O O . LYS A 1 313 ? 38.339 32.280 -46.142 1.00 61.00 313 LYS A O 1
ATOM 2507 N N . LYS A 1 314 ? 38.376 31.181 -48.104 1.00 67.50 314 LYS A N 1
ATOM 2508 C CA . LYS A 1 314 ? 37.006 30.660 -48.013 1.00 67.50 314 LYS A CA 1
ATOM 2509 C C . LYS A 1 314 ? 36.814 29.708 -46.825 1.00 67.50 314 LYS A C 1
ATOM 2511 O O . LYS A 1 314 ? 35.836 29.831 -46.094 1.00 67.50 314 LYS A O 1
ATOM 2516 N N . TYR A 1 315 ? 37.771 28.809 -46.580 1.00 54.84 315 TYR A N 1
ATOM 2517 C CA . TYR A 1 315 ? 37.736 27.934 -45.402 1.00 54.84 315 TYR A CA 1
ATOM 2518 C C . TYR A 1 315 ? 37.930 28.705 -44.089 1.00 54.84 315 TYR A C 1
ATOM 2520 O O . TYR A 1 315 ? 37.276 28.393 -43.096 1.00 54.84 315 TYR A O 1
ATOM 2528 N N . SER A 1 316 ? 38.783 29.734 -44.072 1.00 52.06 316 SER A N 1
ATOM 2529 C CA . SER A 1 316 ? 38.967 30.595 -42.899 1.00 52.06 316 SER A CA 1
ATOM 2530 C C . SER A 1 316 ? 37.698 31.380 -42.554 1.00 52.06 316 SER A C 1
ATOM 2532 O O . SER A 1 316 ? 37.392 31.540 -41.373 1.00 52.06 316 SER A O 1
ATOM 2534 N N . GLU A 1 317 ? 36.962 31.867 -43.554 1.00 66.31 317 GLU A N 1
ATOM 2535 C CA . GLU A 1 317 ? 35.691 32.573 -43.352 1.00 66.31 317 GLU A CA 1
ATOM 2536 C C . GLU A 1 317 ? 34.617 31.630 -42.787 1.00 66.31 317 GLU A C 1
ATOM 2538 O O . GLU A 1 317 ? 33.982 31.965 -41.788 1.00 66.31 317 GLU A O 1
ATOM 2543 N N . GLU A 1 318 ? 34.496 30.410 -43.322 1.00 62.25 318 GLU A N 1
ATOM 2544 C CA . GLU A 1 318 ? 33.533 29.412 -42.832 1.00 62.25 318 GLU A CA 1
ATOM 2545 C C . GLU A 1 318 ? 33.853 28.928 -41.403 1.00 62.25 318 GLU A C 1
ATOM 2547 O O . GLU A 1 318 ? 32.958 28.750 -40.571 1.00 62.25 318 GLU A O 1
ATOM 2552 N N . ILE A 1 319 ? 35.137 28.735 -41.081 1.00 55.53 319 ILE A N 1
ATOM 2553 C CA . ILE A 1 319 ? 35.574 28.364 -39.727 1.00 55.53 319 ILE A CA 1
ATOM 2554 C C . ILE A 1 319 ? 35.323 29.517 -38.748 1.00 55.53 319 ILE A C 1
ATOM 2556 O O . ILE A 1 319 ? 34.847 29.276 -37.639 1.00 55.53 319 ILE A O 1
ATOM 2560 N N . SER A 1 320 ? 35.595 30.762 -39.152 1.00 59.22 320 SER A N 1
ATOM 2561 C CA . SER A 1 320 ? 35.327 31.950 -38.335 1.00 59.22 320 SER A CA 1
ATOM 2562 C C . SER A 1 320 ? 33.834 32.096 -38.028 1.00 59.22 320 SER A C 1
ATOM 2564 O O . SER A 1 320 ? 33.454 32.279 -36.872 1.00 59.22 320 SER A O 1
ATOM 2566 N N . GLU A 1 321 ? 32.967 31.913 -39.028 1.00 69.06 321 GLU A N 1
ATOM 2567 C CA . GLU A 1 321 ? 31.512 31.968 -38.856 1.00 69.06 321 GLU A CA 1
ATOM 2568 C C . GLU A 1 321 ? 31.007 30.877 -37.896 1.00 69.06 321 GLU A C 1
ATOM 2570 O O . GLU A 1 321 ? 30.239 31.156 -36.969 1.00 69.06 321 GLU A O 1
ATOM 2575 N N . LYS A 1 322 ? 31.513 29.644 -38.034 1.00 59.69 322 LYS A N 1
ATOM 2576 C CA . LYS A 1 322 ? 31.191 28.538 -37.118 1.00 59.69 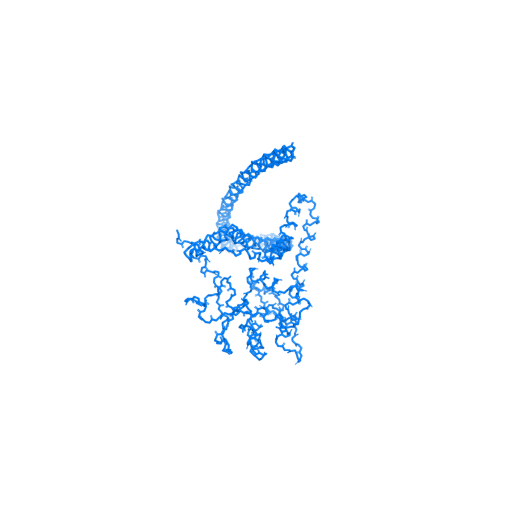322 LYS A CA 1
ATOM 2577 C C . LYS A 1 322 ? 31.695 28.793 -35.696 1.00 59.69 322 LYS A C 1
ATOM 2579 O O . LYS A 1 322 ? 30.977 28.497 -34.742 1.00 59.69 322 LYS A O 1
ATOM 2584 N N . LEU A 1 323 ? 32.881 29.379 -35.529 1.00 51.25 323 LEU A N 1
ATOM 2585 C CA . LEU A 1 323 ? 33.426 29.742 -34.216 1.00 51.25 323 LEU A CA 1
ATOM 2586 C C . LEU A 1 323 ? 32.626 30.867 -33.547 1.00 51.25 323 LEU A C 1
ATOM 2588 O O . LEU A 1 323 ? 32.367 30.791 -32.347 1.00 51.25 323 LEU A O 1
ATOM 2592 N N . VAL A 1 324 ? 32.162 31.866 -34.304 1.00 65.31 324 VAL A N 1
ATOM 2593 C CA . VAL A 1 324 ? 31.259 32.917 -33.799 1.00 65.31 324 VAL A CA 1
ATOM 2594 C C . VAL A 1 324 ? 29.901 32.325 -33.390 1.00 65.31 324 VAL A C 1
ATOM 2596 O O . VAL A 1 324 ? 29.364 32.668 -32.331 1.00 65.31 324 VAL A O 1
ATOM 2599 N N . GLY A 1 325 ? 29.373 31.373 -34.166 1.00 61.62 325 GLY A N 1
ATOM 2600 C CA . GLY A 1 325 ? 28.170 30.612 -33.816 1.00 61.62 325 GLY A CA 1
ATOM 2601 C C . GLY A 1 325 ? 28.324 29.809 -32.518 1.00 61.62 325 GLY A C 1
ATOM 2602 O O . GLY A 1 325 ? 27.458 29.862 -31.645 1.00 61.62 325 GLY A O 1
ATOM 2603 N N . ILE A 1 326 ? 29.460 29.129 -32.337 1.00 51.56 326 ILE A N 1
ATOM 2604 C CA . ILE A 1 326 ? 29.771 28.376 -31.111 1.00 51.56 326 ILE A CA 1
ATOM 2605 C C . ILE A 1 326 ? 29.936 29.317 -29.909 1.00 51.56 326 ILE A C 1
ATOM 2607 O O . ILE A 1 326 ? 29.377 29.047 -28.845 1.00 51.56 326 ILE A O 1
ATOM 2611 N N . ASN A 1 327 ? 30.637 30.442 -30.073 1.00 54.22 327 ASN A N 1
ATOM 2612 C CA . ASN A 1 327 ? 30.861 31.414 -29.000 1.00 54.22 327 ASN A CA 1
ATOM 2613 C C . ASN A 1 327 ? 29.547 32.063 -28.528 1.00 54.22 327 ASN A C 1
ATOM 2615 O O . ASN A 1 327 ? 29.277 32.140 -27.332 1.00 54.22 327 ASN A O 1
ATOM 2619 N N . SER A 1 328 ? 28.670 32.447 -29.460 1.00 64.75 328 SER A N 1
ATOM 2620 C CA . SER A 1 328 ? 27.345 32.987 -29.119 1.00 64.75 328 SER A CA 1
ATOM 2621 C C . SER A 1 328 ? 26.423 31.945 -28.464 1.00 64.75 328 SER A C 1
ATOM 2623 O O . SER A 1 328 ? 25.653 32.280 -27.559 1.00 64.75 328 SER A O 1
ATOM 2625 N N . GLY A 1 329 ? 26.538 30.668 -28.848 1.00 65.12 329 GLY A N 1
ATOM 2626 C CA . GLY A 1 329 ? 25.859 29.551 -28.186 1.00 65.12 329 GLY A CA 1
ATOM 2627 C C . GLY A 1 329 ? 26.348 29.307 -26.753 1.00 65.12 329 GLY A C 1
ATOM 2628 O O . GLY A 1 329 ? 25.528 29.071 -25.863 1.00 65.12 329 GLY A O 1
ATOM 2629 N N . LEU A 1 330 ? 27.658 29.422 -26.513 1.00 56.22 330 LEU A N 1
ATOM 2630 C CA . LEU A 1 330 ? 28.267 29.321 -25.183 1.00 56.22 330 LEU A CA 1
ATOM 2631 C C . LEU A 1 330 ? 27.815 30.461 -24.266 1.00 56.22 330 LEU A C 1
ATOM 2633 O O . LEU A 1 330 ? 27.325 30.180 -23.177 1.00 56.22 330 LEU A O 1
ATOM 2637 N N . SER A 1 331 ? 27.839 31.716 -24.724 1.00 65.44 331 SER A N 1
ATOM 2638 C CA . SER A 1 331 ? 27.343 32.850 -23.924 1.00 65.44 331 SER A CA 1
ATOM 2639 C C . SER A 1 331 ? 25.850 32.733 -23.592 1.00 65.44 331 SER A C 1
ATOM 2641 O O . SER A 1 331 ? 25.404 33.135 -22.515 1.00 65.44 331 SER A O 1
ATOM 2643 N N . ARG A 1 332 ? 25.048 32.143 -24.491 1.00 72.44 332 ARG A N 1
ATOM 2644 C CA . ARG A 1 332 ? 23.623 31.883 -24.234 1.00 72.44 332 ARG A CA 1
ATOM 2645 C C . ARG A 1 332 ? 23.421 30.792 -23.179 1.00 72.44 332 ARG A C 1
ATOM 2647 O O . ARG A 1 332 ? 22.537 30.940 -22.337 1.00 72.44 332 ARG A O 1
ATOM 2654 N N . ARG A 1 333 ? 24.253 29.744 -23.190 1.00 64.25 333 ARG A N 1
ATOM 2655 C CA . ARG A 1 333 ? 24.261 28.694 -22.158 1.00 64.25 333 ARG A CA 1
ATOM 2656 C C . ARG A 1 333 ? 24.766 29.210 -20.813 1.00 64.25 333 ARG A C 1
ATOM 2658 O O . ARG A 1 333 ? 24.148 28.899 -19.806 1.00 64.25 333 ARG A O 1
ATOM 2665 N N . GLU A 1 334 ? 25.802 30.046 -20.783 1.00 71.69 334 GLU A N 1
ATOM 2666 C CA . GLU A 1 334 ? 26.265 30.703 -19.551 1.00 71.69 334 GLU A CA 1
ATOM 2667 C C . GLU A 1 334 ? 25.179 31.599 -18.947 1.00 71.69 334 GLU A C 1
ATOM 2669 O O . GLU A 1 334 ? 24.944 31.560 -17.742 1.00 71.69 334 GLU A O 1
ATOM 2674 N N . SER A 1 335 ? 24.442 32.349 -19.775 1.00 74.94 335 SER A N 1
ATOM 2675 C CA . SER A 1 335 ? 23.310 33.155 -19.303 1.00 74.94 335 SER A CA 1
ATOM 2676 C C . SER A 1 335 ? 22.153 32.303 -18.763 1.00 74.94 335 SER A C 1
ATOM 2678 O O . SER A 1 335 ? 21.512 32.692 -17.785 1.00 74.94 335 SER A O 1
ATOM 2680 N N . GLN A 1 336 ? 21.875 31.143 -19.369 1.00 73.19 336 GLN A N 1
ATOM 2681 C CA . GLN A 1 336 ? 20.875 30.200 -18.854 1.00 73.19 336 GLN A CA 1
ATOM 2682 C C . GLN A 1 336 ? 21.329 29.556 -17.541 1.00 73.19 336 GLN A C 1
ATOM 2684 O O . GLN A 1 336 ? 20.569 29.581 -16.578 1.00 73.19 336 GLN A O 1
ATOM 2689 N N . ALA A 1 337 ? 22.577 29.090 -17.467 1.00 62.25 337 ALA A N 1
ATOM 2690 C CA . ALA A 1 337 ? 23.156 28.532 -16.250 1.00 62.25 337 ALA A CA 1
ATOM 2691 C C . ALA A 1 337 ? 23.163 29.559 -15.107 1.00 62.25 337 ALA A C 1
ATOM 2693 O O . ALA A 1 337 ? 22.787 29.231 -13.988 1.00 62.25 337 ALA A O 1
ATOM 2694 N N . ALA A 1 338 ? 23.493 30.826 -15.381 1.00 72.44 338 ALA A N 1
ATOM 2695 C CA . ALA A 1 338 ? 23.427 31.894 -14.385 1.00 72.44 338 ALA A CA 1
ATOM 2696 C C . ALA A 1 338 ? 21.997 32.117 -13.857 1.00 72.44 338 ALA A C 1
ATOM 2698 O O . ALA A 1 338 ? 21.812 32.294 -12.654 1.00 72.44 338 ALA A O 1
ATOM 2699 N N . LYS A 1 339 ? 20.978 32.056 -14.727 1.00 78.25 339 LYS A N 1
ATOM 2700 C CA . LYS A 1 339 ? 19.564 32.152 -14.319 1.00 78.25 339 LYS A CA 1
ATOM 2701 C C . LYS A 1 339 ? 19.103 30.946 -13.506 1.00 78.25 339 LYS A C 1
ATOM 2703 O O . LYS A 1 339 ? 18.355 31.116 -12.548 1.00 78.25 339 LYS A O 1
ATOM 2708 N N . GLU A 1 340 ? 19.527 29.743 -13.877 1.00 65.69 340 GLU A N 1
ATOM 2709 C CA . GLU A 1 340 ? 19.219 28.524 -13.127 1.00 65.69 340 GLU A CA 1
ATOM 2710 C C . GLU A 1 340 ? 19.890 28.538 -11.751 1.00 65.69 340 GLU A C 1
ATOM 2712 O O . GLU A 1 340 ? 19.227 28.251 -10.760 1.00 65.69 340 GLU A O 1
ATOM 2717 N N . ILE A 1 341 ? 21.151 28.975 -11.663 1.00 66.31 341 ILE A N 1
ATOM 2718 C CA . ILE A 1 341 ? 21.864 29.169 -10.392 1.00 66.31 341 ILE A CA 1
ATOM 2719 C C . ILE A 1 341 ? 21.169 30.234 -9.531 1.00 66.31 341 ILE A C 1
ATOM 2721 O O . ILE A 1 341 ? 21.013 30.034 -8.328 1.00 66.31 341 ILE A O 1
ATOM 2725 N N . GLU A 1 342 ? 20.696 31.337 -10.120 1.00 78.31 342 GLU A N 1
ATOM 2726 C CA . GLU A 1 342 ? 19.934 32.365 -9.396 1.00 78.31 342 GLU A CA 1
ATOM 2727 C C . GLU A 1 342 ? 18.598 31.818 -8.858 1.00 78.31 342 GLU A C 1
ATOM 2729 O O . GLU A 1 342 ? 18.227 32.087 -7.712 1.00 78.31 342 GLU A O 1
ATOM 2734 N N . LEU A 1 343 ? 17.875 31.027 -9.658 1.00 73.75 343 LEU A N 1
ATOM 2735 C CA . LEU A 1 343 ? 16.640 30.360 -9.231 1.00 73.75 343 LEU A CA 1
ATOM 2736 C C . LEU A 1 343 ? 16.904 29.335 -8.124 1.00 73.75 343 LEU A C 1
ATOM 2738 O O . LEU A 1 343 ? 16.146 29.280 -7.153 1.00 73.75 343 LEU A O 1
ATOM 2742 N N . LEU A 1 344 ? 17.992 28.572 -8.236 1.00 65.81 344 LEU A N 1
ATOM 2743 C CA . LEU A 1 344 ? 18.413 27.618 -7.216 1.00 65.81 344 LEU A CA 1
ATOM 2744 C C . LEU A 1 344 ? 18.748 28.345 -5.907 1.00 65.81 344 LEU A C 1
ATOM 2746 O O . LEU A 1 344 ? 18.253 27.950 -4.855 1.00 65.81 344 LEU A O 1
ATOM 2750 N N . GLY A 1 345 ? 19.489 29.456 -5.973 1.00 69.75 345 GLY A N 1
ATOM 2751 C CA . GLY A 1 345 ? 19.794 30.307 -4.819 1.00 69.75 345 GLY A CA 1
ATOM 2752 C C . GLY A 1 345 ? 18.532 30.798 -4.107 1.00 69.75 345 GLY A C 1
ATOM 2753 O O . GLY A 1 345 ? 18.387 30.600 -2.904 1.00 69.75 345 GLY A O 1
ATOM 2754 N N . LYS A 1 346 ? 17.548 31.310 -4.859 1.00 78.12 346 LYS A N 1
ATOM 2755 C CA . LYS A 1 346 ? 16.247 31.721 -4.296 1.00 78.12 346 LYS A CA 1
ATOM 2756 C C . LYS A 1 346 ? 15.489 30.562 -3.644 1.00 78.12 346 LYS A C 1
ATOM 2758 O O . LYS A 1 346 ? 14.811 30.768 -2.639 1.00 78.12 346 LYS A O 1
ATOM 2763 N N . SER A 1 347 ? 15.583 29.351 -4.198 1.00 67.25 347 SER A N 1
ATOM 2764 C CA . SER A 1 347 ? 14.960 28.164 -3.598 1.00 67.25 347 SER A CA 1
ATOM 2765 C C . SER A 1 347 ? 15.641 27.742 -2.291 1.00 67.25 347 SER A C 1
ATOM 2767 O O . SER A 1 347 ? 14.953 27.370 -1.340 1.00 67.25 347 SER A O 1
ATOM 2769 N N . ILE A 1 348 ? 16.971 27.872 -2.213 1.00 66.38 348 ILE A N 1
ATOM 2770 C CA . ILE A 1 348 ? 17.759 27.601 -1.004 1.00 66.38 348 ILE A CA 1
ATOM 2771 C C . ILE A 1 348 ? 17.404 28.613 0.089 1.00 66.38 348 ILE A C 1
ATOM 2773 O O . ILE A 1 348 ? 17.129 28.205 1.216 1.00 66.38 348 ILE A O 1
ATOM 2777 N N . ASP A 1 349 ? 17.321 29.902 -0.247 1.00 73.94 349 ASP A N 1
ATOM 2778 C CA . ASP A 1 349 ? 16.925 30.954 0.699 1.00 73.94 349 ASP A CA 1
ATOM 2779 C C . ASP A 1 349 ? 15.506 30.726 1.237 1.00 73.94 349 ASP A C 1
ATOM 2781 O O . ASP A 1 349 ? 15.258 30.832 2.441 1.00 73.94 349 ASP A O 1
ATOM 2785 N N . TYR A 1 350 ? 14.571 30.345 0.359 1.00 74.56 350 TYR A N 1
ATOM 2786 C CA . TYR A 1 350 ? 13.211 29.991 0.762 1.00 74.56 350 TYR A CA 1
ATOM 2787 C C . TYR A 1 350 ? 13.196 28.780 1.704 1.00 74.56 350 TYR A C 1
ATOM 2789 O O . TYR A 1 350 ? 12.553 28.817 2.754 1.00 74.56 350 TYR A O 1
ATOM 2797 N N . SER A 1 351 ? 13.954 27.729 1.376 1.00 64.44 351 SER A N 1
ATOM 2798 C CA . SER A 1 351 ? 14.090 26.547 2.228 1.00 64.44 351 SER A CA 1
ATOM 2799 C C . SER A 1 351 ? 14.674 26.906 3.599 1.00 64.44 351 SER A C 1
ATOM 2801 O O . SER A 1 351 ? 14.132 26.489 4.621 1.00 64.44 351 SER A O 1
ATOM 2803 N N . ALA A 1 352 ? 15.720 27.733 3.650 1.00 66.06 352 ALA A N 1
ATOM 2804 C CA . ALA A 1 352 ? 16.326 28.189 4.900 1.00 66.06 352 ALA A CA 1
ATOM 2805 C C . ALA A 1 352 ? 15.338 28.998 5.762 1.00 66.06 352 ALA A C 1
ATOM 2807 O O . ALA A 1 352 ? 15.272 28.802 6.978 1.00 66.06 352 ALA A O 1
ATOM 2808 N N . MET A 1 353 ? 14.518 29.851 5.139 1.00 78.81 353 MET A N 1
ATOM 2809 C CA . MET A 1 353 ? 13.468 30.602 5.833 1.00 78.81 353 MET A CA 1
ATOM 2810 C C . MET A 1 353 ? 12.416 29.664 6.442 1.00 78.81 353 MET A C 1
ATOM 2812 O O . MET A 1 353 ? 12.120 29.764 7.632 1.00 78.81 353 MET A O 1
ATOM 2816 N N . THR A 1 354 ? 11.919 28.689 5.672 1.00 70.62 354 THR A N 1
ATOM 2817 C CA . THR A 1 354 ? 10.955 27.695 6.185 1.00 70.62 354 THR A CA 1
ATOM 2818 C C . THR A 1 354 ? 11.548 26.823 7.300 1.00 70.62 354 THR A C 1
ATOM 2820 O O . THR A 1 354 ? 10.873 26.499 8.281 1.00 70.62 354 THR A O 1
ATOM 2823 N N . GLN A 1 355 ? 12.839 26.495 7.220 1.00 68.00 355 GLN A N 1
ATOM 2824 C CA . GLN A 1 355 ? 13.538 25.769 8.278 1.00 68.00 355 GLN A CA 1
ATOM 2825 C C . GLN A 1 355 ? 13.657 26.612 9.559 1.00 68.00 355 GLN A C 1
ATOM 2827 O O . GLN A 1 355 ? 13.468 26.105 10.662 1.00 68.00 355 GLN A O 1
ATOM 2832 N N . SER A 1 356 ? 13.911 27.915 9.436 1.00 80.38 356 SER A N 1
ATOM 2833 C CA . SER A 1 356 ? 13.931 28.825 10.586 1.00 80.38 356 SER A CA 1
ATOM 2834 C C . SER A 1 356 ? 12.560 28.921 11.270 1.00 80.38 356 SER A C 1
ATOM 2836 O O . SER A 1 356 ? 12.475 28.807 12.495 1.00 80.38 356 SER A O 1
ATOM 2838 N N . GLU A 1 357 ? 11.478 29.043 10.493 1.00 79.75 357 GLU A N 1
ATOM 2839 C CA . GLU A 1 357 ? 10.102 29.088 11.013 1.00 79.75 357 GLU A CA 1
ATOM 2840 C C . GLU A 1 357 ? 9.711 27.794 11.739 1.00 79.75 357 GLU A C 1
ATOM 2842 O O . GLU A 1 357 ? 9.123 27.832 12.823 1.00 79.75 357 GLU A O 1
ATOM 2847 N N . THR A 1 358 ? 10.077 26.638 11.183 1.00 72.75 358 THR A N 1
ATOM 2848 C CA . THR A 1 358 ? 9.804 25.338 11.817 1.00 72.75 358 THR A CA 1
ATOM 2849 C C . THR A 1 358 ? 10.584 25.163 13.119 1.00 72.75 358 THR A C 1
ATOM 2851 O O . THR A 1 358 ? 10.011 24.719 14.113 1.00 72.75 358 THR A O 1
ATOM 2854 N N . VAL A 1 359 ? 11.851 25.586 13.175 1.00 77.00 359 VAL A N 1
ATOM 2855 C CA . VAL A 1 359 ? 12.642 25.585 14.419 1.00 77.00 359 VAL A CA 1
ATOM 2856 C C . VAL A 1 359 ? 12.026 26.512 15.472 1.00 77.00 359 VAL A C 1
ATOM 2858 O O . VAL A 1 359 ? 11.945 26.134 16.644 1.00 77.00 359 VAL A O 1
ATOM 2861 N N . ALA A 1 360 ? 11.550 27.696 15.078 1.00 83.31 360 ALA A N 1
ATOM 2862 C CA . ALA A 1 360 ? 10.864 28.612 15.987 1.00 83.31 360 ALA A CA 1
ATOM 2863 C C . ALA A 1 360 ? 9.576 27.993 16.558 1.00 83.31 360 ALA A C 1
ATOM 2865 O O . ALA A 1 360 ? 9.347 28.059 17.768 1.00 83.31 360 ALA A O 1
ATOM 2866 N N . LEU A 1 361 ? 8.780 27.324 15.718 1.00 82.12 361 LEU A N 1
ATOM 2867 C CA . LEU A 1 361 ? 7.566 26.627 16.146 1.00 82.12 361 LEU A CA 1
ATOM 2868 C C . LEU A 1 361 ? 7.870 25.470 17.110 1.00 82.12 361 LEU A C 1
ATOM 2870 O O . LEU A 1 361 ? 7.194 25.330 18.128 1.00 82.12 361 LEU A O 1
ATOM 2874 N N . ILE A 1 362 ? 8.909 24.677 16.833 1.00 74.56 362 ILE A N 1
ATOM 2875 C CA . ILE A 1 362 ? 9.347 23.578 17.709 1.00 74.56 362 ILE A CA 1
ATOM 2876 C C . ILE A 1 362 ? 9.768 24.112 19.081 1.00 74.56 362 ILE A C 1
ATOM 2878 O O . ILE A 1 362 ? 9.412 23.534 20.109 1.00 74.56 362 ILE A O 1
ATOM 2882 N N . ASN A 1 363 ? 10.512 25.219 19.117 1.00 82.81 363 ASN A N 1
ATOM 2883 C CA . ASN A 1 363 ? 10.917 25.837 20.378 1.00 82.81 363 ASN A CA 1
ATOM 2884 C C . ASN A 1 363 ? 9.706 26.370 21.156 1.00 82.81 363 ASN A C 1
ATOM 2886 O O . ASN A 1 363 ? 9.595 26.098 22.348 1.00 82.81 363 ASN A O 1
ATOM 2890 N N . HIS A 1 364 ? 8.752 27.015 20.478 1.00 86.56 364 HIS A N 1
ATOM 2891 C CA . HIS A 1 364 ? 7.502 27.453 21.100 1.00 86.56 364 HIS A CA 1
ATOM 2892 C C . HIS A 1 364 ? 6.717 26.278 21.710 1.00 86.56 364 HIS A C 1
ATOM 2894 O O . HIS A 1 364 ? 6.293 26.337 22.863 1.00 86.56 364 HIS A O 1
ATOM 2900 N N . GLN A 1 365 ? 6.554 25.180 20.967 1.00 80.38 365 GLN A N 1
ATOM 2901 C CA . GLN A 1 365 ? 5.873 23.980 21.465 1.00 80.38 365 GLN A CA 1
ATOM 2902 C C . GLN A 1 365 ? 6.608 23.348 22.652 1.00 80.38 365 GLN A C 1
ATOM 2904 O O . GLN A 1 365 ? 5.975 22.893 23.604 1.00 80.38 365 GLN A O 1
ATOM 2909 N N . ARG A 1 366 ? 7.946 23.341 22.635 1.00 81.81 366 ARG A N 1
ATOM 2910 C CA . ARG A 1 366 ? 8.759 22.856 23.758 1.00 81.81 366 ARG A CA 1
ATOM 2911 C C . ARG A 1 366 ? 8.511 23.677 25.024 1.00 81.81 366 ARG A C 1
ATOM 2913 O O . ARG A 1 366 ? 8.369 23.093 26.100 1.00 81.81 366 ARG A O 1
ATOM 2920 N N . ASP A 1 367 ? 8.443 24.997 24.900 1.00 90.31 367 ASP A N 1
ATOM 2921 C CA . ASP A 1 367 ? 8.173 25.886 26.029 1.00 90.31 367 ASP A CA 1
ATOM 2922 C C . ASP A 1 367 ? 6.760 25.667 26.586 1.00 90.31 367 ASP A C 1
ATOM 2924 O O . ASP A 1 367 ? 6.573 25.578 27.803 1.00 90.31 367 ASP A O 1
ATOM 2928 N N . GLU A 1 368 ? 5.770 25.483 25.711 1.00 89.25 368 GLU A N 1
ATOM 2929 C CA . GLU A 1 368 ? 4.392 25.171 26.099 1.00 89.25 368 GLU A CA 1
ATOM 2930 C C . GLU A 1 368 ? 4.295 23.830 26.845 1.00 89.25 368 GLU A C 1
ATOM 2932 O O . GLU A 1 368 ? 3.717 23.766 27.933 1.00 89.25 368 GLU A O 1
ATOM 2937 N N . ILE A 1 369 ? 4.951 22.778 26.340 1.00 82.94 369 ILE A N 1
ATOM 2938 C CA . ILE A 1 369 ? 5.038 21.470 27.010 1.00 82.94 369 ILE A CA 1
ATOM 2939 C C . ILE A 1 369 ? 5.721 21.601 28.376 1.00 82.94 369 ILE A C 1
ATOM 2941 O O . ILE A 1 369 ? 5.250 21.023 29.360 1.00 82.94 369 ILE A O 1
ATOM 2945 N N . SER A 1 370 ? 6.804 22.378 28.478 1.00 92.75 370 SER A N 1
ATOM 2946 C CA . SER A 1 370 ? 7.484 22.623 29.755 1.00 92.75 370 SER A CA 1
ATOM 2947 C C . SER A 1 370 ? 6.549 23.286 30.770 1.00 92.75 370 SER A C 1
ATOM 2949 O O . SER A 1 370 ? 6.488 22.872 31.932 1.00 92.75 370 SER A O 1
ATOM 2951 N N . ASN A 1 371 ? 5.772 24.277 30.330 1.00 92.50 371 ASN A N 1
ATOM 2952 C CA . ASN A 1 371 ? 4.811 24.982 31.173 1.00 92.50 371 ASN A CA 1
ATOM 2953 C C . ASN A 1 371 ? 3.659 24.071 31.620 1.00 92.50 371 ASN A C 1
ATOM 2955 O O . ASN A 1 371 ? 3.324 24.055 32.806 1.00 92.50 371 ASN A O 1
ATOM 2959 N N . LEU A 1 372 ? 3.108 23.257 30.715 1.00 87.19 372 LEU A N 1
ATOM 2960 C CA . LEU A 1 372 ? 2.089 22.256 31.045 1.00 87.19 372 LEU A CA 1
ATOM 2961 C C . LEU A 1 372 ? 2.614 21.218 32.042 1.00 87.19 372 LEU A C 1
ATOM 2963 O O . LEU A 1 372 ? 1.930 20.889 33.006 1.00 87.19 372 LEU A O 1
ATOM 2967 N N . THR A 1 373 ? 3.858 20.766 31.877 1.00 87.31 373 THR A N 1
ATOM 2968 C CA . THR A 1 373 ? 4.492 19.802 32.791 1.00 87.31 373 THR A CA 1
ATOM 2969 C C . THR A 1 373 ? 4.645 20.384 34.199 1.00 87.31 373 THR A C 1
ATOM 2971 O O . THR A 1 373 ? 4.324 19.724 35.187 1.00 87.31 373 THR A O 1
ATOM 2974 N N . LYS A 1 374 ? 5.070 21.651 34.308 1.00 95.19 374 LYS A N 1
ATOM 2975 C CA . LYS A 1 374 ? 5.142 22.365 35.595 1.00 95.19 374 LYS A CA 1
ATOM 2976 C C . LYS A 1 374 ? 3.761 22.541 36.232 1.00 95.19 374 LYS A C 1
ATOM 2978 O O . LYS A 1 374 ? 3.634 22.365 37.442 1.00 95.19 374 LYS A O 1
ATOM 2983 N N . SER A 1 375 ? 2.745 22.864 35.431 1.00 91.62 375 SER A N 1
ATOM 2984 C CA . SER A 1 375 ? 1.358 22.995 35.894 1.00 91.62 375 SER A CA 1
ATOM 2985 C C . SER A 1 375 ? 0.815 21.666 36.429 1.00 91.62 375 SER A C 1
ATOM 2987 O O . SER A 1 375 ? 0.301 21.614 37.545 1.00 91.62 375 SER A O 1
ATOM 2989 N N . ASN A 1 376 ? 1.024 20.565 35.700 1.00 87.06 376 ASN A N 1
ATOM 2990 C CA . ASN A 1 376 ? 0.613 19.227 36.129 1.00 87.06 376 ASN A CA 1
ATOM 2991 C C . ASN A 1 376 ? 1.298 18.812 37.436 1.00 87.06 376 ASN A C 1
ATOM 2993 O O . ASN A 1 376 ? 0.624 18.376 38.364 1.00 87.06 376 ASN A O 1
ATOM 2997 N N . ALA A 1 377 ? 2.607 19.044 37.569 1.00 94.19 377 ALA A N 1
ATOM 2998 C CA . ALA A 1 377 ? 3.326 18.768 38.813 1.00 94.19 377 ALA A CA 1
ATOM 2999 C C . ALA A 1 377 ? 2.806 19.604 40.003 1.00 94.19 377 ALA A C 1
ATOM 3001 O O . ALA A 1 377 ? 2.837 19.155 41.152 1.00 94.19 377 ALA A O 1
ATOM 3002 N N . ALA A 1 378 ? 2.329 20.830 39.759 1.00 95.69 378 ALA A N 1
ATOM 3003 C CA . ALA A 1 378 ? 1.686 21.645 40.788 1.00 95.69 378 ALA A CA 1
ATOM 3004 C C . ALA A 1 378 ? 0.302 21.091 41.171 1.00 95.69 378 ALA A C 1
ATOM 3006 O O . ALA A 1 378 ? -0.009 21.005 42.360 1.00 95.69 378 ALA A O 1
ATOM 3007 N N . LEU A 1 379 ? -0.497 20.663 40.189 1.00 92.12 379 LEU A N 1
ATOM 3008 C CA . LEU A 1 379 ? -1.798 20.030 40.420 1.00 92.12 379 LEU A CA 1
ATOM 3009 C C . LEU A 1 379 ? -1.667 18.714 41.195 1.00 92.12 379 LEU A C 1
ATOM 3011 O O . LEU A 1 379 ? -2.410 18.508 42.150 1.00 92.12 379 LEU A O 1
ATOM 3015 N N . GLU A 1 380 ? -0.688 17.868 40.871 1.00 94.69 380 GLU A N 1
ATOM 3016 C CA . GLU A 1 380 ? -0.412 16.629 41.614 1.00 94.69 380 GLU A CA 1
ATOM 3017 C C . GLU A 1 380 ? -0.097 16.898 43.091 1.00 94.69 380 GLU A C 1
ATOM 3019 O O . GLU A 1 380 ? -0.598 16.203 43.979 1.00 94.69 380 GLU A O 1
ATOM 3024 N N . LYS A 1 381 ? 0.680 17.950 43.386 1.00 97.62 381 LYS A N 1
ATOM 3025 C CA . LYS A 1 381 ? 0.940 18.371 44.772 1.00 97.62 381 LYS A CA 1
ATOM 3026 C C . LYS A 1 381 ? -0.339 18.805 45.487 1.00 97.62 381 LYS A C 1
ATOM 3028 O O . LYS A 1 381 ? -0.516 18.458 46.654 1.00 97.62 381 LYS A O 1
ATOM 3033 N N . ILE A 1 382 ? -1.222 19.540 44.808 1.00 95.94 382 ILE A N 1
ATOM 3034 C CA . ILE A 1 382 ? -2.510 19.976 45.368 1.00 95.94 382 ILE A CA 1
ATOM 3035 C C . ILE A 1 382 ? -3.411 18.768 45.645 1.00 95.94 382 ILE A C 1
ATOM 3037 O O . ILE A 1 382 ? -3.968 18.671 46.737 1.00 95.94 382 ILE A O 1
ATOM 3041 N N . ILE A 1 383 ? -3.517 17.828 44.700 1.00 94.38 383 ILE A N 1
ATOM 3042 C CA . ILE A 1 383 ? -4.303 16.595 44.859 1.00 94.38 383 ILE A CA 1
ATOM 3043 C C . ILE A 1 383 ? -3.814 15.819 46.083 1.00 94.38 383 ILE A C 1
ATOM 3045 O O . ILE A 1 383 ? -4.611 15.501 46.963 1.00 94.38 383 ILE A O 1
ATOM 3049 N N . LYS A 1 384 ? -2.498 15.620 46.214 1.00 97.06 384 LYS A N 1
ATOM 3050 C CA . LYS A 1 384 ? -1.915 14.921 47.365 1.00 97.06 384 LYS A CA 1
ATOM 3051 C C . LYS A 1 384 ? -2.218 15.615 48.701 1.00 97.06 384 LYS A C 1
ATOM 3053 O O . LYS A 1 384 ? -2.569 14.953 49.674 1.00 97.06 384 LYS A O 1
ATOM 3058 N N . GLN A 1 385 ? -2.139 16.947 48.756 1.00 97.38 385 GLN A N 1
ATOM 3059 C CA . GLN A 1 385 ? -2.501 17.713 49.958 1.00 97.38 385 GLN A CA 1
ATOM 3060 C C . GLN A 1 385 ? -3.990 17.584 50.314 1.00 97.38 385 GLN A C 1
ATOM 3062 O O . GLN A 1 385 ? -4.345 17.543 51.494 1.00 97.38 385 GLN A O 1
ATOM 3067 N N . LEU A 1 386 ? -4.873 17.531 49.312 1.00 96.00 386 LEU A N 1
ATOM 3068 C CA . LEU A 1 386 ? -6.307 17.323 49.522 1.00 96.00 386 LEU A CA 1
ATOM 3069 C C . LEU A 1 386 ? -6.604 15.907 50.028 1.00 96.00 386 LEU A C 1
ATOM 3071 O O . LEU A 1 386 ? -7.380 15.761 50.971 1.00 96.00 386 LEU A O 1
ATOM 3075 N N . GLU A 1 387 ? -5.948 14.885 49.477 1.00 96.81 387 GLU A N 1
ATOM 3076 C CA . GLU A 1 387 ? -6.055 13.499 49.953 1.00 96.81 387 GLU A CA 1
ATOM 3077 C C . GLU A 1 387 ? -5.606 13.350 51.415 1.00 96.81 387 GLU A C 1
ATOM 3079 O O . GLU A 1 387 ? -6.271 12.681 52.208 1.00 96.81 387 GLU A O 1
ATOM 3084 N N . GLU A 1 388 ? -4.505 14.000 51.806 1.00 97.88 388 GLU A N 1
ATOM 3085 C CA . GLU A 1 388 ? -4.023 14.004 53.194 1.00 97.88 388 GLU A CA 1
ATOM 3086 C C . GLU A 1 388 ? -5.020 14.682 54.149 1.00 97.88 388 GLU A C 1
ATOM 3088 O O . GLU A 1 388 ? -5.285 14.170 55.241 1.00 97.88 388 GLU A O 1
ATOM 3093 N N . ARG A 1 389 ? -5.629 15.802 53.732 1.00 97.38 389 ARG A N 1
ATOM 3094 C CA . ARG A 1 389 ? -6.675 16.488 54.510 1.00 97.38 389 ARG A CA 1
ATOM 3095 C C . ARG A 1 389 ? -7.943 15.650 54.652 1.00 97.38 389 ARG A C 1
ATOM 3097 O O . ARG A 1 389 ? -8.507 15.613 55.744 1.00 97.38 389 ARG A O 1
ATOM 3104 N N . LEU A 1 390 ? -8.377 14.976 53.586 1.00 95.56 390 LEU A N 1
ATOM 3105 C CA . LEU A 1 390 ? -9.539 14.084 53.624 1.00 95.56 390 LEU A CA 1
ATOM 3106 C C . LEU A 1 390 ? -9.320 12.940 54.618 1.00 95.56 390 LEU A C 1
ATOM 3108 O O . LEU A 1 390 ? -10.143 12.752 55.511 1.00 95.56 390 LEU A O 1
ATOM 3112 N N . LYS A 1 391 ? -8.159 12.275 54.566 1.00 97.31 391 LYS A N 1
ATOM 3113 C CA . LYS A 1 391 ? -7.794 11.223 55.532 1.00 97.31 391 LYS A CA 1
ATOM 3114 C C . LYS A 1 391 ? -7.769 11.725 56.979 1.00 97.31 391 LYS A C 1
ATOM 3116 O O . LYS A 1 391 ? -8.148 11.000 57.897 1.00 97.31 391 LYS A O 1
ATOM 3121 N N . ALA A 1 392 ? -7.309 12.956 57.215 1.00 96.81 392 ALA A N 1
ATOM 3122 C CA . ALA A 1 392 ? -7.310 13.549 58.553 1.00 96.81 392 ALA A CA 1
ATOM 3123 C C . ALA A 1 392 ? -8.734 13.821 59.073 1.00 96.81 392 ALA A C 1
ATOM 3125 O O . ALA A 1 392 ? -9.012 13.580 60.249 1.00 96.81 392 ALA A O 1
ATOM 3126 N N . LEU A 1 393 ? -9.639 14.285 58.204 1.00 96.06 393 LEU A N 1
ATOM 3127 C CA . LEU A 1 393 ? -11.049 14.505 58.539 1.00 96.06 393 LEU A CA 1
ATOM 3128 C C . LEU A 1 393 ? -11.792 13.192 58.812 1.00 96.06 393 LEU A C 1
ATOM 3130 O O . LEU A 1 393 ? -12.584 13.132 59.752 1.00 96.06 393 LEU A O 1
ATOM 3134 N N . GLU A 1 394 ? -11.516 12.140 58.039 1.00 96.00 394 GLU A N 1
ATOM 3135 C CA . GLU A 1 394 ? -12.069 10.798 58.271 1.00 96.00 394 GLU A CA 1
ATOM 3136 C C . GLU A 1 394 ? -11.680 10.272 59.657 1.00 96.00 394 GLU A C 1
ATOM 3138 O O . GLU A 1 394 ? -12.556 9.910 60.440 1.00 96.00 394 GLU A O 1
ATOM 3143 N N . LYS A 1 395 ? -10.397 10.369 60.032 1.00 96.31 395 LYS A N 1
ATOM 3144 C CA . LYS A 1 395 ? -9.933 9.992 61.380 1.00 96.31 395 LYS A CA 1
ATOM 3145 C C . LYS A 1 395 ? -10.584 10.809 62.497 1.00 96.31 395 LYS A C 1
ATOM 3147 O O . LYS A 1 395 ? -10.915 10.262 63.545 1.00 96.31 395 LYS A O 1
ATOM 3152 N N . GLN A 1 396 ? -10.780 12.116 62.300 1.00 94.81 396 GLN A N 1
ATOM 3153 C CA . GLN A 1 396 ? -11.483 12.947 63.286 1.00 94.81 396 GLN A CA 1
ATOM 3154 C C . GLN A 1 396 ? -12.946 12.526 63.453 1.00 94.81 396 GLN A C 1
ATOM 3156 O O . GLN A 1 396 ? -13.470 12.582 64.566 1.00 94.81 396 GLN A O 1
ATOM 3161 N N . LYS A 1 397 ? -13.600 12.103 62.366 1.00 94.81 397 LYS A N 1
ATOM 3162 C CA . LYS A 1 397 ? -14.982 11.621 62.391 1.00 94.81 397 LYS A CA 1
ATOM 3163 C C . LYS A 1 397 ? -15.111 10.276 63.107 1.00 94.81 397 LYS A C 1
ATOM 3165 O O . LYS A 1 397 ? -16.096 10.087 63.798 1.00 94.81 397 LYS A O 1
ATOM 3170 N N . GLU A 1 398 ? -14.130 9.386 62.976 1.00 93.25 398 GLU A N 1
ATOM 3171 C CA . GLU A 1 398 ? -14.090 8.101 63.696 1.00 93.25 398 GLU A CA 1
ATOM 3172 C C . GLU A 1 398 ? -13.803 8.254 65.199 1.00 93.25 398 GLU A C 1
ATOM 3174 O O . GLU A 1 398 ? -14.166 7.390 65.991 1.00 93.25 398 GLU A O 1
ATOM 3179 N N . SER A 1 399 ? -13.144 9.344 65.603 1.00 87.00 399 SER A N 1
ATOM 3180 C CA . SER A 1 399 ? -12.815 9.624 67.011 1.00 87.00 399 SER A CA 1
ATOM 3181 C C . SER A 1 399 ? -13.931 10.303 67.819 1.00 87.00 399 SER A C 1
ATOM 3183 O O . SER A 1 399 ? -13.764 10.511 69.022 1.00 87.00 399 SER A O 1
ATOM 3185 N N . LYS A 1 400 ? -15.029 10.692 67.165 1.00 78.25 400 LYS A N 1
ATOM 3186 C CA . LYS A 1 400 ? -16.227 11.275 67.782 1.00 78.25 400 LYS A CA 1
ATOM 3187 C C . LYS A 1 400 ? -17.345 10.250 67.797 1.00 78.25 400 LYS A C 1
ATOM 3189 O O . LYS A 1 400 ? -18.084 10.247 68.804 1.00 78.25 400 LYS A O 1
#

Sequence (400 aa):
MSKKKSLIKLIRQKPIGSIDTAIGKVFLFPDVSVSDLTGISEDLADGIENIESEAYVRVLFRYLCHRENSLDNDKSKPNKPTLTKSDIDMLSVEELEEIASVYLKHNERLYKKEETDAETGMRVFGNVEHPKEDNESNVSYLYRLSVIDHEKRNKQIEAIWKKFSGASNFSSKLTETLSETLHMGDSLKASVERIRRASQLPKIAVQPKDLSNELILRQQELYQLEEEKRAKPFKDLAERLDLLIDTSTQSAEFMAEANSNQVQIANEIKSSGDSASKFSKWSIFFTVVVISLSIYTIWSDIQAGNIQQELLKKYSEEISEKLVGINSGLSRRESQAAKEIELLGKSIDYSAMTQSETVALINHQRDEISNLTKSNAALEKIIKQLEERLKALEKQKESK

Secondary structure (DSSP, 8-state):
-HHHHHHHHHH-PPPSEEEEETTEEEEE-S---HHHHHHHHHH-TT-GGGS-HHHHHHHHHHHHEEEGGGS-TT-PPPSS----HHHHHTS-HHHHHHHHHHHHHH-GGGTEEEEE-TTT--EEEEEESSPPPTT--HHHHHHHHHHHHHHHHHHHHHHHHHHHHT-TTS-HHHHHHHHHHHHHHHHHHHHHHHHHHHHTS-------TT--HHHHHHHHHHHHHHHHHHHHHHHHHHHHHHHHHHHHHHHHHHHHHHHHHHHHHHHHHHHHHHHHHHHHHHHHHHHHHHHHHHHHHHHHHTTS-SSHHHHHHHHHHHHHHHHHHHHHHHHHHHHHHHHHHHHHHHHHHHHHHHHHHHHHHHHHHHHHHHHHHHHHHHHHHHHHHHHHHHHHHHHHHHT-

Foldseek 3Di:
DVVVVVVVVVPFFAFLDWDQFPLGIKTFTQDQAPVLVLQLCLLCVVDLVPDDLLSSLLSVCQRGIDHPVPADPRRTRDPHRPDDSVNSVRGDPVNSLVSLVSNCVSPVVLFFDFDQDPPPRDTDGDDGRHDDDPPAGSSNSSSVSVVVVVVVVVVVVVVVLVVVVVPPPDDPVVNVVVVCLVCCSVVVSVVVVVVVVVVPPPPPPPPDDDDDPVVVVVVVVVVVVVVCVVCVVVVVVVVVVSVVVVVVVVVVVVVVVVVVVVVVVVVVVVVVVVVVVVVVVVVVVVVVVVVVVVVVVVVVCVVPDDPVPVVVVVVVVVVVVVVVVVVVVVVVVVVVVVVVVVVVVVVVVVVVVVVVVVVVVVVVVVVVVVVVVVVVVVVVVVVVVVVVVVVVVVVVVVVD

pLDDT: mean 75.49, std 18.94, range [39.0, 98.62]